Protein AF-A0A0B1SUC2-F1 (afdb_monomer_lite)

Structure (mmCIF, N/CA/C/O backbone):
data_AF-A0A0B1SUC2-F1
#
_entry.id   AF-A0A0B1SUC2-F1
#
loop_
_atom_site.group_PDB
_atom_site.i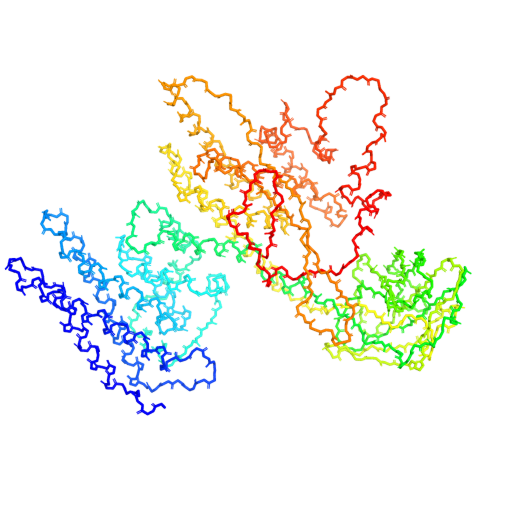d
_atom_site.type_symbol
_atom_site.label_atom_id
_atom_site.label_alt_id
_atom_site.label_comp_id
_atom_site.label_asym_id
_atom_site.label_entity_id
_atom_site.label_seq_id
_atom_site.pdbx_PDB_ins_code
_atom_site.Cartn_x
_atom_site.Cartn_y
_atom_site.Cartn_z
_atom_site.occupancy
_atom_site.B_iso_or_equiv
_atom_site.auth_seq_id
_atom_site.auth_comp_id
_atom_site.auth_asym_id
_atom_site.auth_atom_id
_atom_site.pdbx_PDB_model_num
ATOM 1 N N . MET A 1 1 ? -13.519 4.744 -36.068 1.00 46.38 1 MET A N 1
ATOM 2 C CA . MET A 1 1 ? -12.374 3.814 -35.971 1.00 46.38 1 MET A CA 1
ATOM 3 C C . MET A 1 1 ? -11.755 3.506 -37.341 1.00 46.38 1 MET A C 1
ATOM 5 O O . MET A 1 1 ? -10.778 2.776 -37.388 1.00 46.38 1 MET A O 1
ATOM 9 N N . ASP A 1 2 ? -12.218 4.128 -38.437 1.00 43.38 2 ASP A N 1
ATOM 10 C CA . ASP A 1 2 ? -11.787 3.820 -39.817 1.00 43.38 2 ASP A CA 1
ATOM 11 C C . ASP A 1 2 ? -10.372 4.304 -40.203 1.00 43.38 2 ASP A C 1
ATOM 13 O O . ASP A 1 2 ? -9.989 4.252 -41.368 1.00 43.38 2 ASP A O 1
ATOM 17 N N . THR A 1 3 ? -9.579 4.796 -39.249 1.00 55.12 3 THR A N 1
ATOM 18 C CA . THR A 1 3 ? -8.252 5.393 -39.496 1.00 55.12 3 THR A CA 1
ATOM 19 C C . THR A 1 3 ? -7.088 4.584 -38.921 1.00 55.12 3 THR A C 1
ATOM 21 O O . THR A 1 3 ? -5.933 4.988 -39.059 1.00 55.12 3 THR A O 1
ATOM 24 N N . VAL A 1 4 ? -7.361 3.443 -38.284 1.00 69.19 4 VAL A N 1
ATOM 25 C CA . VAL A 1 4 ? -6.368 2.673 -37.529 1.00 69.19 4 VAL A CA 1
ATOM 26 C C . VAL A 1 4 ? -6.171 1.318 -38.212 1.00 69.19 4 VAL A C 1
ATOM 28 O O . VAL A 1 4 ? -7.047 0.462 -38.185 1.00 69.19 4 VAL A O 1
ATOM 31 N N . SER A 1 5 ? -5.030 1.142 -38.880 1.00 84.50 5 SER A N 1
ATOM 32 C CA . SER A 1 5 ? -4.669 -0.028 -39.686 1.00 84.50 5 SER A CA 1
ATOM 33 C C . SER A 1 5 ? -3.381 -0.693 -39.177 1.00 84.50 5 SER A C 1
ATOM 35 O O . SER A 1 5 ? -2.373 0.001 -39.001 1.00 84.50 5 SER A O 1
ATOM 37 N N . PRO A 1 6 ? -3.336 -2.036 -39.053 1.00 85.00 6 PRO A N 1
ATOM 38 C CA . PRO A 1 6 ? -2.109 -2.759 -38.711 1.00 85.00 6 PRO A CA 1
ATOM 39 C C . PRO A 1 6 ? -0.960 -2.461 -39.682 1.00 85.00 6 PRO A C 1
ATOM 41 O O . PRO A 1 6 ? 0.198 -2.390 -39.281 1.00 85.00 6 PRO A O 1
ATOM 44 N N . CYS A 1 7 ? -1.261 -2.208 -40.961 1.00 87.56 7 CYS A N 1
ATOM 45 C CA . CYS A 1 7 ? -0.251 -1.884 -41.967 1.00 87.56 7 CYS A CA 1
ATOM 46 C C . CYS A 1 7 ? 0.475 -0.566 -41.664 1.00 87.56 7 CYS A C 1
ATOM 48 O O . CYS A 1 7 ? 1.685 -0.476 -41.867 1.00 87.56 7 CYS A O 1
ATOM 50 N N . ALA A 1 8 ? -0.243 0.440 -41.154 1.00 88.38 8 ALA A N 1
ATOM 51 C CA . ALA A 1 8 ? 0.360 1.706 -40.743 1.00 88.38 8 ALA A CA 1
ATOM 52 C C . ALA A 1 8 ? 1.273 1.512 -39.523 1.00 88.38 8 ALA A C 1
ATOM 54 O O . ALA A 1 8 ? 2.367 2.072 -39.479 1.00 88.38 8 ALA A O 1
ATOM 55 N N . PHE A 1 9 ? 0.867 0.661 -38.577 1.00 91.44 9 PHE A N 1
ATOM 56 C CA . PHE A 1 9 ? 1.695 0.289 -37.429 1.00 91.44 9 PHE A CA 1
ATOM 57 C C . PHE A 1 9 ? 2.992 -0.403 -37.865 1.00 91.44 9 PHE A C 1
ATOM 59 O O . PHE A 1 9 ? 4.082 -0.002 -37.466 1.00 91.44 9 PHE A O 1
ATOM 66 N N . LEU A 1 10 ? 2.894 -1.406 -38.742 1.00 92.50 10 LEU A N 1
ATOM 67 C CA . LEU A 1 10 ? 4.058 -2.124 -39.266 1.00 92.50 10 LEU A CA 1
ATOM 68 C C . LEU A 1 10 ? 4.994 -1.204 -40.064 1.00 92.50 10 LEU A C 1
ATOM 70 O O . LEU A 1 10 ? 6.212 -1.356 -39.994 1.00 92.50 10 LEU A O 1
ATOM 74 N N . ALA A 1 11 ? 4.451 -0.232 -40.803 1.00 92.50 11 ALA A N 1
ATOM 75 C CA . ALA A 1 11 ? 5.260 0.775 -41.484 1.00 92.50 11 ALA A CA 1
ATOM 76 C C . ALA A 1 11 ? 6.044 1.643 -40.486 1.00 92.50 11 ALA A C 1
ATOM 78 O O . ALA A 1 11 ? 7.236 1.862 -40.690 1.00 92.50 11 ALA A O 1
ATOM 79 N N . LEU A 1 12 ? 5.416 2.071 -39.384 1.00 93.75 12 LEU A N 1
ATOM 80 C CA . LEU A 1 12 ? 6.098 2.796 -38.307 1.00 93.75 12 LEU A CA 1
ATOM 81 C C . LEU A 1 12 ? 7.211 1.955 -37.668 1.00 93.75 12 LEU A C 1
ATOM 83 O O . LEU A 1 12 ? 8.302 2.477 -37.456 1.00 93.75 12 LEU A O 1
ATOM 87 N N . LEU A 1 13 ? 6.995 0.654 -37.439 1.00 93.88 13 LEU A N 1
ATOM 88 C CA . LEU A 1 13 ? 8.047 -0.236 -36.927 1.00 93.88 13 LEU A CA 1
ATOM 89 C C . LEU A 1 13 ? 9.245 -0.349 -37.873 1.00 93.88 13 LEU A C 1
ATOM 91 O O . LEU A 1 13 ? 10.382 -0.349 -37.414 1.00 93.88 13 LEU A O 1
ATOM 95 N N . ARG A 1 14 ? 9.021 -0.391 -39.192 1.00 94.19 14 ARG A N 1
ATOM 96 C CA . ARG A 1 14 ? 10.120 -0.386 -40.175 1.00 94.19 14 ARG A CA 1
ATOM 97 C C . ARG A 1 14 ? 10.914 0.917 -40.143 1.00 94.19 14 ARG A C 1
ATOM 99 O O . ARG A 1 14 ? 12.131 0.892 -40.293 1.00 94.19 14 ARG A O 1
ATOM 106 N N . VAL A 1 15 ? 10.238 2.053 -39.951 1.00 93.94 15 VAL A N 1
ATOM 107 C CA . VAL A 1 15 ? 10.916 3.349 -39.787 1.00 93.94 15 VAL A CA 1
ATOM 108 C C . VAL A 1 15 ? 11.724 3.368 -38.489 1.00 93.94 15 VAL A C 1
ATOM 110 O O . VAL A 1 15 ? 12.849 3.860 -38.503 1.00 93.94 15 VAL A O 1
ATOM 113 N N . LEU A 1 16 ? 11.186 2.799 -37.405 1.00 93.62 16 LEU A N 1
ATOM 114 C CA . LEU A 1 16 ? 11.888 2.677 -36.127 1.00 93.62 16 LEU A CA 1
ATOM 115 C C . LEU A 1 16 ? 13.142 1.804 -36.248 1.00 93.62 16 LEU A C 1
ATOM 117 O O . LEU A 1 16 ? 14.206 2.204 -35.796 1.00 93.62 16 LEU A O 1
ATOM 121 N N . ASP A 1 17 ? 13.050 0.642 -36.891 1.00 92.81 17 ASP A N 1
ATOM 122 C CA . ASP A 1 17 ? 14.204 -0.237 -37.119 1.00 92.81 17 ASP A CA 1
ATOM 123 C C . ASP A 1 17 ? 15.295 0.458 -37.959 1.00 92.81 17 ASP A C 1
ATOM 125 O O . ASP A 1 17 ? 16.481 0.448 -37.610 1.00 92.81 17 ASP A O 1
ATOM 129 N N . TRP A 1 18 ? 14.883 1.172 -39.016 1.00 92.31 18 TRP A N 1
ATOM 130 C CA . TRP A 1 18 ? 15.777 1.974 -39.854 1.00 92.31 18 TRP A CA 1
ATOM 131 C C . TRP A 1 18 ? 16.484 3.087 -39.068 1.00 92.31 18 TRP A C 1
ATOM 133 O O . TRP A 1 18 ? 17.669 3.353 -39.311 1.00 92.31 18 TRP A O 1
ATOM 143 N N . SER A 1 19 ? 15.773 3.759 -38.158 1.00 90.56 19 SER A N 1
ATOM 144 C CA . SER A 1 19 ? 16.331 4.861 -37.377 1.00 90.56 19 SER A CA 1
ATOM 145 C C . SER A 1 19 ? 17.209 4.355 -36.235 1.00 90.56 19 SER A C 1
ATOM 147 O O . SER A 1 19 ? 18.301 4.884 -36.048 1.00 90.56 19 SER A O 1
ATOM 149 N N . LEU A 1 20 ? 16.807 3.292 -35.532 1.00 88.56 20 LEU A N 1
ATOM 150 C CA . LEU A 1 20 ? 17.608 2.661 -34.480 1.00 88.56 20 LEU A CA 1
ATOM 151 C C . LEU A 1 20 ? 18.926 2.117 -35.029 1.00 88.56 20 LEU A C 1
ATOM 153 O O . LEU A 1 20 ? 19.971 2.406 -34.456 1.00 88.56 20 LEU A O 1
ATOM 157 N N . SER A 1 21 ? 18.910 1.425 -36.172 1.00 86.88 21 SER A N 1
ATOM 158 C CA . SER A 1 21 ? 20.138 0.900 -36.793 1.00 86.88 21 SER A CA 1
ATOM 159 C C . SER A 1 21 ? 21.206 1.985 -36.999 1.00 86.88 21 SER A C 1
ATOM 161 O O . SER A 1 21 ? 22.381 1.727 -36.784 1.00 86.88 21 SER A O 1
ATOM 163 N N . ARG A 1 22 ? 20.802 3.223 -37.322 1.00 84.94 22 ARG A N 1
ATOM 164 C CA . ARG A 1 22 ? 21.710 4.377 -37.486 1.00 84.94 22 ARG A CA 1
ATOM 165 C C . ARG A 1 22 ? 22.151 5.019 -36.178 1.00 84.94 22 ARG A C 1
ATOM 167 O O . ARG A 1 22 ? 23.194 5.662 -36.143 1.00 84.94 22 ARG A O 1
ATOM 174 N N . VAL A 1 23 ? 21.353 4.889 -35.122 1.00 82.81 23 VAL A N 1
ATOM 175 C CA . VAL A 1 23 ? 21.735 5.357 -33.783 1.00 82.81 23 VAL A CA 1
ATOM 176 C C . VAL A 1 23 ? 22.830 4.458 -33.196 1.00 82.81 23 VAL A C 1
ATOM 178 O O . VAL A 1 23 ? 23.696 4.961 -32.491 1.00 82.81 23 VAL A O 1
ATOM 181 N N . PHE A 1 24 ? 22.835 3.163 -33.536 1.00 79.44 24 PHE A N 1
ATOM 182 C CA . PHE A 1 24 ? 23.820 2.176 -33.069 1.00 79.44 24 PHE A CA 1
ATOM 183 C C . PHE A 1 24 ? 25.064 2.008 -33.972 1.00 79.44 24 PHE A C 1
ATOM 185 O O . PHE A 1 24 ? 25.919 1.182 -33.668 1.00 79.44 24 PHE A O 1
ATOM 192 N N . GLU A 1 25 ? 25.214 2.740 -35.081 1.00 76.44 25 GLU A N 1
ATOM 193 C CA . GLU A 1 25 ? 26.417 2.651 -35.932 1.00 76.44 25 GLU A CA 1
ATOM 194 C C . GLU A 1 25 ? 27.623 3.387 -35.286 1.00 76.44 25 GLU A C 1
ATOM 196 O O . GLU A 1 25 ? 27.757 4.605 -35.393 1.00 76.44 25 GLU A O 1
ATOM 201 N N . PHE A 1 26 ? 28.530 2.645 -34.627 1.00 60.25 26 PHE A N 1
ATOM 202 C CA . PHE A 1 26 ? 29.723 3.166 -33.924 1.00 60.25 26 PHE A CA 1
ATOM 203 C C . PHE A 1 26 ? 30.931 3.409 -34.839 1.00 60.25 26 PHE A C 1
ATOM 205 O O . PHE A 1 26 ? 31.848 2.597 -34.840 1.00 60.25 26 PHE A O 1
ATOM 212 N N . HIS A 1 27 ? 31.000 4.511 -35.596 1.00 52.59 27 HIS A N 1
ATOM 213 C CA . HIS A 1 27 ? 32.270 4.918 -36.233 1.00 52.59 27 HIS A CA 1
ATOM 214 C C . HIS A 1 27 ? 32.429 6.446 -36.327 1.00 52.59 27 HIS A C 1
ATOM 216 O O . HIS A 1 27 ? 31.541 7.150 -36.812 1.00 52.59 27 HIS A O 1
ATOM 222 N N . SER A 1 28 ? 33.587 6.940 -35.877 1.00 50.00 28 SER A N 1
ATOM 223 C CA . SER A 1 28 ? 33.961 8.353 -35.769 1.00 50.00 28 SER A CA 1
ATOM 224 C C . SER A 1 28 ? 34.324 9.036 -37.099 1.00 50.00 28 SER A C 1
ATOM 226 O O . SER A 1 28 ? 34.761 8.398 -38.053 1.00 50.00 28 SER A O 1
ATOM 228 N N . GLU A 1 29 ? 34.218 10.371 -37.046 1.00 51.31 29 GLU A N 1
ATOM 229 C CA . GLU A 1 29 ? 34.741 11.434 -37.930 1.00 51.31 29 GLU A CA 1
ATOM 230 C C . GLU A 1 29 ? 33.836 11.941 -39.078 1.00 51.31 29 GLU A C 1
ATOM 232 O O . GLU A 1 29 ? 33.807 11.417 -40.191 1.00 51.31 29 GLU A O 1
ATOM 237 N N . GLY A 1 30 ? 33.115 13.042 -38.790 1.00 59.31 30 GLY A N 1
ATOM 238 C CA . GLY A 1 30 ? 32.508 13.958 -39.768 1.00 59.31 30 GLY A CA 1
ATOM 239 C C . GLY A 1 30 ? 31.212 14.644 -39.292 1.00 59.31 30 GLY A C 1
ATOM 240 O O . GLY A 1 30 ? 30.258 13.958 -38.920 1.00 59.31 30 GLY A O 1
ATOM 241 N N . ASP A 1 31 ? 31.122 15.980 -39.396 1.00 61.16 31 ASP A N 1
ATOM 242 C CA . ASP A 1 31 ? 29.935 16.790 -39.024 1.00 61.16 31 ASP A CA 1
ATOM 243 C C . ASP A 1 31 ? 28.638 16.318 -39.708 1.00 61.16 31 ASP A C 1
ATOM 245 O O . ASP A 1 31 ? 27.556 16.307 -39.119 1.00 61.16 31 ASP A O 1
ATOM 249 N N . HIS A 1 32 ? 28.743 15.839 -40.952 1.00 65.19 32 HIS A N 1
ATOM 250 C CA . HIS A 1 32 ? 27.605 15.301 -41.699 1.00 65.19 32 HIS A CA 1
ATOM 251 C C . HIS A 1 32 ? 27.041 13.994 -41.120 1.00 65.19 32 HIS A C 1
ATOM 253 O O . HIS A 1 32 ? 25.858 13.711 -41.317 1.00 65.19 32 HIS A O 1
ATOM 259 N N . ARG A 1 33 ? 27.852 13.182 -40.428 1.00 66.19 33 ARG A N 1
ATOM 260 C CA . ARG A 1 33 ? 27.392 11.921 -39.822 1.00 66.19 33 ARG A CA 1
ATOM 261 C C . ARG A 1 33 ? 26.751 12.150 -38.454 1.00 66.19 33 ARG A C 1
ATOM 263 O O . ARG A 1 33 ? 25.711 11.552 -38.206 1.00 66.19 33 ARG A O 1
ATOM 270 N N . LEU A 1 34 ? 27.262 13.095 -37.659 1.00 69.19 34 LEU A N 1
ATOM 271 C CA . LEU A 1 34 ? 26.621 13.559 -36.415 1.00 69.19 34 LEU A CA 1
ATOM 272 C C . LEU A 1 34 ? 25.190 14.054 -36.667 1.00 69.19 34 LEU A C 1
ATOM 274 O O . LEU A 1 34 ? 24.246 13.581 -36.037 1.00 69.19 34 LEU A O 1
ATOM 278 N N . TRP A 1 35 ? 25.014 14.911 -37.675 1.00 74.38 35 TRP A N 1
ATOM 279 C CA . TRP A 1 35 ? 23.695 15.377 -38.113 1.00 74.38 35 TRP A CA 1
ATOM 280 C C . TRP A 1 35 ? 22.746 14.227 -38.486 1.00 74.38 35 TRP A C 1
ATOM 282 O O . TRP A 1 35 ? 21.550 14.268 -38.196 1.00 74.38 35 TRP A O 1
ATOM 292 N N . ASN A 1 36 ? 23.260 13.173 -39.126 1.00 78.00 36 ASN A N 1
ATOM 293 C CA . ASN A 1 36 ? 22.448 12.014 -39.493 1.00 78.00 36 ASN A CA 1
ATOM 294 C C . ASN A 1 36 ? 22.050 11.172 -38.272 1.00 78.00 36 ASN A C 1
ATOM 296 O O . ASN A 1 36 ? 20.908 10.712 -38.225 1.00 78.00 36 ASN A O 1
ATOM 300 N N . THR A 1 37 ? 22.934 11.007 -37.286 1.00 78.25 37 THR A N 1
ATOM 301 C CA . THR A 1 37 ? 22.633 10.318 -36.021 1.00 78.25 37 THR A CA 1
ATOM 302 C C . THR A 1 37 ? 21.598 11.086 -35.201 1.00 78.25 37 THR A C 1
ATOM 304 O O . THR A 1 37 ? 20.634 10.487 -34.730 1.00 78.25 37 THR A O 1
ATOM 307 N N . GLU A 1 38 ? 21.713 12.412 -35.094 1.00 81.69 38 GLU A N 1
ATOM 308 C CA . GLU A 1 38 ? 20.719 13.252 -34.408 1.00 81.69 38 GLU A CA 1
ATOM 309 C C . GLU A 1 38 ? 19.353 13.208 -35.101 1.00 81.69 38 GLU A C 1
ATOM 311 O O . GLU A 1 38 ? 18.317 13.072 -34.448 1.00 81.69 38 GLU A O 1
ATOM 316 N N . ARG A 1 39 ? 19.329 13.252 -36.439 1.00 84.44 39 ARG A N 1
ATOM 317 C CA . ARG A 1 39 ? 18.090 13.089 -37.213 1.00 84.44 39 ARG A CA 1
ATOM 318 C C . ARG A 1 39 ? 17.477 11.709 -37.040 1.00 84.44 39 ARG A C 1
ATOM 320 O O . ARG A 1 39 ? 16.254 11.603 -36.935 1.00 84.44 39 ARG A O 1
ATOM 327 N N . ALA A 1 40 ? 18.297 10.661 -37.021 1.00 86.69 40 ALA A N 1
ATOM 328 C CA . ALA A 1 40 ? 17.835 9.305 -36.759 1.00 86.69 40 ALA A CA 1
ATOM 329 C C . ALA A 1 40 ? 17.256 9.199 -35.342 1.00 86.69 40 ALA A C 1
ATOM 331 O O . ALA A 1 40 ? 16.138 8.716 -35.190 1.00 86.69 40 ALA A O 1
ATOM 332 N N . ALA A 1 41 ? 17.934 9.752 -34.333 1.00 86.19 41 ALA A N 1
ATOM 333 C CA . ALA A 1 41 ? 17.436 9.820 -32.963 1.00 86.19 41 ALA A CA 1
ATOM 334 C C . ALA A 1 41 ? 16.096 10.568 -32.882 1.00 86.19 41 ALA A C 1
ATOM 336 O O . ALA A 1 41 ? 15.122 10.015 -32.378 1.00 86.19 41 ALA A O 1
ATOM 337 N N . ALA A 1 42 ? 15.991 11.770 -33.461 1.00 87.50 42 ALA A N 1
ATOM 338 C CA . ALA A 1 42 ? 14.743 12.535 -33.508 1.00 87.50 42 ALA A CA 1
ATOM 339 C C . ALA A 1 42 ? 13.605 11.763 -34.200 1.00 87.50 42 ALA A C 1
ATOM 341 O O . ALA A 1 42 ? 12.464 11.784 -33.737 1.00 87.50 42 ALA A O 1
ATOM 342 N N . THR A 1 43 ? 13.920 11.036 -35.276 1.00 90.69 43 THR A N 1
ATOM 343 C CA . THR A 1 43 ? 12.959 10.167 -35.968 1.00 90.69 43 THR A CA 1
ATOM 344 C C . THR A 1 43 ? 12.492 9.034 -35.052 1.00 90.69 43 THR A C 1
ATOM 346 O O . THR A 1 43 ? 11.285 8.846 -34.907 1.00 90.69 43 THR A O 1
ATOM 349 N N . SER A 1 44 ? 13.411 8.341 -34.369 1.00 91.81 44 SER A N 1
ATOM 350 C CA . SER A 1 44 ? 13.083 7.293 -33.391 1.00 91.81 44 SER A CA 1
ATOM 351 C C . SER A 1 44 ? 12.159 7.820 -32.290 1.00 91.81 44 SER A C 1
ATOM 353 O O . SER A 1 44 ? 11.167 7.171 -31.970 1.00 91.81 44 SER A O 1
ATOM 355 N N . LEU A 1 45 ? 12.428 9.015 -31.750 1.00 90.88 45 LEU A N 1
ATOM 356 C CA . LEU A 1 45 ? 11.600 9.637 -30.708 1.00 90.88 45 LEU A CA 1
ATOM 357 C C . LEU A 1 45 ? 10.166 9.884 -31.177 1.00 90.88 45 LEU A C 1
ATOM 359 O O . LEU A 1 45 ? 9.209 9.509 -30.501 1.00 90.88 45 LEU A O 1
ATOM 363 N N . ILE A 1 46 ? 10.009 10.502 -32.349 1.00 90.88 46 ILE A N 1
ATOM 364 C CA . ILE A 1 46 ? 8.690 10.802 -32.914 1.00 90.88 46 ILE A CA 1
ATOM 365 C C . ILE A 1 46 ? 7.925 9.502 -33.170 1.00 90.88 46 ILE A C 1
ATOM 367 O O . ILE A 1 46 ? 6.758 9.392 -32.792 1.00 90.88 46 ILE A O 1
ATOM 371 N N . VAL A 1 47 ? 8.581 8.505 -33.766 1.00 94.19 47 VAL A N 1
ATOM 372 C CA . VAL A 1 47 ? 7.956 7.217 -34.076 1.00 94.19 47 VAL A CA 1
ATOM 373 C C . VAL A 1 47 ? 7.533 6.486 -32.802 1.00 94.19 47 VAL A C 1
ATOM 375 O O . VAL A 1 47 ? 6.396 6.029 -32.737 1.00 94.19 47 VAL A O 1
ATOM 378 N N . MET A 1 48 ? 8.374 6.439 -31.764 1.00 94.69 48 MET A N 1
ATOM 379 C CA . MET A 1 48 ? 8.023 5.825 -30.476 1.00 94.69 48 MET A CA 1
ATOM 380 C C . MET A 1 48 ? 6.820 6.506 -29.812 1.00 94.69 48 MET A C 1
ATOM 382 O O . MET A 1 48 ? 5.912 5.821 -29.343 1.00 94.69 48 MET A O 1
ATOM 386 N N . ARG A 1 49 ? 6.737 7.842 -29.849 1.00 93.25 49 ARG A N 1
ATOM 387 C CA . ARG A 1 49 ? 5.573 8.582 -29.324 1.00 93.25 49 ARG A CA 1
ATOM 388 C C . ARG A 1 49 ? 4.297 8.302 -30.099 1.00 93.25 49 ARG A C 1
ATOM 390 O O . ARG A 1 49 ? 3.234 8.148 -29.496 1.00 93.25 49 ARG A O 1
ATOM 397 N N . ILE A 1 50 ? 4.393 8.235 -31.427 1.00 92.31 50 ILE A N 1
ATOM 398 C CA . ILE A 1 50 ? 3.257 7.874 -32.277 1.00 92.31 50 ILE A CA 1
ATOM 399 C C . ILE A 1 50 ? 2.819 6.448 -31.948 1.00 92.31 50 ILE A C 1
ATOM 401 O O . ILE A 1 50 ? 1.635 6.245 -31.705 1.00 92.31 50 ILE A O 1
ATOM 405 N N . LEU A 1 51 ? 3.748 5.491 -31.864 1.00 92.69 51 LEU A N 1
ATOM 406 C CA . LEU A 1 51 ? 3.463 4.098 -31.510 1.00 92.69 51 LEU A CA 1
ATOM 407 C C . LEU A 1 51 ? 2.802 3.979 -30.130 1.00 92.69 51 LEU A C 1
ATOM 409 O O . LEU A 1 51 ? 1.798 3.282 -30.025 1.00 92.69 51 LEU A O 1
ATOM 413 N N . SER A 1 52 ? 3.276 4.706 -29.108 1.00 92.19 52 SER A N 1
ATOM 414 C CA . SER A 1 52 ? 2.633 4.751 -27.780 1.00 92.19 52 SER A CA 1
ATOM 415 C C . SER A 1 52 ? 1.157 5.138 -27.893 1.00 92.19 52 SER A C 1
ATOM 417 O O . SER A 1 52 ? 0.262 4.405 -27.464 1.00 92.19 52 SER A O 1
ATOM 419 N N . ARG A 1 53 ? 0.877 6.271 -28.552 1.00 90.06 53 ARG A N 1
ATOM 420 C CA . ARG A 1 53 ? -0.496 6.762 -28.746 1.00 90.06 53 ARG A CA 1
ATOM 421 C C . ARG A 1 53 ? -1.331 5.818 -29.594 1.00 90.06 53 ARG A C 1
ATOM 423 O O . ARG A 1 53 ? -2.514 5.660 -29.318 1.00 90.06 53 ARG A O 1
ATOM 430 N N . TYR A 1 54 ? -0.719 5.185 -30.586 1.00 89.69 54 TYR A N 1
ATOM 431 C CA . TYR A 1 54 ? -1.370 4.219 -31.453 1.00 89.69 54 TYR A CA 1
ATOM 432 C C . TYR A 1 54 ? -1.832 2.992 -30.664 1.00 89.69 54 TYR A C 1
ATOM 434 O O . TYR A 1 54 ? -3.000 2.624 -30.746 1.00 89.69 54 TYR A O 1
ATOM 442 N N . VAL A 1 55 ? -0.948 2.392 -29.859 1.00 90.38 55 VAL A N 1
ATOM 443 C CA . VAL A 1 55 ? -1.281 1.234 -29.015 1.00 90.38 55 VAL A CA 1
ATOM 444 C C . VAL A 1 55 ? -2.376 1.598 -28.018 1.00 90.38 55 VAL A C 1
ATOM 446 O O . VAL A 1 55 ? -3.362 0.876 -27.932 1.00 90.38 55 VAL A O 1
ATOM 449 N N . LEU A 1 56 ? -2.256 2.730 -27.319 1.00 88.06 56 LEU A N 1
ATOM 450 C CA . LEU A 1 56 ? -3.246 3.163 -26.321 1.00 88.06 56 LEU A CA 1
ATOM 451 C C . LEU A 1 56 ? -4.612 3.525 -26.924 1.00 88.06 56 LEU A C 1
ATOM 453 O O . LEU A 1 56 ? -5.615 3.489 -26.216 1.00 88.06 56 LEU A O 1
ATOM 457 N N . LEU A 1 57 ? -4.654 3.887 -28.209 1.00 86.69 57 LEU A N 1
ATOM 458 C CA . LEU A 1 57 ? -5.893 4.143 -28.944 1.00 86.69 57 LEU A CA 1
ATOM 459 C C . LEU A 1 57 ? -6.526 2.854 -29.479 1.00 86.69 57 LEU A C 1
ATOM 461 O O . LEU A 1 57 ? -7.727 2.820 -29.705 1.00 86.69 57 LEU A O 1
ATOM 465 N N . VAL A 1 58 ? -5.747 1.798 -29.704 1.00 86.44 58 VAL A N 1
ATOM 466 C CA . VAL A 1 58 ? -6.268 0.493 -30.140 1.00 86.44 58 VAL A CA 1
ATOM 467 C C . VAL A 1 58 ? -6.713 -0.335 -28.932 1.00 86.44 58 VAL A C 1
ATOM 469 O O . VAL A 1 58 ? -7.840 -0.825 -28.885 1.00 86.44 58 VAL A O 1
ATOM 472 N N . TYR A 1 59 ? -5.843 -0.457 -27.932 1.00 84.81 59 TYR A N 1
ATOM 473 C CA . TYR A 1 59 ? -6.045 -1.256 -26.729 1.00 84.81 59 TYR A CA 1
ATOM 474 C C . TYR A 1 59 ? -6.566 -0.382 -25.585 1.00 84.81 59 TYR A C 1
ATOM 476 O O . TYR A 1 59 ? -5.806 0.191 -24.801 1.00 84.81 59 TYR A O 1
ATOM 484 N N . HIS A 1 60 ? -7.892 -0.286 -25.484 1.00 76.62 60 HIS A N 1
ATOM 485 C CA . HIS A 1 60 ? -8.557 0.471 -24.428 1.00 76.62 60 HIS A CA 1
ATOM 486 C C . HIS A 1 60 ? -8.679 -0.349 -23.141 1.00 76.62 60 HIS A C 1
ATOM 488 O O . HIS A 1 60 ? -9.093 -1.502 -23.153 1.00 76.62 60 HIS A O 1
ATOM 494 N N . ASN A 1 61 ? -8.397 0.283 -22.001 1.00 63.31 61 ASN A N 1
ATOM 495 C CA . ASN A 1 61 ? -8.496 -0.341 -20.675 1.00 63.31 61 ASN A CA 1
ATOM 496 C C . ASN A 1 61 ? -9.921 -0.301 -20.070 1.00 63.31 61 ASN A C 1
ATOM 498 O O . ASN A 1 61 ? -10.092 -0.591 -18.886 1.00 63.31 61 ASN A O 1
ATOM 502 N N . ASN A 1 62 ? -10.936 0.082 -20.855 1.00 56.44 62 ASN A N 1
ATOM 503 C CA . ASN A 1 62 ? -12.336 0.092 -20.426 1.00 56.44 62 ASN A CA 1
ATOM 504 C C . ASN A 1 62 ? -12.973 -1.246 -20.826 1.00 56.44 62 ASN A C 1
ATOM 506 O O . ASN A 1 62 ? -13.054 -1.552 -22.015 1.00 56.44 62 ASN A O 1
ATOM 510 N N . GLY A 1 63 ? -13.397 -2.031 -19.831 1.00 52.94 63 GLY A N 1
ATOM 511 C CA . GLY A 1 63 ? -13.753 -3.455 -19.936 1.00 52.94 63 GLY A CA 1
ATOM 512 C C . GLY A 1 63 ? -14.889 -3.864 -20.887 1.00 52.94 63 GLY A C 1
ATOM 513 O O . GLY A 1 63 ? -15.189 -5.048 -20.937 1.00 52.94 63 GLY A O 1
ATOM 514 N N . ASP A 1 64 ? -15.472 -2.937 -21.651 1.00 48.50 64 ASP A N 1
ATOM 515 C CA . ASP A 1 64 ? -16.555 -3.191 -22.617 1.00 48.50 64 ASP A CA 1
ATOM 516 C C . ASP A 1 64 ? -16.083 -3.174 -24.091 1.00 48.50 64 ASP A C 1
ATOM 518 O O . ASP A 1 64 ? -16.901 -3.196 -25.009 1.00 48.50 64 ASP A O 1
ATOM 522 N N . SER A 1 65 ? -14.771 -3.097 -24.345 1.00 57.69 65 SER A N 1
ATOM 523 C CA . SER A 1 65 ? -14.210 -3.007 -25.706 1.00 57.69 65 SER A CA 1
ATOM 524 C C . SER A 1 65 ? -13.849 -4.396 -26.246 1.00 57.69 65 SER A C 1
ATOM 526 O O . SER A 1 65 ? -13.080 -5.108 -25.600 1.00 57.69 65 SER A O 1
ATOM 528 N N . GLU A 1 66 ? -14.342 -4.771 -27.431 1.00 67.94 66 GLU A N 1
ATOM 529 C CA . GLU A 1 66 ? -13.859 -5.967 -28.139 1.00 67.94 66 GLU A CA 1
ATOM 530 C C . GLU A 1 66 ? -12.351 -5.855 -28.420 1.00 67.94 66 GLU A C 1
ATOM 532 O O . GLU A 1 66 ? -11.846 -4.791 -28.791 1.00 67.94 66 GLU A O 1
ATOM 537 N N . GLU A 1 67 ? -11.624 -6.955 -28.205 1.00 80.69 67 GLU A N 1
ATOM 538 C CA . GLU A 1 67 ? -10.180 -7.014 -28.434 1.00 80.69 67 GLU A CA 1
ATOM 539 C C . GLU A 1 67 ? -9.869 -6.804 -29.934 1.00 80.69 67 GLU A C 1
ATOM 541 O O . GLU A 1 67 ? -10.581 -7.331 -30.795 1.00 80.69 67 GLU A O 1
ATOM 546 N N . PRO A 1 68 ? -8.828 -6.028 -30.283 1.00 83.38 68 PRO A N 1
ATOM 547 C CA . PRO A 1 68 ? -8.438 -5.798 -31.674 1.00 83.38 68 PRO A CA 1
ATOM 548 C C . PRO A 1 68 ? -7.973 -7.080 -32.387 1.00 83.38 68 PRO A C 1
ATOM 550 O O . PRO A 1 68 ? -7.611 -8.077 -31.772 1.00 83.38 68 PRO A O 1
ATOM 553 N N . SER A 1 69 ? -7.938 -7.035 -33.725 1.00 84.75 69 SER A N 1
ATOM 554 C CA . SER A 1 69 ? -7.587 -8.188 -34.572 1.00 84.75 69 SER A CA 1
ATOM 555 C C . SER A 1 69 ? -6.202 -8.785 -34.276 1.00 84.75 69 SER A C 1
ATOM 557 O O . SER A 1 69 ? -5.279 -8.046 -33.936 1.00 84.75 69 SER A O 1
ATOM 559 N N . ALA A 1 70 ? -6.011 -10.071 -34.600 1.00 86.50 70 ALA A N 1
ATOM 560 C CA . ALA A 1 70 ? -4.725 -10.782 -34.504 1.00 86.50 70 ALA A CA 1
ATOM 561 C C . ALA A 1 70 ? -3.529 -10.015 -35.082 1.00 86.50 70 ALA A C 1
ATOM 563 O O . ALA A 1 70 ? -2.483 -9.938 -34.453 1.00 86.50 70 ALA A O 1
ATOM 564 N N . ALA A 1 71 ? -3.716 -9.364 -36.232 1.00 87.75 71 ALA A N 1
ATOM 565 C CA . ALA A 1 71 ? -2.662 -8.599 -36.888 1.00 87.75 71 ALA A CA 1
ATOM 566 C C . ALA A 1 71 ? -2.148 -7.415 -36.043 1.00 87.75 71 ALA A C 1
ATOM 568 O O . ALA A 1 71 ? -0.989 -7.025 -36.163 1.00 87.75 71 ALA A O 1
ATOM 569 N N . PHE A 1 72 ? -2.994 -6.826 -35.189 1.00 90.06 72 PHE A N 1
ATOM 570 C CA . PHE A 1 72 ? -2.560 -5.801 -34.237 1.00 90.06 72 PHE A CA 1
ATOM 571 C C . PHE A 1 72 ? -1.795 -6.405 -33.066 1.00 90.06 72 PHE A C 1
ATOM 573 O O . PHE A 1 72 ? -0.853 -5.782 -32.583 1.00 90.06 72 PHE A O 1
ATOM 580 N N . ALA A 1 73 ? -2.192 -7.588 -32.605 1.00 90.69 73 ALA A N 1
ATOM 581 C CA . ALA A 1 73 ? -1.479 -8.293 -31.554 1.00 90.69 73 ALA A CA 1
ATOM 582 C C . ALA A 1 73 ? -0.069 -8.695 -32.031 1.00 90.69 73 ALA A C 1
ATOM 584 O O . ALA A 1 73 ? 0.906 -8.323 -31.377 1.00 90.69 73 ALA A O 1
ATOM 585 N N . ASP A 1 74 ? 0.057 -9.241 -33.246 1.00 91.94 74 ASP A N 1
ATOM 586 C CA . ASP A 1 74 ? 1.349 -9.539 -33.884 1.00 91.94 74 ASP A CA 1
ATOM 587 C C . ASP A 1 74 ? 2.236 -8.283 -33.984 1.00 91.94 74 ASP A C 1
ATOM 589 O O . ASP A 1 74 ? 3.431 -8.311 -33.692 1.00 91.94 74 ASP A O 1
ATOM 593 N N . ALA A 1 75 ? 1.651 -7.141 -34.359 1.00 92.56 75 ALA A N 1
ATOM 594 C CA . ALA A 1 75 ? 2.380 -5.881 -34.467 1.00 92.56 75 ALA A CA 1
ATOM 595 C C . ALA A 1 75 ? 2.891 -5.367 -33.104 1.00 92.56 75 ALA A C 1
ATOM 597 O O . ALA A 1 75 ? 4.011 -4.858 -33.016 1.00 92.56 75 ALA A O 1
ATOM 598 N N . VAL A 1 76 ? 2.111 -5.523 -32.029 1.00 94.00 76 VAL A N 1
ATOM 599 C CA . VAL A 1 76 ? 2.540 -5.171 -30.663 1.00 94.00 76 VAL A CA 1
ATOM 600 C C . VAL A 1 76 ? 3.624 -6.125 -30.157 1.00 94.00 76 VAL A C 1
ATOM 602 O O . VAL A 1 76 ? 4.572 -5.671 -29.519 1.00 94.00 76 VAL A O 1
ATOM 605 N N . VAL A 1 77 ? 3.540 -7.416 -30.484 1.00 94.81 77 VAL A N 1
ATOM 606 C CA . VAL A 1 77 ? 4.575 -8.416 -30.169 1.00 94.81 77 VAL A CA 1
ATOM 607 C C . VAL A 1 77 ? 5.895 -8.096 -30.882 1.00 94.81 77 VAL A C 1
ATOM 609 O O . VAL A 1 77 ? 6.969 -8.181 -30.280 1.00 94.81 77 VAL A O 1
ATOM 612 N N . LEU A 1 78 ? 5.837 -7.643 -32.138 1.00 94.75 78 LEU A N 1
ATOM 613 C CA . LEU A 1 78 ? 7.020 -7.169 -32.864 1.00 94.75 78 LEU A CA 1
ATOM 614 C C . LEU A 1 78 ? 7.631 -5.921 -32.217 1.00 94.75 78 LEU A C 1
ATOM 616 O O . LEU A 1 78 ? 8.851 -5.845 -32.085 1.00 94.75 78 LEU A O 1
ATOM 620 N N . LEU A 1 79 ? 6.805 -4.963 -31.778 1.00 95.75 79 LEU A N 1
ATOM 621 C CA . LEU A 1 79 ? 7.288 -3.793 -31.038 1.00 95.75 79 LEU A CA 1
ATOM 622 C C . LEU A 1 79 ? 7.963 -4.201 -29.722 1.00 95.75 79 LEU A C 1
ATOM 624 O O . LEU A 1 79 ? 9.037 -3.696 -29.401 1.00 95.75 79 LEU A O 1
ATOM 628 N N . HIS A 1 80 ? 7.348 -5.119 -28.975 1.00 96.12 80 HIS A N 1
ATOM 629 C CA . HIS A 1 80 ? 7.902 -5.672 -27.739 1.00 96.12 80 HIS A CA 1
ATOM 630 C C . HIS A 1 80 ? 9.285 -6.290 -27.976 1.00 96.12 80 HIS A C 1
ATOM 632 O O . HIS A 1 80 ? 10.254 -5.898 -27.325 1.00 96.12 80 HIS A O 1
ATOM 638 N N . SER A 1 81 ? 9.395 -7.165 -28.977 1.00 94.25 81 SER A N 1
ATOM 639 C CA . SER A 1 81 ? 10.652 -7.825 -29.348 1.00 94.25 81 SER A CA 1
ATOM 640 C C . SER A 1 81 ? 11.723 -6.826 -29.800 1.00 94.25 81 SER A C 1
ATOM 642 O O . SER A 1 81 ? 12.891 -6.957 -29.430 1.00 94.25 81 SER A O 1
ATOM 644 N N . ALA A 1 82 ? 11.335 -5.799 -30.564 1.00 93.69 82 ALA A N 1
ATOM 645 C CA . ALA A 1 82 ? 12.245 -4.748 -31.013 1.00 93.69 82 ALA A CA 1
ATOM 646 C C . ALA A 1 82 ? 12.817 -3.939 -29.837 1.00 93.69 82 ALA A C 1
ATOM 648 O O . ALA A 1 82 ? 14.015 -3.659 -29.816 1.00 93.69 82 ALA A O 1
ATOM 649 N N . LEU A 1 83 ? 11.992 -3.603 -28.838 1.00 95.44 83 LEU A N 1
ATOM 650 C CA . LEU A 1 83 ? 12.444 -2.884 -27.643 1.00 95.44 83 LEU A CA 1
ATOM 651 C C . LEU A 1 83 ? 13.376 -3.732 -26.774 1.00 95.44 83 LEU A C 1
ATOM 653 O O . LEU A 1 83 ? 14.399 -3.218 -26.329 1.00 95.44 83 LEU A O 1
ATOM 657 N N . LEU A 1 84 ? 13.066 -5.017 -26.565 1.00 94.06 84 LEU A N 1
ATOM 658 C CA . LEU A 1 84 ? 13.956 -5.915 -25.821 1.00 94.06 84 LEU A CA 1
ATOM 659 C C . LEU A 1 84 ? 15.310 -6.065 -26.521 1.00 94.06 84 LEU A C 1
ATOM 661 O O . LEU A 1 84 ? 16.340 -5.838 -25.894 1.00 94.06 84 LEU A O 1
ATOM 665 N N . SER A 1 85 ? 15.314 -6.320 -27.835 1.00 91.94 85 SER A N 1
ATOM 666 C CA . SER A 1 85 ? 16.561 -6.411 -28.605 1.00 91.94 85 SER A CA 1
ATOM 667 C C . SER A 1 85 ? 17.365 -5.110 -28.558 1.00 91.94 85 SER A C 1
ATOM 669 O O . SER A 1 85 ? 18.591 -5.138 -28.497 1.00 91.94 85 SER A O 1
ATOM 671 N N . MET A 1 86 ? 16.691 -3.960 -28.566 1.00 91.50 86 MET A N 1
ATOM 672 C CA . MET A 1 86 ? 17.342 -2.661 -28.431 1.00 91.50 86 MET A CA 1
ATOM 673 C C . MET A 1 86 ? 17.955 -2.466 -27.034 1.00 91.50 86 MET A C 1
ATOM 675 O O . MET A 1 86 ? 19.045 -1.904 -26.935 1.00 91.50 86 MET A O 1
ATOM 679 N N . PHE A 1 87 ? 17.298 -2.930 -25.966 1.00 92.38 87 PHE A N 1
ATOM 680 C CA . PHE A 1 87 ? 17.858 -2.887 -24.612 1.00 92.38 87 PHE A CA 1
ATOM 681 C C . PHE A 1 87 ? 19.097 -3.775 -24.473 1.00 92.38 87 PHE A C 1
ATOM 683 O O . PHE A 1 87 ? 20.084 -3.312 -23.902 1.00 92.38 87 PHE A O 1
ATOM 690 N N . ASP A 1 88 ? 19.071 -4.979 -25.048 1.00 89.75 88 ASP A N 1
ATOM 691 C CA . ASP A 1 88 ? 20.221 -5.891 -25.049 1.00 89.75 88 ASP A CA 1
ATOM 692 C C . ASP A 1 88 ? 21.405 -5.270 -25.812 1.00 89.75 88 ASP A C 1
ATOM 694 O O . ASP A 1 88 ? 22.506 -5.157 -25.274 1.00 89.75 88 ASP A O 1
ATOM 698 N N . ARG A 1 89 ? 21.161 -4.744 -27.026 1.00 87.00 89 ARG A N 1
ATOM 699 C CA . ARG A 1 89 ? 22.193 -4.057 -27.829 1.00 87.00 89 ARG A CA 1
ATOM 700 C C . ARG A 1 89 ? 22.796 -2.864 -27.097 1.00 87.00 89 ARG A C 1
ATOM 702 O O . ARG A 1 89 ? 24.003 -2.672 -27.122 1.00 87.00 89 ARG A O 1
ATOM 709 N N . ALA A 1 90 ? 21.966 -2.052 -26.446 1.00 83.69 90 ALA A N 1
ATOM 710 C CA . ALA A 1 90 ? 22.446 -0.900 -25.693 1.00 83.69 90 ALA A CA 1
ATOM 711 C C . ALA A 1 90 ? 23.298 -1.293 -24.487 1.00 83.69 90 ALA A C 1
ATOM 713 O O . ALA A 1 90 ? 24.270 -0.606 -24.182 1.00 83.69 90 ALA A O 1
ATOM 714 N N . ASN A 1 91 ? 22.954 -2.390 -23.815 1.00 80.25 91 ASN A N 1
ATOM 715 C CA . ASN A 1 91 ? 23.755 -2.909 -22.719 1.00 80.25 91 ASN A CA 1
ATOM 716 C C . ASN A 1 91 ? 25.156 -3.335 -23.194 1.00 80.25 91 ASN A C 1
ATOM 718 O O . ASN A 1 91 ? 26.138 -3.010 -22.528 1.00 80.25 91 ASN A O 1
ATOM 722 N N . ASP A 1 92 ? 25.259 -3.982 -24.358 1.00 74.31 92 ASP A N 1
ATOM 723 C CA . ASP A 1 92 ? 26.552 -4.353 -24.950 1.00 74.31 92 ASP A CA 1
ATOM 724 C C . ASP A 1 92 ? 27.411 -3.115 -25.259 1.00 74.31 92 ASP A C 1
ATOM 726 O O . ASP A 1 92 ? 28.599 -3.081 -24.938 1.00 74.31 92 ASP A O 1
ATOM 730 N N . CYS A 1 93 ? 26.799 -2.049 -25.783 1.00 69.69 93 CYS A N 1
ATOM 731 C CA . CYS A 1 93 ? 27.488 -0.787 -26.063 1.00 69.69 93 CYS A CA 1
ATOM 732 C C . CYS A 1 93 ? 28.028 -0.098 -24.800 1.00 69.69 93 CYS A C 1
ATOM 734 O O . CYS A 1 93 ? 29.161 0.377 -24.792 1.00 69.69 93 CYS A O 1
ATOM 736 N N . ILE A 1 94 ? 27.243 -0.077 -23.716 1.00 64.56 94 ILE A N 1
ATOM 737 C CA . ILE A 1 94 ? 27.649 0.523 -22.432 1.00 64.56 94 ILE A CA 1
ATOM 738 C C . ILE A 1 94 ? 28.857 -0.221 -21.833 1.00 64.56 94 ILE A C 1
ATOM 740 O O . ILE A 1 94 ? 29.719 0.394 -21.204 1.00 64.56 94 ILE A O 1
ATOM 744 N N . LEU A 1 95 ? 28.952 -1.540 -22.035 1.00 57.72 95 LEU A N 1
ATOM 745 C CA . LEU A 1 95 ? 30.058 -2.357 -21.525 1.00 57.72 95 LEU A CA 1
ATOM 746 C C . LEU A 1 95 ? 31.373 -2.146 -22.301 1.00 57.72 95 LEU A C 1
ATOM 748 O O . LEU A 1 95 ? 32.450 -2.266 -21.711 1.00 57.72 95 LEU A O 1
ATOM 752 N N . GLU A 1 96 ? 31.315 -1.798 -23.589 1.00 55.66 96 GLU A N 1
ATOM 753 C CA . GLU A 1 96 ? 32.504 -1.500 -24.406 1.00 55.66 96 GLU A CA 1
ATOM 754 C C . GLU A 1 96 ? 33.102 -0.097 -24.140 1.00 55.66 96 GLU A C 1
ATOM 756 O O . GLU A 1 96 ? 34.297 0.125 -24.367 1.00 55.66 96 GLU A O 1
ATOM 761 N N . GLU A 1 97 ? 32.324 0.837 -23.578 1.00 50.44 97 GLU A N 1
ATOM 762 C CA . GLU A 1 97 ? 32.684 2.256 -23.384 1.00 50.44 97 GLU A CA 1
ATOM 763 C C . GLU A 1 97 ? 33.734 2.546 -22.293 1.00 50.44 97 GLU A C 1
ATOM 765 O O . GLU A 1 97 ? 34.251 3.662 -22.214 1.00 50.44 97 GLU A O 1
ATOM 770 N N . VAL A 1 98 ? 34.163 1.557 -21.500 1.00 49.34 98 VAL A N 1
ATOM 771 C CA . VAL A 1 98 ? 35.215 1.743 -20.471 1.00 49.34 98 VAL A CA 1
ATOM 772 C C . VAL A 1 98 ? 36.611 2.013 -21.083 1.00 49.34 98 VAL A C 1
ATOM 774 O O . VAL A 1 98 ? 37.571 2.266 -20.357 1.00 49.34 98 VAL A O 1
ATOM 777 N N . LYS A 1 99 ? 36.768 2.001 -22.418 1.00 43.62 99 LYS A N 1
ATOM 778 C CA . LYS A 1 99 ? 38.086 2.071 -23.079 1.00 43.62 99 LYS A CA 1
ATOM 779 C C . LYS A 1 99 ? 38.449 3.351 -23.844 1.00 43.62 99 LYS A C 1
ATOM 781 O O . LYS A 1 99 ? 39.629 3.473 -24.169 1.00 43.62 99 LYS A O 1
ATOM 786 N N . ILE A 1 100 ? 37.551 4.298 -24.154 1.00 46.50 100 ILE A N 1
ATOM 787 C CA . ILE A 1 100 ? 37.916 5.425 -25.050 1.00 46.50 100 ILE A CA 1
ATOM 788 C C . ILE A 1 100 ? 37.288 6.762 -24.620 1.00 46.50 100 ILE A C 1
ATOM 790 O O . ILE A 1 100 ? 36.075 6.928 -24.581 1.00 46.50 100 ILE A O 1
ATOM 794 N N . SER A 1 101 ? 38.131 7.765 -24.358 1.00 44.12 101 SER A N 1
ATOM 795 C CA . SER A 1 101 ? 37.757 9.091 -23.839 1.00 44.12 101 SER A CA 1
ATOM 796 C C . SER A 1 101 ? 37.269 10.098 -24.900 1.00 44.12 101 SER A C 1
ATOM 798 O O . SER A 1 101 ? 37.539 11.291 -24.777 1.00 44.12 101 SER A O 1
ATOM 800 N N . LEU A 1 102 ? 36.568 9.658 -25.951 1.00 47.59 102 LEU A N 1
ATOM 801 C CA . LEU A 1 102 ? 36.046 10.544 -27.012 1.00 47.59 102 LEU A CA 1
ATOM 802 C C . LEU A 1 102 ? 34.556 10.314 -27.343 1.00 47.59 102 LEU A C 1
ATOM 804 O O . LEU A 1 102 ? 34.121 10.521 -28.470 1.00 47.59 102 LEU A O 1
ATOM 808 N N . GLN A 1 103 ? 33.754 9.943 -26.340 1.00 47.88 103 GLN A N 1
ATOM 809 C CA . GLN A 1 103 ? 32.360 9.504 -26.503 1.00 47.88 103 GLN A CA 1
ATOM 810 C C . GLN A 1 103 ? 31.334 10.414 -25.777 1.00 47.88 103 GLN A C 1
ATOM 812 O O . GLN A 1 103 ? 30.357 9.946 -25.216 1.00 47.88 103 GLN A O 1
ATOM 817 N N . ALA A 1 104 ? 31.523 11.737 -25.721 1.00 47.81 104 ALA A N 1
ATOM 818 C CA . ALA A 1 104 ? 30.603 12.602 -24.954 1.00 47.81 104 ALA A CA 1
ATOM 819 C C . ALA A 1 104 ? 29.286 12.950 -25.690 1.00 47.81 104 ALA A C 1
ATOM 821 O O . ALA A 1 104 ? 28.264 13.169 -25.046 1.00 47.81 104 ALA A O 1
ATOM 822 N N . ILE A 1 105 ? 29.290 13.000 -27.031 1.00 45.34 105 ILE A N 1
ATOM 823 C CA . ILE A 1 105 ? 28.142 13.471 -27.838 1.00 45.34 105 ILE A CA 1
ATOM 824 C C . ILE A 1 105 ? 27.318 12.302 -28.411 1.00 45.34 105 ILE A C 1
ATOM 826 O O . ILE A 1 105 ? 26.090 12.368 -28.399 1.00 45.34 105 ILE A O 1
ATOM 830 N N . LEU A 1 106 ? 27.952 11.189 -28.817 1.00 48.47 106 LEU A N 1
ATOM 831 C CA . LEU A 1 106 ? 27.224 9.958 -29.184 1.00 48.47 106 LEU A CA 1
ATOM 832 C C . LEU A 1 106 ? 26.424 9.391 -27.997 1.00 48.47 106 LEU A C 1
ATOM 834 O O . LEU A 1 106 ? 25.297 8.926 -28.181 1.00 48.47 106 LEU A O 1
ATOM 838 N N . ASN A 1 107 ? 26.949 9.548 -26.776 1.00 60.53 107 ASN A N 1
ATOM 839 C CA . ASN A 1 107 ? 26.267 9.157 -25.540 1.00 60.53 107 ASN A CA 1
ATOM 840 C C . ASN A 1 107 ? 24.977 9.943 -25.296 1.00 60.53 107 ASN A C 1
ATOM 842 O O . ASN A 1 107 ? 24.073 9.438 -24.636 1.00 60.53 107 ASN A O 1
ATOM 846 N N . PHE A 1 108 ? 24.836 11.144 -25.860 1.00 71.12 108 PHE A N 1
ATOM 847 C CA . PHE A 1 108 ? 23.631 11.950 -25.689 1.00 71.12 108 PHE A CA 1
ATOM 848 C C . PHE A 1 108 ? 22.466 11.437 -26.545 1.00 71.12 108 PHE A C 1
ATOM 850 O O . PHE A 1 108 ? 21.370 11.225 -26.027 1.00 71.12 108 PHE A O 1
ATOM 857 N N . ALA A 1 109 ? 22.699 11.182 -27.838 1.00 76.50 109 ALA A N 1
ATOM 858 C CA . ALA A 1 109 ? 21.654 10.715 -28.751 1.00 76.50 109 ALA A CA 1
ATOM 859 C C . ALA A 1 109 ? 21.131 9.322 -28.360 1.00 76.50 109 ALA A C 1
ATOM 861 O O . ALA A 1 109 ? 19.916 9.125 -28.277 1.00 76.50 109 ALA A O 1
ATOM 862 N N . LEU A 1 110 ? 22.034 8.380 -28.055 1.00 80.94 110 LEU A N 1
ATOM 863 C CA . LEU A 1 110 ? 21.659 7.039 -27.605 1.00 80.94 110 LEU A CA 1
ATOM 864 C C . LEU A 1 110 ? 20.925 7.082 -26.254 1.00 80.94 110 LEU A C 1
ATOM 866 O O . LEU A 1 110 ? 19.877 6.456 -26.116 1.00 80.94 110 LEU A O 1
ATOM 870 N N . SER A 1 111 ? 21.407 7.871 -25.288 1.00 80.50 111 SER A N 1
ATOM 871 C CA . SER A 1 111 ? 20.755 8.023 -23.977 1.00 80.50 111 SER A CA 1
ATOM 872 C C . SER A 1 111 ? 19.330 8.577 -24.088 1.00 80.50 111 SER A C 1
ATOM 874 O O . SER A 1 111 ? 18.407 8.049 -23.463 1.00 80.50 111 SER A O 1
ATOM 876 N N . ILE A 1 112 ? 19.104 9.584 -24.942 1.00 84.94 112 ILE A N 1
ATOM 877 C CA . ILE A 1 112 ? 17.762 10.143 -25.168 1.00 84.94 112 ILE A CA 1
ATOM 878 C C . ILE A 1 112 ? 16.830 9.112 -25.811 1.00 84.94 112 ILE A C 1
ATOM 880 O O . ILE A 1 112 ? 15.682 8.973 -25.381 1.00 84.94 112 ILE A O 1
ATOM 884 N N . VAL A 1 113 ? 17.310 8.382 -26.822 1.00 89.50 113 VAL A N 1
ATOM 885 C CA . VAL A 1 113 ? 16.527 7.329 -27.488 1.00 89.50 113 VAL A CA 1
ATOM 886 C C . VAL A 1 113 ? 16.181 6.212 -26.503 1.00 89.50 113 VAL A C 1
ATOM 888 O O . VAL A 1 113 ? 15.027 5.791 -26.454 1.00 89.50 113 VAL A O 1
ATOM 891 N N . LEU A 1 114 ? 17.130 5.785 -25.665 1.00 89.06 114 LEU A N 1
ATOM 892 C CA . LEU A 1 114 ? 16.891 4.779 -24.628 1.00 89.06 114 LEU A CA 1
ATOM 893 C C . LEU A 1 114 ? 15.882 5.250 -23.583 1.00 89.06 114 LEU A C 1
ATOM 895 O O . LEU A 1 114 ? 14.995 4.487 -23.204 1.00 89.06 114 LEU A O 1
ATOM 899 N N . ASN A 1 115 ? 15.968 6.507 -23.149 1.00 89.12 115 ASN A N 1
ATOM 900 C CA . ASN A 1 115 ? 15.011 7.075 -22.207 1.00 89.12 115 ASN A CA 1
ATOM 901 C C . ASN A 1 115 ? 13.586 7.097 -22.785 1.00 89.12 115 ASN A C 1
ATOM 903 O O . ASN A 1 115 ? 12.634 6.718 -22.106 1.00 89.12 115 ASN A O 1
ATOM 907 N N . GLU A 1 116 ? 13.419 7.492 -24.049 1.00 92.75 116 GLU A N 1
ATOM 908 C CA . GLU A 1 116 ? 12.107 7.462 -24.705 1.00 92.75 116 GLU A CA 1
ATOM 909 C C . GLU A 1 116 ? 11.596 6.034 -24.913 1.00 92.75 116 GLU A C 1
ATOM 911 O O . GLU A 1 116 ? 10.407 5.787 -24.746 1.00 92.75 116 GLU A O 1
ATOM 916 N N . ALA A 1 117 ? 12.474 5.078 -25.205 1.00 94.69 117 ALA A N 1
ATOM 917 C CA . ALA A 1 117 ? 12.093 3.677 -25.325 1.00 94.69 117 ALA A CA 1
ATOM 918 C C . ALA A 1 117 ? 11.634 3.065 -23.992 1.00 94.69 117 ALA A C 1
ATOM 920 O O . ALA A 1 117 ? 10.649 2.323 -23.958 1.00 94.69 117 ALA A O 1
ATOM 921 N N . ILE A 1 118 ? 12.301 3.404 -22.884 1.00 93.50 118 ILE A N 1
ATOM 922 C CA . ILE A 1 118 ? 11.858 3.042 -21.531 1.00 93.50 118 ILE A CA 1
ATOM 923 C C . ILE A 1 118 ? 10.501 3.689 -21.238 1.00 93.50 118 ILE A C 1
ATOM 925 O O . ILE A 1 118 ? 9.592 3.006 -20.768 1.00 93.50 118 ILE A O 1
ATOM 929 N N . ASN A 1 119 ? 10.327 4.975 -21.562 1.00 93.06 119 ASN A N 1
ATOM 930 C CA . ASN A 1 119 ? 9.051 5.670 -21.380 1.00 93.06 119 ASN A CA 1
ATOM 931 C C . ASN A 1 119 ? 7.930 5.027 -22.197 1.00 93.06 119 ASN A C 1
ATOM 933 O O . ASN A 1 119 ? 6.866 4.773 -21.639 1.00 93.06 119 ASN A O 1
ATOM 937 N N . LEU A 1 120 ? 8.180 4.700 -23.469 1.00 95.25 120 LEU A N 1
ATOM 938 C CA . LEU A 1 120 ? 7.255 3.953 -24.316 1.00 95.25 120 LEU A CA 1
ATOM 939 C C . LEU A 1 120 ? 6.862 2.650 -23.621 1.00 95.25 120 LEU A C 1
ATOM 941 O O . LEU A 1 120 ? 5.680 2.448 -23.357 1.00 95.25 120 LEU A O 1
ATOM 945 N N . PHE A 1 121 ? 7.831 1.815 -23.238 1.00 96.94 121 PHE A N 1
ATOM 946 C CA . PHE A 1 121 ? 7.568 0.540 -22.566 1.00 96.94 121 PHE A CA 1
ATOM 947 C C . PHE A 1 121 ? 6.696 0.711 -21.312 1.00 96.94 121 PHE A C 1
ATOM 949 O O . PHE A 1 121 ? 5.719 -0.013 -21.114 1.00 96.94 121 PHE A O 1
ATOM 956 N N . VAL A 1 122 ? 7.013 1.704 -20.479 1.00 94.88 122 VAL A N 1
ATOM 957 C CA . VAL A 1 122 ? 6.281 2.010 -19.244 1.00 94.88 122 VAL A CA 1
ATOM 958 C C . VAL A 1 122 ? 4.881 2.571 -19.534 1.00 94.88 122 VAL A C 1
ATOM 960 O O . VAL A 1 122 ? 3.935 2.305 -18.783 1.00 94.88 122 VAL A O 1
ATOM 963 N N . GLU A 1 123 ? 4.696 3.365 -20.589 1.00 93.00 123 GLU A N 1
ATOM 964 C CA . GLU A 1 123 ? 3.399 3.889 -21.047 1.00 93.00 123 GLU A CA 1
ATOM 965 C C . GLU A 1 123 ? 2.453 2.791 -21.518 1.00 93.00 123 GLU A C 1
ATOM 967 O O . GLU A 1 123 ? 1.307 2.770 -21.066 1.00 93.00 123 GLU A O 1
ATOM 972 N N . ILE A 1 124 ? 2.937 1.853 -22.329 1.00 93.44 124 ILE A N 1
ATOM 973 C CA . ILE A 1 124 ? 2.130 0.751 -22.877 1.00 93.44 124 ILE A CA 1
ATOM 974 C C . ILE A 1 124 ? 2.259 -0.550 -22.072 1.00 93.44 124 ILE A C 1
ATOM 976 O O . ILE A 1 124 ? 1.915 -1.631 -22.549 1.00 93.44 124 ILE A O 1
ATOM 980 N N . SER A 1 125 ? 2.703 -0.454 -20.817 1.00 93.81 125 SER A N 1
ATOM 981 C CA . SER A 1 125 ? 2.906 -1.598 -19.916 1.00 93.81 125 SER A CA 1
ATOM 982 C C . SER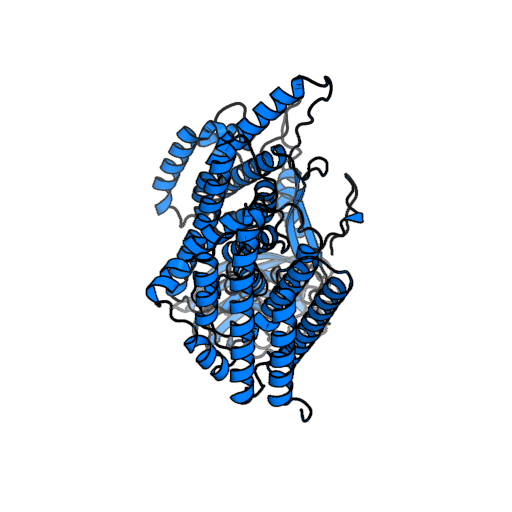 A 1 125 ? 1.649 -2.445 -19.680 1.00 93.81 125 SER A C 1
ATOM 984 O O . SER A 1 125 ? 1.765 -3.641 -19.422 1.00 93.81 125 SER A O 1
ATOM 986 N N . SER A 1 126 ? 0.444 -1.881 -19.832 1.00 89.81 126 SER A N 1
ATOM 987 C CA . SER A 1 126 ? -0.816 -2.642 -19.803 1.00 89.81 126 SER A CA 1
ATOM 988 C C . SER A 1 126 ? -0.964 -3.626 -20.966 1.00 89.81 126 SER A C 1
ATOM 990 O O . SER A 1 126 ? -1.701 -4.596 -20.829 1.00 89.81 126 SER A O 1
ATOM 992 N N . CYS A 1 127 ? -0.274 -3.391 -22.085 1.00 92.38 127 CYS A N 1
ATOM 993 C CA . CYS A 1 127 ? -0.272 -4.252 -23.268 1.00 92.38 127 CYS A CA 1
ATOM 994 C C . CYS A 1 127 ? 0.925 -5.212 -23.282 1.00 92.38 127 CYS A C 1
ATOM 996 O O . CYS A 1 127 ? 0.798 -6.315 -23.796 1.00 92.38 127 CYS A O 1
ATOM 998 N N . PHE A 1 128 ? 2.069 -4.833 -22.697 1.00 94.81 128 PHE A N 1
ATOM 999 C CA . PHE A 1 128 ? 3.247 -5.712 -22.576 1.00 94.81 128 PHE A CA 1
ATOM 1000 C C . PHE A 1 128 ? 3.192 -6.666 -21.381 1.00 94.81 128 PHE A C 1
ATOM 1002 O O . PHE A 1 128 ? 3.725 -7.771 -21.439 1.00 94.81 128 PHE A O 1
ATOM 1009 N N . MET A 1 129 ? 2.519 -6.269 -20.302 1.00 93.69 129 MET A N 1
ATOM 1010 C CA . MET A 1 129 ? 2.285 -7.102 -19.120 1.00 93.69 129 MET A CA 1
ATOM 1011 C C . MET A 1 129 ? 0.777 -7.224 -18.835 1.00 93.69 129 MET A C 1
ATOM 1013 O O . MET A 1 129 ? 0.328 -6.865 -17.738 1.00 93.69 129 MET A O 1
ATOM 1017 N N . PRO A 1 130 ? -0.026 -7.690 -19.812 1.00 90.75 130 PRO A N 1
ATOM 1018 C CA . PRO A 1 130 ? -1.478 -7.708 -19.709 1.00 90.75 130 PRO A CA 1
ATOM 1019 C C . PRO A 1 130 ? -1.971 -8.803 -18.753 1.00 90.75 130 PRO A C 1
ATOM 1021 O O . PRO A 1 130 ? -3.072 -8.701 -18.221 1.00 90.75 130 PRO A O 1
ATOM 1024 N N . SER A 1 131 ? -1.143 -9.811 -18.466 1.00 91.81 131 SER A N 1
ATOM 1025 C CA . SER A 1 131 ? -1.429 -10.861 -17.492 1.00 91.81 131 SER A CA 1
ATOM 1026 C C . SER A 1 131 ? -0.420 -10.907 -16.353 1.00 91.81 131 SER A C 1
ATOM 1028 O O . SER A 1 131 ? 0.695 -10.380 -16.447 1.00 91.81 131 SER A O 1
ATOM 1030 N N . ARG A 1 132 ? -0.812 -11.565 -15.259 1.00 92.19 132 ARG A N 1
ATOM 1031 C CA . ARG A 1 132 ? 0.074 -11.838 -14.125 1.00 92.19 132 ARG A CA 1
ATOM 1032 C C . ARG A 1 132 ? 1.324 -12.593 -14.564 1.00 92.19 132 ARG A C 1
ATOM 1034 O O . ARG A 1 132 ? 2.424 -12.172 -14.216 1.00 92.19 132 ARG A O 1
ATOM 1041 N N . HIS A 1 133 ? 1.145 -13.668 -15.333 1.00 92.31 133 HIS A N 1
ATOM 1042 C CA . HIS A 1 133 ? 2.237 -14.482 -15.862 1.00 92.31 133 HIS A CA 1
ATOM 1043 C C . HIS A 1 133 ? 3.256 -13.618 -16.617 1.00 92.31 133 HIS A C 1
ATOM 1045 O O . HIS A 1 133 ? 4.437 -13.620 -16.285 1.00 92.31 133 HIS A O 1
ATOM 1051 N N . LEU A 1 134 ? 2.797 -12.777 -17.550 1.00 94.44 134 LEU A N 1
ATOM 1052 C CA . LEU A 1 134 ? 3.693 -11.893 -18.298 1.00 94.44 134 LEU A CA 1
ATOM 1053 C C . LEU A 1 134 ? 4.401 -10.877 -17.398 1.00 94.44 134 LEU A C 1
ATOM 1055 O O . LEU A 1 134 ? 5.582 -10.605 -17.608 1.00 94.44 134 LEU A O 1
ATOM 1059 N N . LEU A 1 135 ? 3.735 -10.347 -16.370 1.00 94.75 135 LEU A N 1
ATOM 1060 C CA . LEU A 1 135 ? 4.386 -9.470 -15.398 1.00 94.75 135 LEU A CA 1
ATOM 1061 C C . LEU A 1 135 ? 5.534 -10.173 -14.664 1.00 94.75 135 LEU A C 1
ATOM 1063 O O . LEU A 1 135 ? 6.620 -9.600 -14.556 1.00 94.75 135 LEU A O 1
ATOM 1067 N N . VAL A 1 136 ? 5.317 -11.393 -14.162 1.00 94.50 136 VAL A N 1
ATOM 1068 C CA . VAL A 1 136 ? 6.368 -12.128 -13.439 1.00 94.50 136 VAL A CA 1
ATOM 1069 C C . VAL A 1 136 ? 7.485 -12.592 -14.372 1.00 94.50 136 VAL A C 1
ATOM 1071 O O . VAL A 1 136 ? 8.644 -12.538 -13.973 1.00 94.50 136 VAL A O 1
ATOM 1074 N N . CYS A 1 137 ? 7.193 -12.929 -15.629 1.00 95.69 137 CYS A N 1
ATOM 1075 C CA . CYS A 1 137 ? 8.218 -13.238 -16.629 1.00 95.69 137 CYS A CA 1
ATOM 1076 C C . CYS A 1 137 ? 9.154 -12.046 -16.880 1.00 95.69 137 CYS A C 1
ATOM 1078 O O . CYS A 1 137 ? 10.375 -12.189 -16.813 1.00 95.69 137 CYS A O 1
ATOM 1080 N N . HIS A 1 138 ? 8.601 -10.849 -17.092 1.00 96.69 138 HIS A N 1
ATOM 1081 C CA . HIS A 1 138 ? 9.410 -9.639 -17.255 1.00 96.69 138 HIS A CA 1
ATOM 1082 C C . HIS A 1 138 ? 10.196 -9.284 -15.990 1.00 96.69 138 HIS A C 1
ATOM 1084 O O . HIS A 1 138 ? 11.349 -8.865 -16.077 1.00 96.69 138 HIS A O 1
ATOM 1090 N N . LEU A 1 139 ? 9.598 -9.464 -14.809 1.00 96.56 139 LEU A N 1
ATOM 1091 C CA . LEU A 1 139 ? 10.294 -9.257 -13.542 1.00 96.56 139 LEU A CA 1
ATOM 1092 C C . LEU A 1 139 ? 11.444 -10.253 -13.360 1.00 96.56 139 LEU A C 1
ATOM 1094 O O . LEU A 1 139 ? 12.527 -9.849 -12.952 1.00 96.56 139 LEU A O 1
ATOM 1098 N N . ALA A 1 140 ? 11.255 -11.523 -13.715 1.00 96.44 140 ALA A N 1
ATOM 1099 C CA . ALA A 1 140 ? 12.307 -12.535 -13.672 1.00 96.44 140 ALA A CA 1
ATOM 1100 C C . ALA A 1 140 ? 13.465 -12.207 -14.630 1.00 96.44 140 ALA A C 1
ATOM 1102 O O . ALA A 1 140 ? 14.630 -12.375 -14.255 1.00 96.44 140 ALA A O 1
ATOM 1103 N N . LEU A 1 141 ? 13.165 -11.689 -15.830 1.00 95.06 141 LEU A N 1
ATOM 1104 C CA . LEU A 1 141 ? 14.186 -11.175 -16.750 1.00 95.06 141 LEU A CA 1
ATOM 1105 C C . LEU A 1 141 ? 14.939 -9.988 -16.142 1.00 95.06 141 LEU A C 1
ATOM 1107 O O . LEU A 1 141 ? 16.166 -9.996 -16.135 1.00 95.06 141 LEU A O 1
ATOM 1111 N N . ALA A 1 142 ? 14.230 -9.007 -15.576 1.00 94.88 142 ALA A N 1
ATOM 1112 C CA . ALA A 1 142 ? 14.850 -7.842 -14.943 1.00 94.88 142 ALA A CA 1
ATOM 1113 C C . ALA A 1 142 ? 15.728 -8.223 -13.737 1.00 94.88 142 ALA A C 1
ATOM 1115 O O . ALA A 1 142 ? 16.821 -7.684 -13.589 1.00 94.88 142 ALA A O 1
ATOM 1116 N N . ILE A 1 143 ? 15.294 -9.180 -12.909 1.00 95.06 143 ILE A N 1
ATOM 1117 C CA . ILE A 1 143 ? 16.082 -9.713 -11.782 1.00 95.06 143 ILE A CA 1
ATOM 1118 C C . ILE A 1 143 ? 17.347 -10.423 -12.279 1.00 95.06 143 ILE A C 1
ATOM 1120 O O . ILE A 1 143 ? 18.384 -10.354 -11.628 1.00 95.06 143 ILE A O 1
ATOM 1124 N N . SER A 1 144 ? 17.268 -11.097 -13.428 1.00 93.62 144 SER A N 1
ATOM 1125 C CA . SER A 1 144 ? 18.400 -11.821 -14.022 1.00 93.62 144 SER A CA 1
ATOM 1126 C C . SER A 1 144 ? 19.316 -10.934 -14.878 1.00 93.62 144 SER A C 1
ATOM 1128 O O . SER A 1 144 ? 20.343 -11.415 -15.350 1.00 93.62 144 SER A O 1
ATOM 1130 N N . SER A 1 145 ? 18.942 -9.673 -15.113 1.00 90.94 145 SER A N 1
ATOM 1131 C CA . SER A 1 145 ? 19.678 -8.747 -15.980 1.00 90.94 145 SER A CA 1
ATOM 1132 C C . SER A 1 145 ? 20.902 -8.151 -15.267 1.00 90.94 145 SER A C 1
ATOM 1134 O O . SER A 1 145 ? 20.869 -7.967 -14.045 1.00 90.94 145 SER A O 1
ATOM 1136 N N . PRO A 1 146 ? 21.976 -7.797 -16.001 1.00 86.50 146 PRO A N 1
ATOM 1137 C CA . PRO A 1 146 ? 23.142 -7.139 -15.418 1.00 86.50 146 PRO A CA 1
ATOM 1138 C C . PRO A 1 146 ? 22.798 -5.754 -14.848 1.00 86.50 146 PRO A C 1
ATOM 1140 O O . PRO A 1 146 ? 21.793 -5.129 -15.196 1.00 86.50 146 PRO A O 1
ATOM 1143 N N . VAL A 1 147 ? 23.643 -5.257 -13.941 1.00 80.06 147 VAL A N 1
ATOM 1144 C CA . VAL A 1 147 ? 23.481 -3.917 -13.356 1.00 80.06 147 VAL A CA 1
ATOM 1145 C C . VAL A 1 147 ? 23.550 -2.865 -14.467 1.00 80.06 147 VAL A C 1
ATOM 1147 O O . VAL A 1 147 ? 24.455 -2.902 -15.290 1.00 80.06 147 VAL A O 1
ATOM 1150 N N . GLY A 1 148 ? 22.593 -1.933 -14.484 1.00 78.31 148 GLY A N 1
ATOM 1151 C CA . GLY A 1 148 ? 22.509 -0.883 -15.505 1.00 78.31 148 GLY A CA 1
ATOM 1152 C C . GLY A 1 148 ? 21.721 -1.265 -16.763 1.00 78.31 148 GLY A C 1
ATOM 1153 O O . GLY A 1 148 ? 21.515 -0.409 -17.619 1.00 78.31 148 GLY A O 1
ATOM 1154 N N . HIS A 1 149 ? 21.216 -2.500 -16.869 1.00 88.31 149 HIS A N 1
ATOM 1155 C CA . HIS A 1 149 ? 20.434 -2.923 -18.030 1.00 88.31 149 HIS A CA 1
ATOM 1156 C C . HIS A 1 149 ? 19.128 -2.105 -18.182 1.00 88.31 149 HIS A C 1
ATOM 1158 O O . HIS A 1 149 ? 18.340 -2.052 -17.228 1.00 88.31 149 HIS A O 1
ATOM 1164 N N . PRO A 1 150 ? 18.813 -1.536 -19.366 1.00 90.50 150 PRO A N 1
ATOM 1165 C CA . PRO A 1 150 ? 17.625 -0.689 -19.567 1.00 90.50 150 PRO A CA 1
ATOM 1166 C C . PRO A 1 150 ? 16.288 -1.370 -19.222 1.00 90.50 150 PRO A C 1
ATOM 1168 O O . PRO A 1 150 ? 15.356 -0.727 -18.730 1.00 90.50 150 PRO A O 1
ATOM 1171 N N . LEU A 1 151 ? 16.201 -2.695 -19.413 1.00 93.94 151 LEU A N 1
ATOM 1172 C CA . LEU A 1 151 ? 15.024 -3.495 -19.041 1.00 93.94 151 LEU A CA 1
ATOM 1173 C C . LEU A 1 151 ? 14.638 -3.330 -17.563 1.00 93.94 151 LEU A C 1
ATOM 1175 O O . LEU A 1 151 ? 13.453 -3.319 -17.238 1.00 93.94 151 LEU A O 1
ATOM 1179 N N . ILE A 1 152 ? 15.618 -3.169 -16.666 1.00 93.81 152 ILE A N 1
ATOM 1180 C CA . ILE A 1 152 ? 15.369 -2.990 -15.231 1.00 93.81 152 ILE A CA 1
ATOM 1181 C C . ILE A 1 152 ? 14.521 -1.735 -15.002 1.00 93.81 152 ILE A C 1
ATOM 1183 O O . ILE A 1 152 ? 13.514 -1.798 -14.296 1.00 93.81 152 ILE A O 1
ATOM 1187 N N . ALA A 1 153 ? 14.883 -0.618 -15.640 1.00 92.75 153 ALA A N 1
ATOM 1188 C CA . ALA A 1 153 ? 14.145 0.639 -15.542 1.00 92.75 153 ALA A CA 1
ATOM 1189 C C . ALA A 1 153 ? 12.732 0.515 -16.131 1.00 92.75 153 ALA A C 1
ATOM 1191 O O . ALA A 1 153 ? 11.761 0.948 -15.507 1.00 92.75 153 ALA A O 1
ATOM 1192 N N . ALA A 1 154 ? 12.603 -0.139 -17.288 1.00 95.50 154 ALA A N 1
ATOM 1193 C CA . ALA A 1 154 ? 11.323 -0.359 -17.955 1.00 95.50 154 ALA A CA 1
ATOM 1194 C C . ALA A 1 154 ? 10.353 -1.205 -17.107 1.00 95.50 154 ALA A C 1
ATOM 1196 O O . ALA A 1 154 ? 9.175 -0.864 -16.962 1.00 95.50 154 ALA A O 1
ATOM 1197 N N . VAL A 1 155 ? 10.841 -2.283 -16.489 1.00 96.62 155 VAL A N 1
ATOM 1198 C CA . VAL A 1 155 ? 10.022 -3.171 -15.652 1.00 96.62 155 VAL A CA 1
ATOM 1199 C C . VAL A 1 155 ? 9.675 -2.520 -14.313 1.00 96.62 155 VAL A C 1
ATOM 1201 O O . V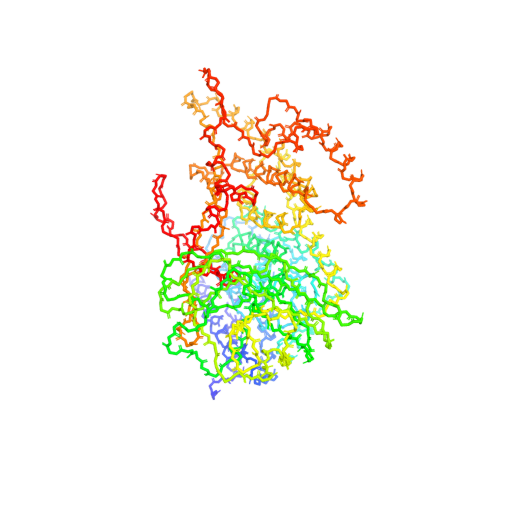AL A 1 155 ? 8.506 -2.524 -13.926 1.00 96.62 155 VAL A O 1
ATOM 1204 N N . ILE A 1 156 ? 10.641 -1.900 -13.628 1.00 95.25 156 ILE A N 1
ATOM 1205 C CA . ILE A 1 156 ? 10.398 -1.190 -12.361 1.00 95.25 156 ILE A CA 1
ATOM 1206 C C . ILE A 1 156 ? 9.407 -0.035 -12.573 1.00 95.25 156 ILE A C 1
ATOM 1208 O O . ILE A 1 156 ? 8.426 0.073 -11.834 1.00 95.25 156 ILE A O 1
ATOM 1212 N N . GLY A 1 157 ? 9.579 0.769 -13.627 1.00 94.31 157 GLY A N 1
ATOM 1213 C CA . GLY A 1 157 ? 8.637 1.835 -13.986 1.00 94.31 157 GLY A CA 1
ATOM 1214 C C . GLY A 1 157 ? 7.226 1.318 -14.294 1.00 94.31 157 GLY A C 1
ATOM 1215 O O . GLY A 1 157 ? 6.235 1.938 -13.904 1.00 94.31 157 GLY A O 1
ATOM 1216 N N . SER A 1 158 ? 7.118 0.146 -14.927 1.00 95.50 158 SER A N 1
ATOM 1217 C CA . SER A 1 158 ? 5.833 -0.506 -15.217 1.00 95.50 158 SER A CA 1
ATOM 1218 C C . SER A 1 158 ? 5.131 -0.997 -13.947 1.00 95.50 158 SER A C 1
ATOM 1220 O O . SER A 1 158 ? 3.924 -0.805 -13.787 1.00 95.50 158 SER A O 1
ATOM 1222 N N . ILE A 1 159 ? 5.877 -1.588 -13.007 1.00 95.56 159 ILE A N 1
ATOM 1223 C CA . ILE A 1 159 ? 5.344 -2.047 -11.715 1.00 95.56 159 ILE A CA 1
ATOM 1224 C C . ILE A 1 159 ? 4.840 -0.857 -10.890 1.00 95.56 159 ILE A C 1
ATOM 1226 O O . ILE A 1 159 ? 3.749 -0.932 -10.324 1.00 95.56 159 ILE A O 1
ATOM 1230 N N . ALA A 1 160 ? 5.568 0.263 -10.876 1.00 93.12 160 ALA A N 1
ATOM 1231 C CA . ALA A 1 160 ? 5.186 1.462 -10.125 1.00 93.12 160 ALA A CA 1
ATOM 1232 C C . ALA A 1 160 ? 3.811 2.039 -10.527 1.00 93.12 160 ALA A C 1
ATOM 1234 O O . ALA A 1 160 ? 3.116 2.615 -9.688 1.00 93.12 160 ALA A O 1
ATOM 1235 N N . LYS A 1 161 ? 3.375 1.850 -11.783 1.00 89.25 161 LYS A N 1
ATOM 1236 C CA . LYS A 1 161 ? 2.059 2.306 -12.272 1.00 89.25 161 LYS A CA 1
ATOM 1237 C C . LYS A 1 161 ? 0.877 1.472 -11.777 1.00 89.25 161 LYS A C 1
ATOM 1239 O O . LYS A 1 161 ? -0.268 1.928 -11.857 1.00 89.25 161 LYS A O 1
ATOM 1244 N N . ARG A 1 162 ? 1.103 0.250 -11.290 1.00 86.12 162 ARG A N 1
ATOM 1245 C CA . ARG A 1 162 ? 0.010 -0.635 -10.858 1.00 86.12 162 ARG A CA 1
ATOM 1246 C C . ARG A 1 162 ? -0.623 -0.140 -9.578 1.00 86.12 162 ARG A C 1
ATOM 1248 O O . ARG A 1 162 ? 0.071 0.378 -8.715 1.00 86.12 162 ARG A O 1
ATOM 1255 N N . ARG A 1 163 ? -1.944 -0.300 -9.443 1.00 80.25 163 ARG A N 1
ATOM 1256 C CA . ARG A 1 163 ? -2.706 0.213 -8.293 1.00 80.25 163 ARG A CA 1
ATOM 1257 C C . ARG A 1 163 ? -2.504 -0.602 -7.021 1.00 80.25 163 ARG A C 1
ATOM 1259 O O . ARG A 1 163 ? -2.255 0.039 -6.009 1.00 80.25 163 ARG A O 1
ATOM 1266 N N . THR A 1 164 ? -2.565 -1.929 -7.103 1.00 81.00 164 THR A N 1
ATOM 1267 C CA . THR A 1 164 ? -2.354 -2.850 -5.979 1.00 81.00 164 THR A CA 1
ATOM 1268 C C . THR A 1 164 ? -1.214 -3.808 -6.309 1.00 81.00 164 THR A C 1
ATOM 1270 O O . THR A 1 164 ? -1.177 -4.408 -7.386 1.00 81.00 164 THR A O 1
ATOM 1273 N N . LEU A 1 165 ? -0.232 -3.896 -5.415 1.00 89.06 165 LEU A N 1
ATOM 1274 C CA . LEU A 1 165 ? 0.957 -4.734 -5.566 1.00 89.06 165 LEU A CA 1
ATOM 1275 C C . LEU A 1 165 ? 0.910 -5.963 -4.661 1.00 89.06 165 LEU A C 1
ATOM 1277 O O . LEU A 1 165 ? 1.432 -7.002 -5.055 1.00 89.06 165 LEU A O 1
ATOM 1281 N N . VAL A 1 166 ? 0.271 -5.879 -3.491 1.00 86.50 166 VAL A N 1
ATOM 1282 C CA . VAL A 1 166 ? 0.100 -7.016 -2.570 1.00 86.50 166 VAL A CA 1
ATOM 1283 C C . VAL A 1 166 ? -0.754 -8.114 -3.206 1.00 86.50 166 VAL A C 1
ATOM 1285 O O . VAL A 1 166 ? -0.364 -9.278 -3.165 1.00 86.50 166 VAL A O 1
ATOM 1288 N N . ASP A 1 167 ? -1.835 -7.761 -3.906 1.00 81.81 167 ASP A N 1
ATOM 1289 C CA . ASP A 1 167 ? -2.645 -8.733 -4.658 1.00 81.81 167 ASP A CA 1
ATOM 1290 C C . ASP A 1 167 ? -1.800 -9.506 -5.677 1.00 81.81 167 ASP A C 1
ATOM 1292 O O . ASP A 1 167 ? -1.929 -10.717 -5.841 1.00 81.81 167 ASP A O 1
ATOM 1296 N N . VAL A 1 168 ? -0.883 -8.805 -6.348 1.00 85.38 168 VAL A N 1
ATOM 1297 C CA . VAL A 1 168 ? -0.014 -9.399 -7.361 1.00 85.38 168 VAL A CA 1
ATOM 1298 C C . VAL A 1 168 ? 1.100 -10.213 -6.697 1.00 85.38 168 VAL A C 1
ATOM 1300 O O . VAL A 1 168 ? 1.268 -11.389 -6.993 1.00 85.38 168 VAL A O 1
ATOM 1303 N N . PHE A 1 169 ? 1.890 -9.663 -5.788 1.00 88.06 169 PHE A N 1
ATOM 1304 C CA . PHE A 1 169 ? 3.096 -10.357 -5.327 1.00 88.06 169 PHE A CA 1
ATOM 1305 C C . PHE A 1 169 ? 2.873 -11.293 -4.139 1.00 88.06 169 PHE A C 1
ATOM 1307 O O . PHE A 1 169 ? 3.584 -12.292 -4.040 1.00 88.06 169 PHE A O 1
ATOM 1314 N N . LEU A 1 170 ? 1.896 -11.007 -3.276 1.00 85.56 170 LEU A N 1
ATOM 1315 C CA . LEU A 1 170 ? 1.596 -11.821 -2.098 1.00 85.56 170 LEU A CA 1
ATOM 1316 C C . LEU A 1 170 ? 0.453 -12.803 -2.371 1.00 85.56 170 LEU A C 1
ATOM 1318 O O . LEU A 1 170 ? 0.689 -14.005 -2.406 1.00 85.56 170 LEU A O 1
ATOM 1322 N N . HIS A 1 171 ? -0.758 -12.308 -2.646 1.00 81.94 171 HIS A N 1
ATOM 1323 C CA . HIS A 1 171 ? -1.952 -13.163 -2.807 1.00 81.94 171 HIS A CA 1
ATOM 1324 C C . HIS A 1 171 ? -1.996 -13.945 -4.116 1.00 81.94 171 HIS A C 1
ATOM 1326 O O . HIS A 1 171 ? -2.882 -14.764 -4.347 1.00 81.94 171 HIS A O 1
ATOM 1332 N N . LYS A 1 172 ? -1.026 -13.686 -4.982 1.00 85.25 172 LYS A N 1
ATOM 1333 C CA . LYS A 1 172 ? -0.904 -14.281 -6.297 1.00 85.25 172 LYS A CA 1
ATOM 1334 C C . LYS A 1 172 ? -2.160 -14.150 -7.175 1.00 85.25 172 LYS A C 1
ATOM 1336 O O . LYS A 1 172 ? -2.392 -14.990 -8.036 1.00 85.25 172 LYS A O 1
ATOM 1341 N N . THR A 1 173 ? -2.932 -13.077 -7.009 1.00 82.06 173 THR A N 1
ATOM 1342 C CA . THR A 1 173 ? -4.173 -12.842 -7.751 1.00 82.06 173 THR A CA 1
ATOM 1343 C C . THR A 1 173 ? -3.900 -12.837 -9.253 1.00 82.06 173 THR A C 1
ATOM 1345 O O . THR A 1 173 ? -3.035 -12.101 -9.747 1.00 82.06 173 THR A O 1
ATOM 1348 N N . GLU A 1 174 ? -4.628 -13.689 -9.971 1.00 84.25 174 GLU A N 1
ATOM 1349 C CA . GLU A 1 174 ? -4.582 -13.765 -11.425 1.00 84.25 174 GLU A CA 1
ATOM 1350 C C . GLU A 1 174 ? -5.378 -12.616 -12.044 1.00 84.25 174 GLU A C 1
ATOM 1352 O O . GLU A 1 174 ? -6.464 -12.255 -11.590 1.00 84.25 174 GLU A O 1
ATOM 1357 N N . PHE A 1 175 ? -4.831 -12.044 -13.108 1.00 86.88 175 PHE A N 1
ATOM 1358 C CA . PHE A 1 175 ? -5.522 -11.090 -13.964 1.00 86.88 175 PHE A CA 1
ATOM 1359 C C . PHE A 1 175 ? -5.039 -11.311 -15.393 1.00 86.88 175 PHE A C 1
ATOM 1361 O O . PHE A 1 175 ? -3.874 -11.655 -15.612 1.00 86.88 175 PHE A O 1
ATOM 1368 N N . VAL A 1 176 ? -5.932 -11.103 -16.356 1.00 86.56 176 VAL A N 1
ATOM 1369 C CA . VAL A 1 176 ? -5.627 -11.150 -17.785 1.00 86.56 176 VAL A CA 1
ATOM 1370 C C . VAL A 1 176 ? -6.446 -10.064 -18.469 1.00 86.56 176 VAL A C 1
ATOM 1372 O O . VAL A 1 176 ? -7.669 -10.148 -18.539 1.00 86.56 176 VAL A O 1
ATOM 1375 N N . SER A 1 177 ? -5.759 -9.047 -18.967 1.00 83.56 177 SER A N 1
ATOM 1376 C CA . SER A 1 177 ? -6.260 -8.150 -20.004 1.00 83.56 177 SER A CA 1
ATOM 1377 C C . SER A 1 177 ? -5.886 -8.732 -21.369 1.00 83.56 177 SER A C 1
ATOM 1379 O O . SER A 1 177 ? -4.914 -9.476 -21.457 1.00 83.56 177 SER A O 1
ATOM 1381 N N . PHE A 1 178 ? -6.638 -8.411 -22.423 1.00 88.06 178 PHE A N 1
ATOM 1382 C CA . PHE A 1 178 ? -6.309 -8.771 -23.816 1.00 88.06 178 PHE A CA 1
ATOM 1383 C C . PHE A 1 178 ? -5.834 -10.236 -23.992 1.00 88.06 178 PHE A C 1
ATOM 1385 O O . PHE A 1 178 ? -4.641 -10.489 -24.200 1.00 88.06 178 PHE A O 1
ATOM 1392 N N . PRO A 1 179 ? -6.730 -11.231 -23.821 1.00 88.19 179 PRO A N 1
ATOM 1393 C CA . PRO A 1 179 ? -6.361 -12.647 -23.835 1.00 88.19 179 PRO A CA 1
ATOM 1394 C C . PRO A 1 179 ? -5.609 -13.100 -25.090 1.00 88.19 179 PRO A C 1
ATOM 1396 O O . PRO A 1 179 ? -4.719 -13.951 -24.987 1.00 88.19 179 PRO A O 1
ATOM 1399 N N . GLN A 1 180 ? -5.948 -12.562 -26.265 1.00 89.50 180 GLN A N 1
ATOM 1400 C CA . GLN A 1 180 ? -5.263 -12.912 -27.505 1.00 89.50 180 GLN A CA 1
ATOM 1401 C C . GLN A 1 180 ? -3.828 -12.380 -27.515 1.00 89.50 180 GLN A C 1
ATOM 1403 O O . GLN A 1 180 ? -2.899 -13.159 -27.747 1.00 89.50 180 GLN A O 1
ATOM 1408 N N . LEU A 1 181 ? -3.634 -11.098 -27.199 1.00 91.69 181 LEU A N 1
ATOM 1409 C CA . LEU A 1 181 ? -2.299 -10.502 -27.092 1.00 91.69 181 LEU A CA 1
ATOM 1410 C C . LEU A 1 181 ? -1.458 -11.194 -26.008 1.00 91.69 181 LEU A C 1
ATOM 1412 O O . LEU A 1 181 ? -0.282 -11.488 -26.224 1.00 91.69 181 LEU A O 1
ATOM 1416 N N . SER A 1 182 ? -2.060 -11.510 -24.856 1.00 91.94 182 SER A N 1
ATOM 1417 C CA . SER A 1 182 ? -1.363 -12.201 -23.769 1.00 91.94 182 SER A CA 1
ATOM 1418 C C . SER A 1 182 ? -0.866 -13.585 -24.186 1.00 91.94 182 SER A C 1
ATOM 1420 O O . SER A 1 182 ? 0.186 -14.004 -23.706 1.00 91.94 182 SER A O 1
ATOM 1422 N N . ARG A 1 183 ? -1.608 -14.311 -25.032 1.00 91.31 183 ARG A N 1
ATOM 1423 C CA . ARG A 1 183 ? -1.179 -15.628 -25.520 1.00 91.31 183 ARG A CA 1
ATOM 1424 C C . ARG A 1 183 ? 0.038 -15.498 -26.430 1.00 91.31 183 ARG A C 1
ATOM 1426 O O . ARG A 1 183 ? 1.020 -16.192 -26.206 1.00 91.31 183 ARG A O 1
ATOM 1433 N N . GLN A 1 184 ? -0.009 -14.581 -27.394 1.00 92.38 184 GLN A N 1
ATOM 1434 C CA . GLN A 1 184 ? 1.085 -14.386 -28.348 1.00 92.38 184 GLN A CA 1
ATOM 1435 C C . GLN A 1 184 ? 2.365 -13.885 -27.669 1.00 92.38 184 GLN A C 1
ATOM 1437 O O . GLN A 1 184 ? 3.445 -14.390 -27.946 1.00 92.38 184 GLN A O 1
ATOM 1442 N N . LEU A 1 185 ? 2.262 -12.943 -26.723 1.00 93.19 185 LEU A N 1
ATOM 1443 C CA . LEU A 1 185 ? 3.427 -12.485 -25.958 1.00 93.19 185 LEU A CA 1
ATOM 1444 C C . LEU A 1 185 ? 4.052 -13.605 -25.117 1.00 93.19 185 LEU A C 1
ATOM 1446 O O . LEU A 1 185 ? 5.270 -13.640 -24.972 1.00 93.19 185 LEU A O 1
ATOM 1450 N N . ALA A 1 186 ? 3.243 -14.513 -24.560 1.00 90.81 186 ALA A N 1
ATOM 1451 C CA . ALA A 1 186 ? 3.742 -15.598 -23.714 1.00 90.81 186 ALA A CA 1
ATOM 1452 C C . ALA A 1 186 ? 4.630 -16.589 -24.484 1.00 90.81 186 ALA A C 1
ATOM 1454 O O . ALA A 1 186 ? 5.576 -17.116 -23.906 1.00 90.81 186 ALA A O 1
ATOM 1455 N N . GLU A 1 187 ? 4.393 -16.784 -25.784 1.00 89.19 187 GLU A N 1
ATOM 1456 C CA . GLU A 1 187 ? 5.204 -17.665 -26.641 1.00 89.19 187 GLU A CA 1
ATOM 1457 C C . GLU A 1 187 ? 6.667 -17.204 -26.763 1.00 89.19 187 GLU A C 1
ATOM 1459 O O . GLU A 1 187 ? 7.558 -18.021 -26.992 1.00 89.19 187 GLU A O 1
ATOM 1464 N N . HIS A 1 188 ? 6.939 -15.912 -26.551 1.00 86.00 188 HIS A N 1
ATOM 1465 C CA . HIS A 1 188 ? 8.293 -15.353 -26.589 1.00 86.00 188 HIS A CA 1
ATOM 1466 C C . HIS A 1 188 ? 9.089 -15.562 -25.290 1.00 86.00 188 HIS A C 1
ATOM 1468 O O . HIS A 1 188 ? 10.290 -15.283 -25.258 1.00 86.00 188 HIS A O 1
ATOM 1474 N N . PHE A 1 189 ? 8.465 -16.069 -24.222 1.00 87.94 189 PHE A N 1
ATOM 1475 C CA . PHE A 1 189 ? 9.142 -16.361 -22.959 1.00 87.94 189 PHE A CA 1
ATOM 1476 C C . PHE A 1 189 ? 9.483 -17.847 -22.853 1.00 87.94 189 PHE A C 1
ATOM 1478 O O . PHE A 1 189 ? 8.613 -18.699 -22.723 1.00 87.94 189 PHE A O 1
ATOM 1485 N N . THR A 1 190 ? 10.779 -18.157 -22.850 1.00 86.69 190 THR A N 1
ATOM 1486 C CA . THR A 1 190 ? 11.297 -19.537 -22.793 1.00 86.69 190 THR A CA 1
ATOM 1487 C C . THR A 1 190 ? 11.759 -19.963 -21.398 1.00 86.69 190 THR A C 1
ATOM 1489 O O . THR A 1 190 ? 12.228 -21.085 -21.211 1.00 86.69 190 THR A O 1
ATOM 1492 N N . MET A 1 191 ? 11.668 -19.071 -20.407 1.00 87.44 191 MET A N 1
ATOM 1493 C CA . MET A 1 191 ? 12.120 -19.353 -19.049 1.00 87.44 191 MET A CA 1
ATOM 1494 C C . MET A 1 191 ? 11.181 -20.347 -18.360 1.00 87.44 191 MET A C 1
ATOM 1496 O O . MET A 1 191 ? 9.965 -20.188 -18.383 1.00 87.44 191 MET A O 1
ATOM 1500 N N . GLU A 1 192 ? 11.756 -21.360 -17.714 1.00 89.81 192 GLU A N 1
ATOM 1501 C CA . GLU A 1 192 ? 10.993 -22.376 -16.991 1.00 89.81 192 GLU A CA 1
ATOM 1502 C C . GLU A 1 192 ? 10.161 -21.768 -15.847 1.00 89.81 192 GLU A C 1
ATOM 1504 O O . GLU A 1 192 ? 10.664 -20.960 -15.059 1.00 89.81 192 GLU A O 1
ATOM 1509 N N . GLN A 1 193 ? 8.904 -22.207 -15.711 1.00 89.06 193 GLN A N 1
ATOM 1510 C CA . GLN A 1 193 ? 7.965 -21.683 -14.713 1.00 89.06 193 GLN A CA 1
ATOM 1511 C C . GLN A 1 193 ? 8.509 -21.781 -13.279 1.00 89.06 193 GLN A C 1
ATOM 1513 O O . GLN A 1 193 ? 8.417 -20.818 -12.522 1.00 89.06 193 GLN A O 1
ATOM 1518 N N . GLN A 1 194 ? 9.165 -22.892 -12.919 1.00 91.00 194 GLN A N 1
ATOM 1519 C CA . GLN A 1 194 ? 9.748 -23.071 -11.584 1.00 91.00 194 GLN A CA 1
ATOM 1520 C C . GLN A 1 194 ? 10.833 -22.024 -11.277 1.00 91.00 194 GLN A C 1
ATOM 1522 O O . GLN A 1 194 ? 10.939 -21.524 -10.150 1.00 91.00 194 GLN A O 1
ATOM 1527 N N . ARG A 1 195 ? 11.632 -21.654 -12.284 1.00 93.69 195 ARG A N 1
ATOM 1528 C CA . ARG A 1 195 ? 12.645 -20.604 -12.154 1.00 93.69 195 ARG A CA 1
ATOM 1529 C C . ARG A 1 195 ? 11.992 -19.234 -11.981 1.00 93.69 195 ARG A C 1
ATOM 1531 O O . ARG A 1 195 ? 12.430 -18.479 -11.114 1.00 93.69 195 ARG A O 1
ATOM 1538 N N . ILE A 1 196 ? 10.941 -18.933 -12.746 1.00 93.00 196 ILE A N 1
ATOM 1539 C CA . ILE A 1 196 ? 10.175 -17.682 -12.625 1.00 93.00 196 ILE A CA 1
ATOM 1540 C C . ILE A 1 196 ? 9.577 -17.563 -11.220 1.00 93.00 196 ILE A C 1
ATOM 1542 O O . ILE A 1 196 ? 9.771 -16.539 -10.564 1.00 93.00 196 ILE A O 1
ATOM 1546 N N . ASP A 1 197 ? 8.927 -18.613 -10.719 1.00 90.81 197 ASP A N 1
ATOM 1547 C CA . ASP A 1 197 ? 8.308 -18.623 -9.390 1.00 90.81 197 ASP A CA 1
ATOM 1548 C C . ASP A 1 197 ? 9.346 -18.414 -8.285 1.00 90.81 197 ASP A C 1
ATOM 1550 O O . ASP A 1 197 ? 9.110 -17.678 -7.326 1.00 90.81 197 ASP A O 1
ATOM 1554 N N . THR A 1 198 ? 10.529 -19.012 -8.442 1.00 93.94 198 THR A N 1
ATOM 1555 C CA . THR A 1 198 ? 11.631 -18.844 -7.491 1.00 93.94 198 THR A CA 1
ATOM 1556 C C . THR A 1 198 ? 12.149 -17.408 -7.512 1.00 93.94 198 THR A C 1
ATOM 1558 O O . THR A 1 198 ? 12.262 -16.777 -6.460 1.00 93.94 198 THR A O 1
ATOM 1561 N N . LEU A 1 199 ? 12.444 -16.855 -8.692 1.00 93.69 199 LEU A N 1
ATOM 1562 C CA . LEU A 1 199 ? 12.970 -15.493 -8.831 1.00 93.69 199 LEU A CA 1
ATOM 1563 C C . LEU A 1 199 ? 11.962 -14.431 -8.377 1.00 93.69 199 LEU A C 1
ATOM 1565 O O . LEU A 1 199 ? 12.349 -13.438 -7.767 1.00 93.69 199 LEU A O 1
ATOM 1569 N N . THR A 1 200 ? 10.675 -14.656 -8.630 1.00 94.31 200 THR A N 1
ATOM 1570 C CA . THR A 1 200 ? 9.586 -13.717 -8.314 1.00 94.31 200 THR A CA 1
ATOM 1571 C C . THR A 1 200 ? 8.857 -14.032 -7.011 1.00 94.31 200 THR A C 1
ATOM 1573 O O . THR A 1 200 ? 7.795 -13.477 -6.731 1.00 94.31 200 THR A O 1
ATOM 1576 N N . ALA A 1 201 ? 9.440 -14.866 -6.150 1.00 93.69 201 ALA A N 1
ATOM 1577 C CA . ALA A 1 201 ? 8.979 -14.977 -4.775 1.00 93.69 201 ALA A CA 1
ATOM 1578 C C . ALA A 1 201 ? 9.136 -13.622 -4.059 1.00 93.69 201 ALA A C 1
ATOM 1580 O O . ALA A 1 201 ? 10.167 -12.959 -4.198 1.00 93.69 201 ALA A O 1
ATOM 1581 N N . LEU A 1 202 ? 8.156 -13.227 -3.237 1.00 93.00 202 LEU A N 1
ATOM 1582 C CA . LEU A 1 202 ? 8.154 -11.934 -2.534 1.00 93.00 202 LEU A CA 1
ATOM 1583 C C . LEU A 1 202 ? 9.487 -11.584 -1.827 1.00 93.00 202 LEU A C 1
ATOM 1585 O O . LEU A 1 202 ? 9.945 -10.453 -1.994 1.00 93.00 202 LEU A O 1
ATOM 1589 N N . PRO A 1 203 ? 10.174 -12.504 -1.111 1.00 94.38 203 PRO A N 1
ATOM 1590 C CA . PRO A 1 203 ? 11.476 -12.199 -0.515 1.00 94.38 203 PRO A CA 1
ATOM 1591 C C . PRO A 1 203 ? 12.529 -11.771 -1.550 1.00 94.38 203 PRO A C 1
ATOM 1593 O O . PRO A 1 203 ? 13.336 -10.885 -1.282 1.00 94.38 203 PRO A O 1
ATOM 1596 N N . ASN A 1 204 ? 12.531 -12.393 -2.732 1.00 95.56 204 ASN A N 1
ATOM 1597 C CA . ASN A 1 204 ? 13.476 -12.100 -3.810 1.00 95.56 204 ASN A CA 1
ATOM 1598 C C . ASN A 1 204 ? 13.127 -10.798 -4.528 1.00 95.56 204 ASN A C 1
ATOM 1600 O O . ASN A 1 204 ? 14.024 -10.004 -4.800 1.00 95.56 204 ASN A O 1
ATOM 1604 N N . ILE A 1 205 ? 11.834 -10.522 -4.718 1.00 96.44 205 ILE A N 1
ATOM 1605 C CA . ILE A 1 205 ? 11.361 -9.225 -5.217 1.00 96.44 205 ILE A CA 1
ATOM 1606 C C . ILE A 1 205 ? 11.809 -8.103 -4.276 1.00 96.44 205 ILE A C 1
ATOM 1608 O O . ILE A 1 205 ? 12.387 -7.117 -4.727 1.00 96.44 205 ILE A O 1
ATOM 1612 N N . LEU A 1 206 ? 11.594 -8.251 -2.966 1.00 96.44 206 LEU A N 1
ATOM 1613 C CA . LEU A 1 206 ? 12.010 -7.249 -1.983 1.00 96.44 206 LEU A CA 1
ATOM 1614 C C . LEU A 1 206 ? 13.532 -7.062 -1.971 1.00 96.44 206 LEU A C 1
ATOM 1616 O O . LEU A 1 206 ? 13.997 -5.926 -1.945 1.00 96.44 206 LEU A O 1
ATOM 1620 N N . ARG A 1 207 ? 14.321 -8.145 -2.042 1.00 95.38 207 ARG A N 1
ATOM 1621 C CA . ARG A 1 207 ? 15.791 -8.058 -2.155 1.00 95.38 207 ARG A CA 1
ATOM 1622 C C . ARG A 1 207 ? 16.220 -7.286 -3.398 1.00 95.38 207 ARG A C 1
ATOM 1624 O O . ARG A 1 207 ? 17.049 -6.390 -3.275 1.00 95.38 207 ARG A O 1
ATOM 1631 N N . PHE A 1 208 ? 15.627 -7.590 -4.550 1.00 95.38 208 PHE A N 1
ATOM 1632 C CA . PHE A 1 208 ? 15.884 -6.884 -5.801 1.00 95.38 208 PHE A CA 1
ATOM 1633 C C . PHE A 1 208 ? 15.533 -5.392 -5.692 1.00 95.38 208 PHE A C 1
ATOM 1635 O O . PHE A 1 208 ? 16.353 -4.537 -6.018 1.00 95.38 208 PHE A O 1
ATOM 1642 N N . LEU A 1 209 ? 14.358 -5.056 -5.150 1.00 95.19 209 LEU A N 1
ATOM 1643 C CA . LEU A 1 209 ? 13.948 -3.665 -4.941 1.00 95.19 209 LEU A CA 1
ATOM 1644 C C . LEU A 1 209 ? 14.877 -2.924 -3.972 1.00 95.19 209 LEU A C 1
ATOM 1646 O O . LEU A 1 209 ? 15.214 -1.770 -4.231 1.00 95.19 209 LEU A O 1
ATOM 1650 N N . TYR A 1 210 ? 15.326 -3.559 -2.885 1.00 94.62 210 TYR A N 1
ATOM 1651 C CA . TYR A 1 210 ? 16.303 -2.963 -1.967 1.00 94.62 210 TYR A CA 1
ATOM 1652 C C . TYR A 1 210 ? 17.690 -2.824 -2.590 1.00 94.62 210 TYR A C 1
ATOM 1654 O O . TYR A 1 210 ? 18.385 -1.853 -2.310 1.00 94.62 210 TYR A O 1
ATOM 1662 N N . GLU A 1 211 ? 18.113 -3.751 -3.443 1.00 92.00 211 GLU A N 1
ATOM 1663 C CA . GLU A 1 211 ? 19.354 -3.600 -4.198 1.00 92.00 211 GLU A CA 1
ATOM 1664 C C . GLU A 1 211 ? 19.303 -2.352 -5.087 1.00 92.00 211 GLU A C 1
ATOM 1666 O O . GLU A 1 211 ? 20.209 -1.520 -5.024 1.00 92.00 211 GLU A O 1
ATOM 1671 N N . LYS A 1 212 ? 18.206 -2.162 -5.832 1.00 91.31 212 LYS A N 1
ATOM 1672 C CA . LYS A 1 212 ? 18.043 -0.991 -6.706 1.00 91.31 212 LYS A CA 1
ATOM 1673 C C . LYS A 1 212 ? 17.811 0.305 -5.931 1.00 91.31 212 LYS A C 1
ATOM 1675 O O . LYS A 1 212 ? 18.393 1.324 -6.271 1.00 91.31 212 LYS A O 1
ATOM 1680 N N . SER A 1 213 ? 17.063 0.267 -4.828 1.00 91.06 213 SER A N 1
ATOM 1681 C CA . SER A 1 213 ? 16.813 1.440 -3.970 1.00 91.06 213 SER A CA 1
ATOM 1682 C C . SER A 1 213 ? 18.083 2.022 -3.336 1.00 91.06 213 SER A C 1
ATOM 1684 O O . SER A 1 213 ? 18.108 3.207 -3.004 1.00 91.06 213 SER A O 1
ATOM 1686 N N . PHE A 1 214 ? 19.108 1.184 -3.137 1.00 88.62 214 PHE A N 1
ATOM 1687 C CA . PHE A 1 214 ? 20.384 1.529 -2.501 1.00 88.62 214 PHE A CA 1
ATOM 1688 C C . PHE A 1 214 ? 21.554 1.616 -3.493 1.00 88.62 214 PHE A C 1
ATOM 1690 O O . PHE A 1 214 ? 22.705 1.666 -3.068 1.00 88.62 214 PHE A O 1
ATOM 1697 N N . SER A 1 215 ? 21.283 1.608 -4.798 1.00 82.62 215 SER A N 1
ATOM 1698 C CA . SER A 1 215 ? 22.327 1.798 -5.806 1.00 82.62 215 SER A CA 1
ATOM 1699 C C . SER A 1 215 ? 22.828 3.250 -5.764 1.00 82.62 215 SER A C 1
ATOM 1701 O O . SER A 1 215 ? 22.029 4.183 -5.734 1.00 82.62 215 SER A O 1
ATOM 1703 N N . GLU A 1 216 ? 24.151 3.437 -5.690 1.00 60.94 216 GLU A N 1
ATOM 1704 C CA . GLU A 1 216 ? 24.813 4.753 -5.564 1.00 60.94 216 GLU A CA 1
ATOM 1705 C C . GLU A 1 216 ? 24.898 5.514 -6.896 1.00 60.94 216 GLU A C 1
ATOM 1707 O O . GLU A 1 216 ? 25.246 6.696 -6.925 1.00 60.94 216 GLU A O 1
ATOM 1712 N N . SER A 1 217 ? 24.577 4.852 -8.009 1.00 54.62 217 SER A N 1
ATOM 1713 C CA . SER A 1 217 ? 24.586 5.459 -9.328 1.00 54.62 217 SER A CA 1
ATOM 1714 C C . SER A 1 217 ? 23.446 6.466 -9.457 1.00 54.62 217 SER A C 1
ATOM 1716 O O . SER A 1 217 ? 22.280 6.178 -9.187 1.00 54.62 217 SER A O 1
ATOM 1718 N N . SER A 1 218 ? 23.786 7.670 -9.919 1.00 54.12 218 SER A N 1
ATOM 1719 C CA . SER A 1 218 ? 22.831 8.595 -10.529 1.00 54.12 218 SER A CA 1
ATOM 1720 C C . SER A 1 218 ? 22.308 7.959 -11.823 1.00 54.12 218 SER A C 1
ATOM 1722 O O . SER A 1 218 ? 22.688 8.368 -12.920 1.00 54.12 218 SER A O 1
ATOM 1724 N N . ASP A 1 219 ? 21.490 6.913 -11.700 1.00 59.25 219 ASP A N 1
ATOM 1725 C CA . ASP A 1 219 ? 20.879 6.235 -12.833 1.00 59.25 219 ASP A CA 1
ATOM 1726 C C . ASP A 1 219 ? 20.086 7.276 -13.623 1.00 59.25 219 ASP A C 1
ATOM 1728 O O . ASP A 1 219 ? 19.184 7.924 -13.086 1.00 59.25 219 ASP A O 1
ATOM 1732 N N . CYS A 1 220 ? 20.406 7.426 -14.909 1.00 65.06 220 CYS A N 1
ATOM 1733 C CA . CYS A 1 220 ? 19.754 8.381 -15.809 1.00 65.06 220 CYS A CA 1
ATOM 1734 C C . CYS A 1 220 ? 18.224 8.199 -15.895 1.00 65.06 220 CYS A C 1
ATOM 1736 O O . CYS A 1 220 ? 17.520 9.109 -16.328 1.00 65.06 220 CYS A O 1
ATOM 1738 N N . TRP A 1 221 ? 17.707 7.061 -15.422 1.00 75.31 221 TRP A N 1
ATOM 1739 C CA . TRP A 1 221 ? 16.285 6.707 -15.405 1.00 75.31 221 TRP A CA 1
ATOM 1740 C C . TRP A 1 221 ? 15.651 6.700 -14.010 1.00 75.31 221 TRP A C 1
ATOM 1742 O O . TRP A 1 221 ? 14.528 6.228 -13.847 1.00 75.31 221 TRP A O 1
ATOM 1752 N N . ASN A 1 222 ? 16.347 7.214 -12.991 1.00 84.25 222 ASN A N 1
ATOM 1753 C CA . ASN A 1 222 ? 15.806 7.386 -11.641 1.00 84.25 222 ASN A CA 1
ATOM 1754 C C . ASN A 1 222 ? 15.317 6.078 -10.971 1.00 84.25 222 ASN A C 1
ATOM 1756 O O . ASN A 1 222 ? 14.406 6.091 -10.137 1.00 84.25 222 ASN A O 1
ATOM 1760 N N . VAL A 1 223 ? 15.920 4.938 -11.335 1.00 89.19 223 VAL A N 1
ATOM 1761 C CA . VAL A 1 223 ? 15.487 3.591 -10.921 1.00 89.19 223 VAL A CA 1
ATOM 1762 C C . VAL A 1 223 ? 15.465 3.446 -9.402 1.00 89.19 223 VAL A C 1
ATOM 1764 O O . VAL A 1 223 ? 14.504 2.905 -8.856 1.00 89.19 223 VAL A O 1
ATOM 1767 N N . ALA A 1 224 ? 16.475 3.979 -8.710 1.00 89.38 224 ALA A N 1
ATOM 1768 C CA . ALA A 1 224 ? 16.563 3.925 -7.254 1.00 89.38 224 ALA A CA 1
ATOM 1769 C C . ALA A 1 224 ? 15.362 4.588 -6.556 1.00 89.38 224 ALA A C 1
ATOM 1771 O O . ALA A 1 224 ? 14.806 4.019 -5.616 1.00 89.38 224 ALA A O 1
ATOM 1772 N N . ASN A 1 225 ? 14.913 5.755 -7.031 1.00 89.31 225 ASN A N 1
ATOM 1773 C CA . ASN A 1 225 ? 13.768 6.452 -6.439 1.00 89.31 225 ASN A CA 1
ATOM 1774 C C . ASN A 1 225 ? 12.447 5.745 -6.760 1.00 89.31 225 ASN A C 1
ATOM 1776 O O . ASN A 1 225 ? 11.617 5.584 -5.868 1.00 89.31 225 ASN A O 1
ATOM 1780 N N . ILE A 1 226 ? 12.273 5.245 -7.988 1.00 92.00 226 ILE A N 1
ATOM 1781 C CA . ILE A 1 226 ? 11.074 4.475 -8.355 1.00 92.00 226 ILE A CA 1
ATOM 1782 C C . ILE A 1 226 ? 11.009 3.170 -7.541 1.00 92.00 226 ILE A C 1
ATOM 1784 O O . ILE A 1 226 ? 9.945 2.795 -7.051 1.00 92.00 226 ILE A O 1
ATOM 1788 N N . ALA A 1 227 ? 12.140 2.492 -7.328 1.00 93.88 227 ALA A N 1
ATOM 1789 C CA . ALA A 1 227 ? 12.207 1.308 -6.475 1.00 93.88 227 ALA A CA 1
ATOM 1790 C C . ALA A 1 227 ? 11.834 1.633 -5.016 1.00 93.88 227 ALA A C 1
ATOM 1792 O O . ALA A 1 227 ? 11.047 0.896 -4.417 1.00 93.88 227 ALA A O 1
ATOM 1793 N N . GLN A 1 228 ? 12.306 2.762 -4.467 1.00 92.12 228 GLN A N 1
ATOM 1794 C CA . GLN A 1 228 ? 11.877 3.239 -3.146 1.00 92.12 228 GLN A CA 1
ATOM 1795 C C . GLN A 1 228 ? 10.368 3.502 -3.103 1.00 92.12 228 GLN A C 1
ATOM 1797 O O . GLN A 1 228 ? 9.714 3.102 -2.142 1.00 92.12 228 GLN A O 1
ATOM 1802 N N . ASP A 1 229 ? 9.796 4.122 -4.138 1.00 91.81 229 ASP A N 1
ATOM 1803 C CA . ASP A 1 229 ? 8.354 4.379 -4.228 1.00 91.81 229 ASP A CA 1
ATOM 1804 C C . ASP A 1 229 ? 7.541 3.078 -4.198 1.00 91.81 229 ASP A C 1
ATOM 1806 O O . ASP A 1 229 ? 6.528 3.000 -3.499 1.00 91.81 229 ASP A O 1
ATOM 1810 N N . ILE A 1 230 ? 8.013 2.035 -4.889 1.00 95.19 230 ILE A N 1
ATOM 1811 C CA . ILE A 1 230 ? 7.400 0.700 -4.874 1.00 95.19 230 ILE A CA 1
ATOM 1812 C C . ILE A 1 230 ? 7.485 0.075 -3.478 1.00 95.19 230 ILE A C 1
ATOM 1814 O O . ILE A 1 230 ? 6.485 -0.447 -2.988 1.00 95.19 230 ILE A O 1
ATOM 1818 N N . VAL A 1 231 ? 8.641 0.139 -2.808 1.00 95.44 231 VAL A N 1
ATOM 1819 C CA . VAL A 1 231 ? 8.798 -0.390 -1.440 1.00 95.44 231 VAL A CA 1
ATOM 1820 C C . VAL A 1 231 ? 7.890 0.355 -0.460 1.00 95.44 231 VAL A C 1
ATOM 1822 O O . VAL A 1 231 ? 7.221 -0.273 0.358 1.00 95.44 231 VAL A O 1
ATOM 1825 N N . VAL A 1 232 ? 7.811 1.684 -0.558 1.00 91.62 232 VAL A N 1
ATOM 1826 C CA . VAL A 1 232 ? 6.916 2.509 0.269 1.00 91.62 232 VAL A CA 1
ATOM 1827 C C . VAL A 1 232 ? 5.462 2.129 0.011 1.00 91.62 232 VAL A C 1
ATOM 1829 O O . VAL A 1 232 ? 4.696 1.958 0.959 1.00 91.62 232 VAL A O 1
ATOM 1832 N N . LYS A 1 233 ? 5.083 1.917 -1.249 1.00 90.62 233 LYS A N 1
ATOM 1833 C CA . LYS A 1 233 ? 3.744 1.458 -1.615 1.00 90.62 233 LYS A CA 1
ATOM 1834 C C . LYS A 1 233 ? 3.418 0.073 -1.051 1.00 90.62 233 LYS A C 1
ATOM 1836 O O . LYS A 1 233 ? 2.369 -0.082 -0.435 1.00 90.62 233 LYS A O 1
ATOM 1841 N N . LEU A 1 234 ? 4.323 -0.896 -1.189 1.00 92.12 234 LEU A N 1
ATOM 1842 C CA . LEU A 1 234 ? 4.181 -2.223 -0.582 1.00 92.12 234 LEU A CA 1
ATOM 1843 C C . LEU A 1 234 ? 4.058 -2.126 0.940 1.00 92.12 234 LEU A C 1
ATOM 1845 O O . LEU A 1 234 ? 3.188 -2.762 1.522 1.00 92.12 234 LEU A O 1
ATOM 1849 N N . SER A 1 235 ? 4.873 -1.288 1.589 1.00 91.50 235 SER A N 1
ATOM 1850 C CA . SER A 1 235 ? 4.782 -1.083 3.037 1.00 91.50 235 SER A CA 1
ATOM 1851 C C . SER A 1 235 ? 3.439 -0.479 3.452 1.00 91.50 235 SER A C 1
ATOM 1853 O O . SER A 1 235 ? 2.904 -0.880 4.476 1.00 91.50 235 SER A O 1
ATOM 1855 N N . LYS A 1 236 ? 2.851 0.415 2.644 1.00 85.75 236 LYS A N 1
ATOM 1856 C CA . LYS A 1 236 ? 1.515 0.974 2.884 1.00 85.75 236 LYS A CA 1
ATOM 1857 C C . LYS A 1 236 ? 0.430 -0.097 2.780 1.00 85.75 236 LYS A C 1
ATOM 1859 O O . LYS A 1 236 ? -0.393 -0.207 3.680 1.00 85.75 236 LYS A O 1
ATOM 1864 N N . GLU A 1 237 ? 0.434 -0.862 1.689 1.00 84.31 237 GLU A N 1
ATOM 1865 C CA . GLU A 1 237 ? -0.562 -1.911 1.424 1.00 84.31 237 GLU A CA 1
ATOM 1866 C C . GLU A 1 237 ? -0.471 -3.073 2.428 1.00 84.31 237 GLU A C 1
ATOM 1868 O O . GLU A 1 237 ? -1.484 -3.669 2.769 1.00 84.31 237 GLU A O 1
ATOM 1873 N N . LEU A 1 238 ? 0.727 -3.384 2.934 1.00 87.06 238 LEU A N 1
ATOM 1874 C CA . LEU A 1 238 ? 0.926 -4.386 3.987 1.00 87.06 238 LEU A CA 1
ATOM 1875 C C . LEU A 1 238 ? 0.621 -3.841 5.394 1.00 87.06 238 LEU A C 1
ATOM 1877 O O . LEU A 1 238 ? 0.175 -4.603 6.248 1.00 87.06 238 LEU A O 1
ATOM 1881 N N . ALA A 1 239 ? 0.873 -2.549 5.651 1.00 78.69 239 ALA A N 1
ATOM 1882 C CA . ALA A 1 239 ? 0.600 -1.905 6.941 1.00 78.69 239 ALA A CA 1
ATOM 1883 C C . ALA A 1 239 ? -0.894 -1.727 7.201 1.00 78.69 239 ALA A C 1
ATOM 1885 O O . ALA A 1 239 ? -1.373 -1.919 8.316 1.00 78.69 239 ALA A O 1
ATOM 1886 N N . ILE A 1 240 ? -1.611 -1.355 6.145 1.00 69.25 240 ILE A N 1
ATOM 1887 C CA . ILE A 1 240 ? -3.058 -1.237 6.112 1.00 69.25 240 ILE A CA 1
ATOM 1888 C C . ILE A 1 240 ? -3.511 -2.243 5.058 1.00 69.25 240 ILE A C 1
ATOM 1890 O O . ILE A 1 240 ? -3.774 -1.845 3.918 1.00 69.25 240 ILE A O 1
ATOM 1894 N N . PRO A 1 241 ? -3.585 -3.546 5.400 1.00 59.06 241 PRO A N 1
ATOM 1895 C CA . PRO A 1 241 ? -4.263 -4.481 4.522 1.00 59.06 241 PRO A CA 1
ATOM 1896 C C . PRO A 1 241 ? -5.696 -3.982 4.298 1.00 59.06 241 PRO A C 1
ATOM 1898 O O . PRO A 1 241 ? -6.154 -3.061 4.976 1.00 59.06 241 PRO A O 1
ATOM 1901 N N . ASP A 1 242 ? -6.457 -4.595 3.398 1.00 54.12 242 ASP A N 1
ATOM 1902 C CA . ASP A 1 242 ? -7.881 -4.297 3.150 1.00 54.12 242 ASP A CA 1
ATOM 1903 C C . ASP A 1 242 ? -8.800 -4.514 4.395 1.00 54.12 242 ASP A C 1
ATOM 1905 O O . ASP A 1 242 ? -9.995 -4.758 4.288 1.00 54.12 242 ASP A O 1
ATOM 1909 N N . VAL A 1 243 ? -8.256 -4.397 5.606 1.00 40.72 243 VAL A N 1
ATOM 1910 C CA . VAL A 1 243 ? -8.835 -4.070 6.909 1.00 40.72 243 VAL A CA 1
ATOM 1911 C C . VAL A 1 243 ? -9.974 -3.057 6.810 1.00 40.72 243 VAL A C 1
ATOM 1913 O O . VAL A 1 243 ? -10.928 -3.172 7.563 1.00 40.72 243 VAL A O 1
ATOM 1916 N N . HIS A 1 244 ? -9.992 -2.130 5.848 1.00 36.59 244 HIS A N 1
ATOM 1917 C CA . HIS A 1 244 ? -11.167 -1.272 5.641 1.00 36.59 244 HIS A CA 1
ATOM 1918 C C . HIS A 1 244 ? -12.403 -2.012 5.103 1.00 36.59 244 HIS A C 1
ATOM 1920 O O . HIS A 1 244 ? -13.510 -1.540 5.333 1.00 36.59 244 HIS A O 1
ATOM 1926 N N . LYS A 1 245 ? -12.282 -3.189 4.474 1.00 39.41 245 LYS A N 1
ATOM 1927 C CA . LYS A 1 245 ? -13.449 -4.042 4.173 1.00 39.41 245 LYS A CA 1
ATOM 1928 C C . LYS A 1 245 ? -14.004 -4.733 5.424 1.00 39.41 245 LYS A C 1
ATOM 1930 O O . LYS A 1 245 ? -15.188 -5.047 5.435 1.00 39.41 245 LYS A O 1
ATOM 1935 N N . SER A 1 246 ? -13.196 -4.960 6.471 1.00 36.41 246 SER A N 1
ATOM 1936 C CA . SER A 1 246 ? -13.664 -5.586 7.723 1.00 36.41 246 SER A CA 1
ATOM 1937 C C . SER A 1 246 ? -14.006 -4.584 8.836 1.00 36.41 246 SER A C 1
ATOM 1939 O O . SER A 1 246 ? -14.995 -4.791 9.534 1.00 36.41 246 SER A O 1
ATOM 1941 N N . LEU A 1 247 ? -13.259 -3.480 8.980 1.00 34.97 247 LEU A N 1
ATOM 1942 C CA . LEU A 1 247 ? -13.529 -2.410 9.949 1.00 34.97 247 LEU A CA 1
ATOM 1943 C C . LEU A 1 247 ? -14.636 -1.453 9.494 1.00 34.97 247 LEU A C 1
ATOM 1945 O O . LEU A 1 247 ? -15.364 -0.935 10.339 1.00 34.97 247 LEU A O 1
ATOM 1949 N N . ALA A 1 248 ? -14.828 -1.240 8.188 1.00 37.56 248 ALA A N 1
ATOM 1950 C CA . ALA A 1 248 ? -15.966 -0.471 7.690 1.00 37.56 248 ALA A CA 1
ATOM 1951 C C . ALA A 1 248 ? -17.178 -1.383 7.473 1.00 37.56 248 ALA A C 1
ATOM 1953 O O . ALA A 1 248 ? -17.734 -1.459 6.377 1.00 37.56 248 ALA A O 1
ATOM 1954 N N . SER A 1 249 ? -17.656 -2.041 8.532 1.00 48.38 249 SER A N 1
ATOM 1955 C CA . SER A 1 249 ? -19.059 -2.443 8.539 1.00 48.38 249 SER A CA 1
ATOM 1956 C C . SER A 1 249 ? -19.862 -1.136 8.530 1.00 48.38 249 SER A C 1
ATOM 1958 O O . SER A 1 249 ? -20.038 -0.518 9.580 1.00 48.38 249 SER A O 1
ATOM 1960 N N . THR A 1 250 ? -20.227 -0.636 7.343 1.00 49.84 250 THR A N 1
ATOM 1961 C CA . THR A 1 250 ? -20.890 0.664 7.181 1.00 49.84 250 THR A CA 1
ATOM 1962 C C . THR A 1 250 ? -22.070 0.724 8.144 1.00 49.84 250 THR A C 1
ATOM 1964 O O . THR A 1 250 ? -22.962 -0.124 8.079 1.00 49.84 250 THR A O 1
ATOM 1967 N N . ILE A 1 251 ? -22.042 1.679 9.077 1.00 59.16 251 ILE A N 1
ATOM 1968 C CA . ILE A 1 251 ? -23.148 1.886 10.008 1.00 59.16 251 ILE A CA 1
ATOM 1969 C C . ILE A 1 251 ? -24.240 2.611 9.232 1.00 59.16 251 ILE A C 1
ATOM 1971 O O . ILE A 1 251 ? -24.047 3.719 8.737 1.00 59.16 251 ILE A O 1
ATOM 1975 N N . VAL A 1 252 ? -25.382 1.956 9.100 1.00 63.22 252 VAL A N 1
ATOM 1976 C CA . VAL A 1 252 ? -26.535 2.423 8.343 1.00 63.22 252 VAL A CA 1
ATOM 1977 C C . VAL A 1 252 ? -27.689 2.655 9.308 1.00 63.22 252 VAL A C 1
ATOM 1979 O O . VAL A 1 252 ? -27.937 1.857 10.211 1.00 63.22 252 VAL A O 1
ATOM 1982 N N . GLN A 1 253 ? -28.425 3.744 9.108 1.00 78.38 253 GLN A N 1
ATOM 1983 C CA . GLN A 1 253 ? -29.680 3.980 9.811 1.00 78.38 253 GLN A CA 1
ATOM 1984 C C . GLN A 1 253 ? -30.815 3.200 9.147 1.00 78.38 253 GLN A C 1
ATOM 1986 O O . GLN A 1 253 ? -30.945 3.194 7.922 1.00 78.38 253 GLN A O 1
ATOM 1991 N N . THR A 1 254 ? -31.684 2.579 9.939 1.00 79.69 254 THR A N 1
ATOM 1992 C CA . THR A 1 254 ? -32.931 2.039 9.402 1.00 79.69 254 THR A CA 1
ATOM 1993 C C . THR A 1 254 ? -33.874 3.145 8.919 1.00 79.69 254 THR A C 1
ATOM 1995 O O . THR A 1 254 ? -33.861 4.256 9.461 1.00 79.69 254 THR A O 1
ATOM 1998 N N . PRO A 1 255 ? -34.776 2.843 7.967 1.00 81.44 255 PRO A N 1
ATOM 1999 C CA . PRO A 1 255 ? -35.938 3.687 7.723 1.00 81.44 255 PRO A CA 1
ATOM 2000 C C . PRO A 1 255 ? -36.703 3.961 9.023 1.00 81.44 255 PRO A C 1
ATOM 2002 O O . PRO A 1 255 ? -36.753 3.108 9.915 1.00 81.44 255 PRO A O 1
ATOM 2005 N N . ILE A 1 256 ? -37.314 5.142 9.120 1.00 87.19 256 ILE A N 1
ATOM 2006 C CA . ILE A 1 256 ? -38.178 5.484 10.251 1.00 87.19 256 ILE A CA 1
ATOM 2007 C C . ILE A 1 256 ? -39.406 4.566 10.216 1.00 87.19 256 ILE A C 1
ATOM 2009 O O . ILE A 1 256 ? -40.096 4.482 9.200 1.00 87.19 256 ILE A O 1
ATOM 2013 N N . ARG A 1 257 ? -39.703 3.885 11.329 1.00 92.38 257 ARG A N 1
ATOM 2014 C CA . ARG A 1 257 ? -40.830 2.940 11.427 1.00 92.38 257 ARG A CA 1
ATOM 2015 C C . ARG A 1 257 ? -42.206 3.613 11.486 1.00 92.38 257 ARG A C 1
ATOM 2017 O O . ARG A 1 257 ? -43.210 2.919 11.571 1.00 92.38 257 ARG A O 1
ATOM 2024 N N . PHE A 1 258 ? -42.263 4.941 11.470 1.00 91.50 258 PHE A N 1
ATOM 2025 C CA . PHE A 1 258 ? -43.478 5.751 11.535 1.00 91.50 258 PHE A CA 1
ATOM 2026 C C . PHE A 1 258 ? -43.688 6.537 10.244 1.00 91.50 258 PHE A C 1
ATOM 2028 O O . PHE A 1 258 ? -42.741 7.074 9.676 1.00 91.50 258 PHE A O 1
ATOM 2035 N N . ARG A 1 259 ? -44.942 6.651 9.796 1.00 87.81 259 ARG A N 1
ATOM 2036 C CA . ARG A 1 259 ? -45.287 7.433 8.596 1.00 87.81 259 ARG A CA 1
ATOM 2037 C C . ARG A 1 259 ? -45.171 8.934 8.819 1.00 87.81 259 ARG A C 1
ATOM 2039 O O . ARG A 1 259 ? -44.916 9.671 7.872 1.00 87.81 259 ARG A O 1
ATOM 2046 N N . ARG A 1 260 ? -45.410 9.391 10.049 1.00 89.06 260 ARG A N 1
ATOM 2047 C CA . ARG A 1 260 ? -45.339 10.806 10.412 1.00 89.06 260 ARG A CA 1
ATOM 2048 C C . ARG A 1 260 ? -44.893 10.990 11.856 1.00 89.06 260 ARG A C 1
ATOM 2050 O O . ARG A 1 260 ? -45.036 10.092 12.679 1.00 89.06 260 ARG A O 1
ATOM 2057 N N . ARG A 1 261 ? -44.383 12.182 12.142 1.00 90.12 261 ARG A N 1
ATOM 2058 C CA . ARG A 1 261 ? -44.019 12.681 13.473 1.00 90.12 261 ARG A CA 1
ATOM 2059 C C . ARG A 1 261 ? -45.138 13.603 13.973 1.00 90.12 261 ARG A C 1
ATOM 2061 O O . ARG A 1 261 ? -45.777 14.274 13.160 1.00 90.12 261 ARG A O 1
ATOM 2068 N N . SER A 1 262 ? -45.404 13.629 15.276 1.00 88.75 262 SER A N 1
ATOM 2069 C CA . SER A 1 262 ? -46.468 14.438 15.888 1.00 88.75 262 SER A CA 1
ATOM 2070 C C . SER A 1 262 ? -46.234 15.931 15.653 1.00 88.75 262 SER A C 1
ATOM 2072 O O . SER A 1 262 ? -45.100 16.391 15.673 1.00 88.75 262 SER A O 1
ATOM 2074 N N . ALA A 1 263 ? -47.273 16.729 15.408 1.00 84.12 263 ALA A N 1
ATOM 2075 C CA . ALA A 1 263 ? -47.086 18.159 15.112 1.00 84.12 263 ALA A CA 1
ATOM 2076 C C . ALA A 1 263 ? -46.519 18.963 16.299 1.00 84.12 263 ALA A C 1
ATOM 2078 O O . ALA A 1 263 ? -45.897 20.000 16.102 1.00 84.12 263 ALA A O 1
ATOM 2079 N N . VAL A 1 264 ? -46.734 18.468 17.518 1.00 85.81 264 VAL A N 1
ATOM 2080 C CA . VAL A 1 264 ? -46.293 19.071 18.778 1.00 85.81 264 VAL A CA 1
ATOM 2081 C C . VAL A 1 264 ? -45.669 18.005 19.678 1.00 85.81 264 VAL A C 1
ATOM 2083 O O . VAL A 1 264 ? -45.907 16.804 19.487 1.00 85.81 264 VAL A O 1
ATOM 2086 N N . CYS A 1 265 ? -44.911 18.440 20.684 1.00 87.25 265 CYS A N 1
ATOM 2087 C CA . CYS A 1 265 ? -44.447 17.572 21.760 1.00 87.25 265 CYS A CA 1
ATOM 2088 C C . CYS A 1 265 ? -45.617 17.190 22.673 1.00 87.25 265 CYS A C 1
ATOM 2090 O O . CYS A 1 265 ? -46.017 17.960 23.545 1.00 87.25 265 CYS A O 1
ATOM 2092 N N . ALA A 1 266 ? -46.185 16.009 22.440 1.00 86.50 266 ALA A N 1
ATOM 2093 C CA . ALA A 1 266 ? -47.343 15.488 23.168 1.00 86.50 266 ALA A CA 1
ATOM 2094 C C . ALA A 1 266 ? -47.066 14.144 23.855 1.00 86.50 266 ALA A C 1
ATOM 2096 O O . ALA A 1 266 ? -47.981 13.568 24.436 1.00 86.50 266 ALA A O 1
ATOM 2097 N N . TRP A 1 267 ? -45.839 13.627 23.755 1.00 92.00 267 TRP A N 1
ATOM 2098 C CA . TRP A 1 267 ? -45.460 12.357 24.358 1.00 92.00 267 TRP A CA 1
ATOM 2099 C C . TRP A 1 267 ? -44.819 12.605 25.713 1.00 92.00 267 TRP A C 1
ATOM 2101 O O . TRP A 1 267 ? -43.703 13.126 25.784 1.00 92.00 267 TRP A O 1
ATOM 2111 N N . ASP A 1 268 ? -45.564 12.304 26.770 1.00 89.50 268 ASP A N 1
ATOM 2112 C CA . ASP A 1 268 ? -45.123 12.532 28.138 1.00 89.50 268 ASP A CA 1
ATOM 2113 C C . ASP A 1 268 ? -43.977 11.575 28.485 1.00 89.50 268 ASP A C 1
ATOM 2115 O O . ASP A 1 268 ? -44.073 10.368 28.294 1.00 89.50 268 ASP A O 1
ATOM 2119 N N . MET A 1 269 ? -42.879 12.140 28.973 1.00 88.38 269 MET A N 1
ATOM 2120 C CA . MET A 1 269 ? -41.777 11.424 29.596 1.00 88.38 269 MET A CA 1
ATOM 2121 C C . MET A 1 269 ? -41.769 11.836 31.064 1.00 88.38 269 MET A C 1
ATOM 2123 O O . MET A 1 269 ? -41.659 13.025 31.373 1.00 88.38 269 MET A O 1
ATOM 2127 N N . SER A 1 270 ? -41.919 10.876 31.966 1.00 82.62 270 SER A N 1
ATOM 2128 C CA . SER A 1 270 ? -41.802 11.086 33.406 1.00 82.62 270 SER A CA 1
ATOM 2129 C C . SER A 1 270 ? -40.858 10.067 34.024 1.00 82.62 270 SER A C 1
ATOM 2131 O O . SER A 1 270 ? -40.522 9.063 33.397 1.00 82.62 270 SER A O 1
ATOM 2133 N N . ASP A 1 271 ? -40.456 10.289 35.270 1.00 75.00 271 ASP A N 1
ATOM 2134 C CA . ASP A 1 271 ? -39.719 9.271 36.017 1.00 75.00 271 ASP A CA 1
ATOM 2135 C C . ASP A 1 271 ? -40.515 7.948 36.058 1.00 75.00 271 ASP A C 1
ATOM 2137 O O . ASP A 1 271 ? -41.719 7.938 36.328 1.00 75.00 271 ASP A O 1
ATOM 2141 N N . GLY A 1 272 ? -39.865 6.842 35.687 1.00 75.31 272 GLY A N 1
ATOM 2142 C CA . GLY A 1 272 ? -40.492 5.527 35.483 1.00 75.31 272 GLY A CA 1
ATOM 2143 C C . GLY A 1 272 ? -41.218 5.312 34.142 1.00 75.31 272 GLY A C 1
ATOM 2144 O O . GLY A 1 272 ? -41.625 4.190 33.851 1.00 75.31 272 GLY A O 1
ATOM 2145 N N . ALA A 1 273 ? -41.353 6.328 33.287 1.00 83.75 273 ALA A N 1
ATOM 2146 C CA . ALA A 1 273 ? -42.001 6.205 31.982 1.00 83.75 273 ALA A CA 1
ATOM 2147 C C . ALA A 1 273 ? -41.048 5.578 30.953 1.00 83.75 273 ALA A C 1
ATOM 2149 O O . ALA A 1 273 ? -40.256 6.262 30.299 1.00 83.75 273 ALA A O 1
ATOM 2150 N N . THR A 1 274 ? -41.111 4.252 30.818 1.00 93.06 274 THR A N 1
ATOM 2151 C CA . THR A 1 274 ? -40.227 3.510 29.917 1.00 93.06 274 THR A CA 1
ATOM 2152 C C . THR A 1 274 ? -40.903 3.141 28.603 1.00 93.06 274 THR A C 1
ATOM 2154 O O . THR A 1 274 ? -41.993 2.578 28.573 1.00 93.06 274 THR A O 1
ATOM 2157 N N . ASP A 1 275 ? -40.257 3.452 27.485 1.00 96.25 275 ASP A N 1
ATOM 2158 C CA . ASP A 1 275 ? -40.747 3.129 26.151 1.00 96.25 275 ASP A CA 1
ATOM 2159 C C . ASP A 1 275 ? -39.950 1.962 25.577 1.00 96.25 275 ASP A C 1
ATOM 2161 O O . ASP A 1 275 ? -38.720 1.991 25.562 1.00 96.25 275 ASP A O 1
ATOM 2165 N N . ALA A 1 276 ? -40.629 0.932 25.069 1.00 97.00 276 ALA A N 1
ATOM 2166 C CA . ALA A 1 276 ? -39.944 -0.208 24.472 1.00 97.00 276 ALA A CA 1
ATOM 2167 C C . ALA A 1 276 ? -40.630 -0.742 23.213 1.00 97.00 276 ALA A C 1
ATOM 2169 O O . ALA A 1 276 ? -41.849 -0.663 23.048 1.00 97.00 276 ALA A O 1
ATOM 2170 N N . ILE A 1 277 ? -39.837 -1.335 22.320 1.00 97.19 277 ILE A N 1
ATOM 2171 C CA . ILE A 1 277 ? -40.332 -2.038 21.133 1.00 97.19 277 ILE A CA 1
ATOM 2172 C C . ILE A 1 277 ? -39.553 -3.335 20.918 1.00 97.19 277 ILE A C 1
ATOM 2174 O O . ILE A 1 277 ? -38.333 -3.378 21.092 1.00 97.19 277 ILE A O 1
ATOM 2178 N N . CYS A 1 278 ? -40.259 -4.400 20.536 1.00 96.06 278 CYS A N 1
ATOM 2179 C CA . CYS A 1 278 ? -39.633 -5.662 20.173 1.00 96.06 278 CYS A CA 1
ATOM 2180 C C . CYS A 1 278 ? -39.293 -5.676 18.682 1.00 96.06 278 CYS A C 1
ATOM 2182 O O . CYS A 1 278 ? -40.093 -5.243 17.852 1.00 96.06 278 CYS A O 1
ATOM 2184 N N . VAL A 1 279 ? -38.116 -6.199 18.351 1.00 94.94 279 VAL A N 1
ATOM 2185 C CA . VAL A 1 279 ? -37.605 -6.360 16.990 1.00 94.94 279 VAL A CA 1
ATOM 2186 C C . VAL A 1 279 ? -37.183 -7.807 16.761 1.00 94.94 279 VAL A C 1
ATOM 2188 O O . VAL A 1 279 ? -36.540 -8.424 17.610 1.00 94.94 279 VAL A O 1
ATOM 2191 N N . ARG A 1 280 ? -37.533 -8.353 15.600 1.00 93.88 280 ARG A N 1
ATOM 2192 C CA . ARG A 1 280 ? -37.100 -9.677 15.141 1.00 93.88 280 ARG A CA 1
ATOM 2193 C C . ARG A 1 280 ? -36.568 -9.567 13.721 1.00 93.88 280 ARG A C 1
ATOM 2195 O O . ARG A 1 280 ? -37.180 -8.909 12.882 1.00 93.88 280 ARG A O 1
ATOM 2202 N N . ILE A 1 281 ? -35.435 -10.209 13.457 1.00 90.38 281 ILE A N 1
ATOM 2203 C CA . ILE A 1 281 ? -34.781 -10.173 12.145 1.00 90.38 281 ILE A CA 1
ATOM 2204 C C . ILE A 1 281 ? -35.102 -11.432 11.361 1.00 90.38 281 ILE A C 1
ATOM 2206 O O . ILE A 1 281 ? -34.986 -12.548 11.865 1.00 90.38 281 ILE A O 1
ATOM 2210 N N . GLU A 1 282 ? -35.461 -11.238 10.103 1.00 84.25 282 GLU A N 1
ATOM 2211 C CA . GLU A 1 282 ? -35.791 -12.277 9.148 1.00 84.25 282 GLU A CA 1
ATOM 2212 C C . GLU A 1 282 ? -34.862 -12.145 7.933 1.00 84.25 282 GLU A C 1
ATOM 2214 O O . GLU A 1 282 ? -35.011 -11.246 7.100 1.00 84.25 282 GLU A O 1
ATOM 2219 N N . GLY A 1 283 ? -33.878 -13.047 7.860 1.00 71.69 283 GLY A N 1
ATOM 2220 C CA . GLY A 1 283 ? -32.833 -13.062 6.833 1.00 71.69 283 GLY A CA 1
ATOM 2221 C C . GLY A 1 283 ? -31.685 -12.079 7.107 1.00 71.69 283 GLY A C 1
ATOM 2222 O O . GLY A 1 283 ? -31.910 -10.961 7.552 1.00 71.69 283 GLY A O 1
ATOM 2223 N N . GLY A 1 284 ? -30.445 -12.495 6.823 1.00 70.19 284 GLY A N 1
ATOM 2224 C CA . GLY A 1 284 ? -29.231 -11.688 7.036 1.00 70.19 284 GLY A CA 1
ATOM 2225 C C . GLY A 1 284 ? -28.774 -11.588 8.501 1.00 70.19 284 GLY A C 1
ATOM 2226 O O . GLY A 1 284 ? -29.532 -11.863 9.423 1.00 70.19 284 GLY A O 1
ATOM 2227 N N . ARG A 1 285 ? -27.512 -11.201 8.731 1.00 74.69 285 ARG A N 1
ATOM 2228 C CA . ARG A 1 285 ? -26.969 -10.903 10.069 1.00 74.69 285 ARG A CA 1
ATOM 2229 C C . ARG A 1 285 ? -26.619 -9.424 10.158 1.00 74.69 285 ARG A C 1
ATOM 2231 O O . ARG A 1 285 ? -25.949 -8.892 9.271 1.00 74.69 285 ARG A O 1
ATOM 2238 N N . ILE A 1 286 ? -27.073 -8.765 11.217 1.00 82.69 286 ILE A N 1
ATOM 2239 C CA . ILE A 1 286 ? -26.729 -7.370 11.498 1.00 82.69 286 ILE A CA 1
ATOM 2240 C C . ILE A 1 286 ? -26.291 -7.231 12.951 1.00 82.69 286 ILE A C 1
ATOM 2242 O O . ILE A 1 286 ? -26.709 -8.010 13.806 1.00 82.69 286 ILE A O 1
ATOM 2246 N N . ALA A 1 287 ? -25.492 -6.211 13.229 1.00 83.75 287 ALA A N 1
ATOM 2247 C CA . ALA A 1 287 ? -25.174 -5.796 14.584 1.00 83.75 287 ALA A CA 1
ATOM 2248 C C . ALA A 1 287 ? -25.764 -4.411 14.848 1.00 83.75 287 ALA A C 1
ATOM 2250 O O . ALA A 1 287 ? -25.558 -3.486 14.062 1.00 83.75 287 ALA A O 1
ATOM 2251 N N . LEU A 1 288 ? -26.520 -4.280 15.935 1.00 84.25 288 LEU A N 1
ATOM 2252 C CA . LEU A 1 288 ? -27.091 -3.027 16.415 1.00 84.25 288 LEU A CA 1
ATOM 2253 C C . LEU A 1 288 ? -25.968 -2.143 16.971 1.00 84.25 288 LEU A C 1
ATOM 2255 O O . LEU A 1 288 ? -25.144 -2.610 17.751 1.00 84.25 288 LEU A O 1
ATOM 2259 N N . ARG A 1 289 ? -25.937 -0.873 16.572 1.00 78.81 289 ARG A N 1
ATOM 2260 C CA . ARG A 1 289 ? -24.904 0.114 16.941 1.00 78.81 289 ARG A CA 1
ATOM 2261 C C . ARG A 1 289 ? -25.461 1.299 17.727 1.00 78.81 289 ARG A C 1
ATOM 2263 O O . ARG A 1 289 ? -24.720 1.986 18.418 1.00 78.81 289 ARG A O 1
ATOM 2270 N N . GLY A 1 290 ? -26.760 1.555 17.621 1.00 80.00 290 GLY A N 1
ATOM 2271 C CA . GLY A 1 290 ? -27.399 2.686 18.282 1.00 80.00 290 GLY A CA 1
ATOM 2272 C C . GLY A 1 290 ? -28.899 2.726 18.040 1.00 80.00 290 GLY A C 1
ATOM 2273 O O . GLY A 1 290 ? -29.422 1.983 17.212 1.00 80.00 290 GLY A O 1
ATOM 2274 N N . VAL A 1 291 ? -29.591 3.595 18.765 1.00 88.00 291 VAL A N 1
ATOM 2275 C CA . VAL A 1 291 ? -31.052 3.707 18.785 1.00 88.00 291 VAL A CA 1
ATOM 2276 C C . VAL A 1 291 ? -31.441 5.176 18.663 1.00 88.00 291 VAL A C 1
ATOM 2278 O O . VAL A 1 291 ? -30.911 6.017 19.381 1.00 88.00 291 VAL A O 1
ATOM 2281 N N . GLY A 1 292 ? -32.355 5.494 17.751 1.00 86.62 292 GLY A N 1
ATOM 2282 C CA . GLY A 1 292 ? -32.928 6.830 17.631 1.00 86.62 292 GLY A CA 1
ATOM 2283 C C . GLY A 1 292 ? -34.051 7.048 18.644 1.00 86.62 292 GLY A C 1
ATOM 2284 O O . GLY A 1 292 ? -34.822 6.129 18.910 1.00 86.62 292 GLY A O 1
ATOM 2285 N N . VAL A 1 293 ? -34.186 8.267 19.160 1.00 92.25 293 VAL A N 1
ATOM 2286 C CA . VAL A 1 293 ? -35.279 8.711 20.045 1.00 92.25 293 VAL A CA 1
ATOM 2287 C C . VAL A 1 293 ? -35.802 10.068 19.586 1.00 92.25 293 VAL A C 1
ATOM 2289 O O . VAL A 1 293 ? -35.047 10.859 19.027 1.00 92.25 293 VAL A O 1
ATOM 2292 N N . TYR A 1 294 ? -37.083 10.358 19.798 1.00 91.00 294 TYR A N 1
ATOM 2293 C CA . TYR A 1 294 ? -37.625 11.705 19.621 1.00 91.00 294 TYR A CA 1
ATOM 2294 C C . TYR A 1 294 ? -37.306 12.566 20.843 1.00 91.00 294 TYR A C 1
ATOM 2296 O O . TYR A 1 294 ? -37.468 12.124 21.980 1.00 91.00 294 TYR A O 1
ATOM 2304 N N . LEU A 1 295 ? -36.867 13.799 20.606 1.00 87.75 295 LEU A N 1
ATOM 2305 C CA . LEU A 1 295 ? -36.415 14.720 21.644 1.00 87.75 295 LEU A CA 1
ATOM 2306 C C . LEU A 1 295 ? -37.514 15.697 22.077 1.00 87.75 295 LEU A C 1
ATOM 2308 O O . LEU A 1 295 ? -38.611 15.750 21.514 1.00 87.75 295 LEU A O 1
ATOM 2312 N N . HIS A 1 296 ? -37.197 16.461 23.120 1.00 83.88 296 HIS A N 1
ATOM 2313 C CA . HIS A 1 296 ? -37.995 17.582 23.604 1.00 83.88 296 HIS A CA 1
ATOM 2314 C C . HIS A 1 296 ? -37.883 18.769 22.635 1.00 83.88 296 HIS A C 1
ATOM 2316 O O . HIS A 1 296 ? -36.883 18.905 21.931 1.00 83.88 296 HIS A O 1
ATOM 2322 N N . ALA A 1 297 ? -38.889 19.649 22.612 1.00 73.88 297 ALA A N 1
ATOM 2323 C CA . ALA A 1 297 ? -38.821 20.883 21.816 1.00 73.88 297 ALA A CA 1
ATOM 2324 C C . ALA A 1 297 ? -37.810 21.885 22.398 1.00 73.88 297 ALA A C 1
ATOM 2326 O O . ALA A 1 297 ? -37.229 22.692 21.677 1.00 73.88 297 ALA A O 1
ATOM 2327 N N . GLU A 1 298 ? -37.608 21.831 23.713 1.00 70.19 298 GLU A N 1
ATOM 2328 C CA . GLU A 1 298 ? -36.667 22.681 24.428 1.00 70.19 298 GLU A CA 1
ATOM 2329 C C . GLU A 1 298 ? -35.222 22.272 24.121 1.00 70.19 298 GLU A C 1
ATOM 2331 O O . GLU A 1 298 ? -34.871 21.091 24.147 1.00 70.19 298 GLU A O 1
ATOM 2336 N N . GLN A 1 299 ? -34.354 23.259 23.900 1.00 68.19 299 GLN A N 1
ATOM 2337 C CA . GLN A 1 299 ? -32.919 23.056 23.663 1.00 68.19 299 GLN A CA 1
ATOM 2338 C C . GLN A 1 299 ? -32.146 22.828 24.973 1.00 68.19 299 GLN A C 1
ATOM 2340 O O . GLN A 1 299 ? -31.074 23.388 25.191 1.00 68.19 299 GLN A O 1
ATOM 2345 N N . VAL A 1 300 ? -32.708 22.016 25.868 1.00 67.00 300 VAL A N 1
ATOM 2346 C CA . VAL A 1 300 ? -32.081 21.630 27.134 1.00 67.00 300 VAL A CA 1
ATOM 2347 C C . VAL A 1 300 ? -31.481 20.238 26.970 1.00 67.00 300 VAL A C 1
ATOM 2349 O O . VAL A 1 300 ? -32.097 19.348 26.382 1.00 67.00 300 VAL A O 1
ATOM 2352 N N . ARG A 1 301 ? -30.252 20.069 27.460 1.00 75.50 301 ARG A N 1
ATOM 2353 C CA . ARG A 1 301 ? -29.553 18.780 27.504 1.00 75.50 301 ARG A CA 1
ATOM 2354 C C . ARG A 1 301 ? -30.226 17.897 28.547 1.00 75.50 301 ARG A C 1
ATOM 2356 O O . ARG A 1 301 ? -30.341 18.315 29.693 1.00 75.50 301 ARG A O 1
ATOM 2363 N N . ARG A 1 302 ? -30.696 16.725 28.116 1.00 80.81 302 ARG A N 1
ATOM 2364 C CA . ARG A 1 302 ? -31.415 15.761 28.951 1.00 80.81 302 ARG A CA 1
ATOM 2365 C C . ARG A 1 302 ? -30.789 14.384 28.862 1.00 80.81 302 ARG A C 1
ATOM 2367 O O . ARG A 1 302 ? -30.407 13.947 27.773 1.00 80.81 302 ARG A O 1
ATOM 2374 N N . THR A 1 303 ? -30.720 13.681 29.984 1.00 85.94 303 THR A N 1
ATOM 2375 C CA . THR A 1 303 ? -30.147 12.332 30.034 1.00 85.94 303 THR A CA 1
ATOM 2376 C C . THR A 1 303 ? -31.135 11.307 29.486 1.00 85.94 303 THR A C 1
ATOM 2378 O O . THR A 1 303 ? -32.283 11.234 29.923 1.00 85.94 303 THR A O 1
ATOM 2381 N N . TRP A 1 304 ? -30.686 10.475 28.554 1.00 87.94 304 TRP A N 1
ATOM 2382 C CA . TRP A 1 304 ? -31.420 9.333 28.020 1.00 87.94 304 TRP A CA 1
ATOM 2383 C C . TRP A 1 304 ? -30.715 8.033 28.376 1.00 87.94 304 TRP A C 1
ATOM 2385 O O . TRP A 1 304 ? -29.489 7.940 28.343 1.00 87.94 304 TRP A O 1
ATOM 2395 N N . GLN A 1 305 ? -31.503 7.013 28.690 1.00 91.81 305 GLN A N 1
ATOM 2396 C CA . GLN A 1 305 ? -31.031 5.666 28.980 1.00 91.81 305 GLN A CA 1
ATOM 2397 C C . GLN A 1 305 ? -31.579 4.703 27.929 1.00 91.81 305 GLN A C 1
ATOM 2399 O O . GLN A 1 305 ? -32.701 4.868 27.450 1.00 91.81 305 GLN A O 1
ATOM 2404 N N . CYS A 1 306 ? -30.764 3.723 27.542 1.00 93.50 306 CYS A N 1
ATOM 2405 C CA . CYS A 1 306 ? -31.121 2.687 26.581 1.00 93.50 306 CYS A CA 1
ATOM 2406 C C . CYS A 1 306 ? -30.648 1.321 27.076 1.00 93.50 306 CYS A C 1
ATOM 2408 O O . CYS A 1 306 ? -29.499 1.158 27.492 1.00 93.50 306 CYS A O 1
ATOM 2410 N N . GLU A 1 307 ? -31.533 0.336 26.994 1.00 95.62 307 GLU A N 1
ATOM 2411 C CA . GLU A 1 307 ? -31.253 -1.062 27.284 1.00 95.62 307 GLU A CA 1
ATOM 2412 C C . GLU A 1 307 ? -31.683 -1.947 26.114 1.00 95.62 307 GLU A C 1
ATOM 2414 O O . GLU A 1 307 ? -32.773 -1.797 25.557 1.00 95.62 307 GLU A O 1
ATOM 2419 N N . ILE A 1 308 ? -30.826 -2.905 25.773 1.00 95.81 308 ILE A N 1
ATOM 2420 C CA . ILE A 1 308 ? -31.097 -3.939 24.780 1.00 95.81 308 ILE A CA 1
ATOM 2421 C C . ILE A 1 308 ? -31.256 -5.261 25.512 1.00 95.81 308 ILE A C 1
ATOM 2423 O O . ILE A 1 308 ? -30.348 -5.694 26.222 1.00 95.81 308 ILE A O 1
ATOM 2427 N N . HIS A 1 309 ? -32.392 -5.914 25.310 1.00 94.94 309 HIS A N 1
ATOM 2428 C CA . HIS A 1 309 ? -32.718 -7.205 25.906 1.00 94.94 309 HIS A CA 1
ATOM 2429 C C . HIS A 1 309 ? -32.936 -8.254 24.818 1.00 94.94 309 HIS A C 1
ATOM 2431 O O . HIS A 1 309 ? -33.382 -7.931 23.719 1.00 94.94 309 HIS A O 1
ATOM 2437 N N . VAL A 1 310 ? -32.668 -9.518 25.127 1.00 94.75 310 VAL A N 1
ATOM 2438 C CA . VAL A 1 310 ? -33.036 -10.666 24.286 1.00 94.75 310 VAL A CA 1
ATOM 2439 C C . VAL A 1 310 ? -34.110 -11.493 24.976 1.00 94.75 310 VAL A C 1
ATOM 2441 O O . VAL A 1 310 ? -34.035 -11.717 26.185 1.00 94.75 310 VAL A O 1
ATOM 2444 N N . LEU A 1 311 ? -35.110 -11.926 24.212 1.00 92.12 311 LEU A N 1
ATOM 2445 C CA . LEU A 1 311 ? -36.146 -12.838 24.679 1.00 92.12 311 LEU A CA 1
ATOM 2446 C C . LEU A 1 311 ? -35.590 -14.267 24.677 1.00 92.12 311 LEU A C 1
ATOM 2448 O O . LEU A 1 311 ? -35.202 -14.771 23.620 1.00 92.12 311 LEU A O 1
ATOM 2452 N N . ARG A 1 312 ? -35.531 -14.899 25.852 1.00 88.38 312 ARG A N 1
ATOM 2453 C CA . ARG A 1 312 ? -35.122 -16.303 26.014 1.00 88.38 312 ARG A CA 1
ATOM 2454 C C . ARG A 1 312 ? -36.336 -17.220 26.169 1.00 88.38 312 ARG A C 1
ATOM 2456 O O . ARG A 1 312 ? -37.456 -16.752 26.370 1.00 88.38 312 ARG A O 1
ATOM 2463 N N . ASP A 1 313 ? -36.092 -18.525 26.089 1.00 73.94 313 ASP A N 1
ATOM 2464 C CA . ASP A 1 313 ? -37.109 -19.553 26.311 1.00 73.94 313 ASP A CA 1
ATOM 2465 C C . ASP A 1 313 ? -37.738 -19.382 27.705 1.00 73.94 313 ASP A C 1
ATOM 2467 O O . ASP A 1 313 ? -37.035 -19.387 28.716 1.00 73.94 313 ASP A O 1
ATOM 2471 N N . GLY A 1 314 ? -39.060 -19.177 27.745 1.00 70.88 314 GLY A N 1
ATOM 2472 C CA . GLY A 1 314 ? -39.814 -18.851 28.965 1.00 70.88 314 GLY A CA 1
ATOM 2473 C C . GLY A 1 314 ? -40.335 -17.409 29.060 1.00 70.88 314 GLY A C 1
ATOM 2474 O O . GLY A 1 314 ? -40.663 -16.970 30.158 1.00 70.88 314 GLY A O 1
ATOM 2475 N N . ASP A 1 315 ? -40.396 -16.670 27.944 1.00 78.31 315 ASP A N 1
ATOM 2476 C CA . ASP A 1 315 ? -40.881 -15.276 27.857 1.00 78.31 315 ASP A CA 1
ATOM 2477 C C . ASP A 1 315 ? -40.141 -14.278 28.771 1.00 78.31 315 ASP A C 1
ATOM 2479 O O . ASP A 1 315 ? -40.628 -13.189 29.085 1.00 78.31 315 ASP A O 1
ATOM 2483 N N . GLN A 1 316 ? -38.913 -14.623 29.169 1.00 86.06 316 GLN A N 1
ATOM 2484 C CA . GLN A 1 316 ? -38.076 -13.786 30.018 1.00 86.06 316 GLN A CA 1
ATOM 2485 C C . GLN A 1 316 ? -37.086 -12.968 29.181 1.00 86.06 316 GLN A C 1
ATOM 2487 O O . GLN A 1 316 ? -36.347 -13.502 28.348 1.00 86.06 316 GLN A O 1
ATOM 2492 N N . PHE A 1 317 ? -37.038 -11.659 29.434 1.00 90.50 317 PHE A N 1
ATOM 2493 C CA . PHE A 1 317 ? -36.054 -10.758 28.838 1.00 90.50 317 PHE A CA 1
ATOM 2494 C C . PHE A 1 317 ? -34.755 -10.761 29.649 1.00 90.50 317 PHE A C 1
ATOM 2496 O O . PHE A 1 317 ? -34.771 -10.506 30.853 1.00 90.50 317 PHE A O 1
ATOM 2503 N N . SER A 1 318 ? -33.625 -11.025 28.989 1.00 91.00 318 SER A N 1
ATOM 2504 C CA . SER A 1 318 ? -32.291 -10.888 29.586 1.00 91.00 318 SER A CA 1
ATOM 2505 C C . SER A 1 318 ? -31.536 -9.711 28.978 1.00 91.00 318 SER A C 1
ATOM 2507 O O . SER A 1 318 ? -31.453 -9.613 27.749 1.00 91.00 318 SER A O 1
ATOM 2509 N N . LEU A 1 319 ? -30.943 -8.874 29.827 1.00 92.00 319 LEU A N 1
ATOM 2510 C CA . LEU A 1 319 ? -30.158 -7.710 29.422 1.00 92.00 319 LEU A CA 1
ATOM 2511 C C . LEU A 1 319 ? -28.895 -8.132 28.652 1.00 92.00 319 LEU A C 1
ATOM 2513 O O . LEU A 1 319 ? -28.154 -9.004 29.100 1.00 92.00 319 LEU A O 1
ATOM 2517 N N . LEU A 1 320 ? -28.652 -7.494 27.507 1.00 87.75 320 LEU A N 1
ATOM 2518 C CA . LEU A 1 320 ? -27.442 -7.655 26.693 1.00 87.75 320 LEU A CA 1
ATOM 2519 C C . LEU A 1 320 ? -26.524 -6.437 26.761 1.00 87.75 320 LEU A C 1
ATOM 2521 O O . LEU A 1 320 ? -25.311 -6.589 26.811 1.00 87.75 320 LEU A O 1
ATOM 2525 N N . SER A 1 321 ? -27.095 -5.233 26.723 1.00 87.69 321 SER A N 1
ATOM 2526 C CA . SER A 1 321 ? -26.332 -3.985 26.729 1.00 87.69 321 SER A CA 1
ATOM 2527 C C . SER A 1 321 ? -27.145 -2.879 27.385 1.00 87.69 321 SER A C 1
ATOM 2529 O O . SER A 1 321 ? -28.358 -2.800 27.184 1.00 87.69 321 SER A O 1
ATOM 2531 N N . LYS A 1 322 ? -26.472 -2.002 28.129 1.00 89.56 322 LYS A N 1
ATOM 2532 C CA . LYS A 1 322 ? -27.050 -0.811 28.754 1.00 89.56 322 LYS A CA 1
ATOM 2533 C C . LYS A 1 322 ? -26.136 0.381 28.516 1.00 89.56 322 LYS A C 1
ATOM 2535 O O . LYS A 1 322 ? -24.922 0.259 28.627 1.00 89.56 322 LYS A O 1
ATOM 2540 N N . THR A 1 323 ? -26.720 1.525 28.194 1.00 82.75 323 THR A N 1
ATOM 2541 C CA . THR A 1 323 ? -25.981 2.762 27.938 1.00 82.75 323 THR A CA 1
ATOM 2542 C C . THR A 1 323 ? -26.800 3.976 28.361 1.00 82.75 323 THR A C 1
ATOM 2544 O O . THR A 1 323 ? -28.030 3.914 28.449 1.00 82.75 323 THR A O 1
ATOM 2547 N N . SER A 1 324 ? -26.117 5.083 28.621 1.00 80.69 324 SER A N 1
ATOM 2548 C CA . SER A 1 324 ? -26.732 6.377 28.894 1.00 80.69 324 SER A CA 1
ATOM 2549 C C . SER A 1 324 ? -25.997 7.468 28.133 1.00 80.69 324 SER A C 1
ATOM 2551 O O . SER A 1 324 ? -24.766 7.491 28.131 1.00 80.69 324 SER A O 1
ATOM 2553 N N . CYS A 1 325 ? -26.733 8.392 27.525 1.00 74.00 325 CYS A N 1
ATOM 2554 C CA . CYS A 1 325 ? -26.155 9.570 26.893 1.00 74.00 325 CYS A CA 1
ATOM 2555 C C . CYS A 1 325 ? -27.021 10.803 27.142 1.00 74.00 325 CYS A C 1
ATOM 2557 O O . CYS A 1 325 ? -28.238 10.714 27.273 1.00 74.00 325 CYS A O 1
ATOM 2559 N N . GLU A 1 326 ? -26.394 11.970 27.193 1.00 79.38 326 GLU A N 1
ATOM 2560 C CA . GLU A 1 326 ? -27.114 13.238 27.219 1.00 79.38 326 GLU A CA 1
ATOM 2561 C C . GLU A 1 326 ? -27.410 13.700 25.787 1.00 79.38 326 GLU A C 1
ATOM 2563 O O . GLU A 1 326 ? -26.516 13.744 24.937 1.00 79.38 326 GLU A O 1
ATOM 2568 N N . LEU A 1 327 ? -28.668 14.051 25.519 1.00 71.81 327 LEU A N 1
ATOM 2569 C CA . LEU A 1 327 ? -29.150 14.507 24.217 1.00 71.81 327 LEU A CA 1
ATOM 2570 C C . LEU A 1 327 ? -29.824 15.873 24.353 1.00 71.81 327 LEU A C 1
ATOM 2572 O O . LEU A 1 327 ? -30.557 16.131 25.305 1.00 71.81 327 LEU A O 1
ATOM 2576 N N . SER A 1 328 ? -29.621 16.741 23.367 1.00 69.25 328 SER A N 1
ATOM 2577 C CA . SER A 1 328 ? -30.323 18.023 23.238 1.00 69.25 328 SER A CA 1
ATOM 2578 C C . SER A 1 328 ? -30.830 18.203 21.819 1.00 69.25 328 SER A C 1
ATOM 2580 O O . SER A 1 328 ? -30.168 17.771 20.874 1.00 69.25 328 SER A O 1
ATOM 2582 N N . SER A 1 329 ? -31.968 18.879 21.659 1.00 60.19 329 SER A N 1
ATOM 2583 C CA . SER A 1 329 ? -32.459 19.282 20.340 1.00 60.19 329 SER A CA 1
ATOM 2584 C C . SER A 1 329 ? -31.498 20.311 19.726 1.00 60.19 329 SER A C 1
ATOM 2586 O O . SER A 1 329 ? -31.466 21.477 20.120 1.00 60.19 329 SER A O 1
ATOM 2588 N N . GLY A 1 330 ? -30.630 19.855 18.821 1.00 45.62 330 GLY A N 1
ATOM 2589 C CA . GLY A 1 330 ? -29.627 20.672 18.137 1.00 45.62 330 GLY A CA 1
ATOM 2590 C C . GLY A 1 330 ? -30.199 21.321 16.879 1.00 45.62 330 GLY A C 1
ATOM 2591 O O . GLY A 1 330 ? -29.872 20.911 15.768 1.00 45.62 330 GLY A O 1
ATOM 2592 N N . GLY A 1 331 ? -31.077 22.312 17.033 1.00 52.41 331 GLY A N 1
ATOM 2593 C CA . GLY A 1 331 ? -31.701 23.005 15.899 1.00 52.41 331 GLY A CA 1
ATOM 2594 C C . GLY A 1 331 ? -32.894 22.249 15.295 1.00 52.41 331 GLY A C 1
ATOM 2595 O O . GLY A 1 331 ? -33.736 21.749 16.026 1.00 52.41 331 GLY A O 1
ATOM 2596 N N . ALA A 1 332 ? -33.013 22.199 13.962 1.00 48.16 332 ALA A N 1
ATOM 2597 C CA . ALA A 1 332 ? -34.213 21.740 13.234 1.00 48.16 332 ALA A CA 1
ATOM 2598 C C . ALA A 1 332 ? -34.494 20.215 13.271 1.00 48.16 332 ALA A C 1
ATOM 2600 O O . ALA A 1 332 ? -35.257 19.717 12.440 1.00 48.16 332 ALA A O 1
ATOM 2601 N N . VAL A 1 333 ? -33.851 19.458 14.166 1.00 61.28 333 VAL A N 1
ATOM 2602 C CA . VAL A 1 333 ? -33.894 17.988 14.191 1.00 61.28 333 VAL A CA 1
ATOM 2603 C C . VAL A 1 333 ? -34.588 17.500 15.462 1.00 61.28 333 VAL A C 1
ATOM 2605 O O . VAL A 1 333 ? -34.057 17.614 16.561 1.00 61.28 333 VAL A O 1
ATOM 2608 N N . ASP A 1 334 ? -35.762 16.891 15.290 1.00 77.44 334 ASP A N 1
ATOM 2609 C CA . ASP A 1 334 ? -36.637 16.425 16.379 1.00 77.44 334 ASP A CA 1
ATOM 2610 C C . ASP A 1 334 ? -36.206 15.073 16.994 1.00 77.44 334 ASP A C 1
ATOM 2612 O O . ASP A 1 334 ? -36.919 14.509 17.827 1.00 77.44 334 ASP A O 1
ATOM 2616 N N . THR A 1 335 ? -35.073 14.505 16.562 1.00 81.81 335 THR A N 1
ATOM 2617 C CA . THR A 1 335 ? -34.582 13.175 16.966 1.00 81.81 335 THR A CA 1
ATOM 2618 C C . THR A 1 335 ? -33.123 13.199 17.412 1.00 81.81 335 THR A C 1
ATOM 2620 O O . THR A 1 335 ? -32.301 13.861 16.786 1.00 81.81 335 THR A O 1
ATOM 2623 N N . GLY A 1 336 ? -32.787 12.409 18.429 1.00 78.12 336 GLY A N 1
ATOM 2624 C CA . GLY A 1 336 ? -31.425 12.153 18.898 1.00 78.12 336 GLY A CA 1
ATOM 2625 C C . GLY A 1 336 ? -31.050 10.681 18.754 1.00 78.12 336 GLY A C 1
ATOM 2626 O O . GLY A 1 336 ? -31.908 9.842 18.479 1.00 78.12 336 GLY A O 1
ATOM 2627 N N . VAL A 1 337 ? -29.767 10.362 18.929 1.00 79.75 337 VAL A N 1
ATOM 2628 C CA . VAL A 1 337 ? -29.243 8.996 18.795 1.00 79.75 337 VAL A CA 1
ATOM 2629 C C . VAL A 1 337 ? -28.485 8.597 20.053 1.00 79.75 337 VAL A C 1
ATOM 2631 O O . VAL A 1 337 ? -27.546 9.271 20.464 1.00 79.75 337 VAL A O 1
ATOM 2634 N N . ILE A 1 338 ? -28.863 7.458 20.621 1.00 79.56 338 ILE A N 1
ATOM 2635 C CA . ILE A 1 338 ? -28.172 6.798 21.723 1.00 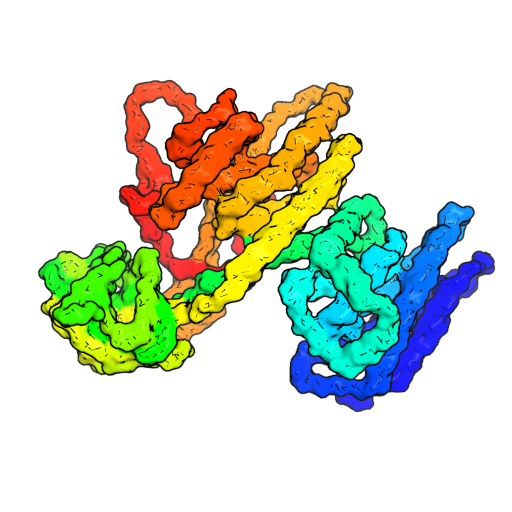79.56 338 ILE A CA 1
ATOM 2636 C C . ILE A 1 338 ? -27.259 5.722 21.127 1.00 79.56 338 ILE A C 1
ATOM 2638 O O . ILE A 1 338 ? -27.750 4.749 20.554 1.00 79.56 338 ILE A O 1
ATOM 2642 N N . LEU A 1 339 ? -25.939 5.890 21.226 1.00 72.19 339 LEU A N 1
ATOM 2643 C CA . LEU A 1 339 ? -24.966 4.904 20.743 1.00 72.19 339 LEU A CA 1
ATOM 2644 C C . LEU A 1 339 ? -24.749 3.795 21.777 1.00 72.19 339 LEU A C 1
ATOM 2646 O O . LEU A 1 339 ? -24.669 4.055 22.981 1.00 72.19 339 LEU A O 1
ATOM 2650 N N . LEU A 1 340 ? -24.652 2.557 21.297 1.00 67.62 340 LEU A N 1
ATOM 2651 C CA . LEU A 1 340 ? -24.288 1.415 22.129 1.00 67.62 340 LEU A CA 1
ATOM 2652 C C . LEU A 1 340 ? -22.759 1.381 22.311 1.00 67.62 340 LEU A C 1
ATOM 2654 O O . LEU A 1 340 ? -22.049 1.690 21.353 1.00 67.62 340 LEU A O 1
ATOM 2658 N N . PRO A 1 341 ? -22.254 1.017 23.506 1.00 58.53 341 PRO A N 1
ATOM 2659 C CA . PRO A 1 341 ? -20.817 0.921 23.769 1.00 58.53 341 PRO A CA 1
ATOM 2660 C C . PRO A 1 341 ? -20.170 -0.153 22.890 1.00 58.53 341 PRO A C 1
ATOM 2662 O O . PRO A 1 341 ? -19.173 0.117 22.228 1.00 58.53 341 PRO A O 1
ATOM 2665 N N . ASP A 1 342 ? -20.826 -1.310 22.796 1.00 65.94 342 ASP A N 1
ATOM 2666 C CA . ASP A 1 342 ? -20.458 -2.413 21.919 1.00 65.94 342 ASP A CA 1
ATOM 2667 C C . ASP A 1 342 ? -21.598 -2.730 20.954 1.00 65.94 342 ASP A C 1
ATOM 2669 O O . ASP A 1 342 ? -22.782 -2.515 21.237 1.00 65.94 342 ASP A O 1
ATOM 2673 N N . SER A 1 343 ? -21.250 -3.268 19.786 1.00 74.62 343 SER A N 1
ATOM 2674 C CA . SER A 1 343 ? -22.261 -3.691 18.826 1.00 74.62 343 SER A CA 1
ATOM 2675 C C . SER A 1 343 ? -22.967 -4.960 19.293 1.00 74.62 343 SER A C 1
ATOM 2677 O O . SER A 1 343 ? -22.311 -5.965 19.558 1.00 74.62 343 SER A O 1
ATOM 2679 N N . VAL A 1 344 ? -24.300 -4.956 19.316 1.00 85.56 344 VAL A N 1
ATOM 2680 C CA . VAL A 1 344 ? -25.088 -6.136 19.698 1.00 85.56 344 VAL A CA 1
ATOM 2681 C C . VAL A 1 344 ? -25.492 -6.905 18.445 1.00 85.56 344 VAL A C 1
ATOM 2683 O O . VAL A 1 344 ? -26.357 -6.462 17.689 1.00 85.56 344 VAL A O 1
ATOM 2686 N N . THR A 1 345 ? -24.874 -8.062 18.209 1.00 87.94 345 THR A N 1
ATOM 2687 C CA . THR A 1 345 ? -25.213 -8.931 17.073 1.00 87.94 345 THR A CA 1
ATOM 2688 C C . THR A 1 345 ? -26.609 -9.526 17.245 1.00 87.94 345 THR A C 1
ATOM 2690 O O . THR A 1 345 ? -26.897 -10.206 18.229 1.00 87.94 345 THR A O 1
ATOM 2693 N N . LEU A 1 346 ? -27.476 -9.282 16.264 1.00 88.88 346 LEU A N 1
ATOM 2694 C CA . LEU A 1 346 ? -28.859 -9.738 16.263 1.00 88.88 346 LEU A CA 1
ATOM 2695 C C . LEU A 1 346 ? -28.987 -10.996 15.393 1.00 88.88 346 LEU A C 1
ATOM 2697 O O . LEU A 1 346 ? -28.720 -10.974 14.188 1.00 88.88 346 LEU A O 1
ATOM 2701 N N . ALA A 1 347 ? -29.381 -12.106 16.014 1.00 85.69 347 ALA A N 1
ATOM 2702 C CA . ALA A 1 347 ? -29.572 -13.390 15.355 1.00 85.69 347 ALA A CA 1
ATOM 2703 C C . ALA A 1 347 ? -30.923 -13.460 14.624 1.00 85.69 347 ALA A C 1
ATOM 2705 O O . ALA A 1 347 ? -31.924 -12.879 15.049 1.00 85.69 347 ALA A O 1
ATOM 2706 N N . VAL A 1 348 ? -30.957 -14.211 13.520 1.00 88.31 348 VAL A N 1
ATOM 2707 C CA . VAL A 1 348 ? -32.180 -14.437 12.737 1.00 88.31 348 VAL A CA 1
ATOM 2708 C C . VAL A 1 348 ? -33.186 -15.239 13.561 1.00 88.31 348 VAL A C 1
ATOM 2710 O O . VAL A 1 348 ? -32.825 -16.226 14.195 1.00 88.31 348 VAL A O 1
ATOM 2713 N N . GLY A 1 349 ? -34.452 -14.825 13.540 1.00 86.06 349 GLY A N 1
ATOM 2714 C CA . GLY A 1 349 ? -35.548 -15.499 14.245 1.00 86.06 349 GLY A CA 1
ATOM 2715 C C . GLY A 1 349 ? -35.633 -15.203 15.746 1.00 86.06 349 GLY A C 1
ATOM 2716 O O . GLY A 1 349 ? -36.655 -15.509 16.357 1.00 86.06 349 GLY A O 1
ATOM 2717 N N . VAL A 1 350 ? -34.625 -14.551 16.329 1.00 90.62 350 VAL A N 1
ATOM 2718 C CA . VAL A 1 350 ? -34.604 -14.179 17.749 1.00 90.62 350 VAL A CA 1
ATOM 2719 C C . VAL A 1 350 ? -35.274 -12.817 17.951 1.00 90.62 350 VAL A C 1
ATOM 2721 O O . VAL A 1 350 ? -35.097 -11.897 17.149 1.00 90.62 350 VAL A O 1
ATOM 2724 N N . THR A 1 351 ? -36.070 -12.691 19.015 1.00 93.44 351 THR A N 1
ATOM 2725 C CA . THR A 1 351 ? -36.702 -11.422 19.399 1.00 93.44 351 THR A CA 1
ATOM 2726 C C . THR A 1 351 ? -35.822 -10.672 20.388 1.00 93.44 351 THR A C 1
ATOM 2728 O O . THR A 1 351 ? -35.428 -11.211 21.419 1.00 93.44 351 THR A O 1
ATOM 2731 N N . TYR A 1 352 ? -35.586 -9.400 20.105 1.00 95.56 352 TYR A N 1
ATOM 2732 C CA . TYR A 1 352 ? -34.890 -8.469 20.982 1.00 95.56 352 TYR A CA 1
ATOM 2733 C C . TYR A 1 352 ? -35.839 -7.345 21.385 1.00 95.56 352 TYR A C 1
ATOM 2735 O O . TYR A 1 352 ? -36.735 -6.998 20.621 1.00 95.56 352 TYR A O 1
ATOM 2743 N N . ALA A 1 353 ? -35.665 -6.768 22.568 1.00 96.38 353 ALA A N 1
ATOM 2744 C CA . ALA A 1 353 ? -36.379 -5.572 22.995 1.00 96.38 353 ALA A CA 1
ATOM 2745 C C . ALA A 1 353 ? -35.407 -4.403 23.123 1.00 96.38 353 ALA A C 1
ATOM 2747 O O . ALA A 1 353 ? -34.344 -4.528 23.730 1.00 96.38 353 ALA A O 1
ATOM 2748 N N . ILE A 1 354 ? -35.792 -3.272 22.545 1.00 97.00 354 ILE A N 1
ATOM 2749 C CA . ILE A 1 354 ? -35.094 -1.998 22.675 1.00 97.00 354 ILE A CA 1
ATOM 2750 C C . ILE A 1 354 ? -35.919 -1.160 23.642 1.00 97.00 354 ILE A C 1
ATOM 2752 O O . ILE A 1 354 ? -37.075 -0.871 23.335 1.00 97.00 354 ILE A O 1
ATOM 2756 N N . LYS A 1 355 ? -35.348 -0.805 24.792 1.00 96.25 355 LYS A N 1
ATOM 2757 C CA . LYS A 1 355 ? -35.999 -0.030 25.853 1.00 96.25 355 LYS A CA 1
ATOM 2758 C C . LYS A 1 355 ? -35.275 1.299 26.027 1.00 96.25 355 LYS A C 1
ATOM 2760 O O . LYS A 1 355 ? -34.058 1.302 26.174 1.00 96.25 355 LYS A O 1
ATOM 2765 N N . VAL A 1 356 ? -36.007 2.409 26.026 1.00 95.06 356 VAL A N 1
ATOM 2766 C CA . VAL A 1 356 ? -35.475 3.763 26.225 1.00 95.06 356 VAL A CA 1
ATOM 2767 C C . VAL A 1 356 ? -36.315 4.539 27.231 1.00 95.06 356 VAL A C 1
ATOM 2769 O O . VAL A 1 356 ? -37.524 4.339 27.325 1.00 95.06 356 VAL A O 1
ATOM 2772 N N . TRP A 1 357 ? -35.681 5.425 27.991 1.00 94.12 357 TRP A N 1
ATOM 2773 C CA . TRP A 1 357 ? -36.377 6.351 28.882 1.00 94.12 357 TRP A CA 1
ATOM 2774 C C . TRP A 1 357 ? -35.496 7.546 29.223 1.00 94.12 357 TRP A C 1
ATOM 2776 O O . TRP A 1 357 ? -34.287 7.547 28.977 1.00 94.12 357 TRP A O 1
ATOM 2786 N N . THR A 1 358 ? -36.112 8.561 29.813 1.00 89.50 358 THR A N 1
ATOM 2787 C CA . THR A 1 358 ? -35.420 9.697 30.416 1.00 89.50 358 THR A CA 1
ATOM 2788 C C . THR A 1 358 ? -35.978 9.897 31.828 1.00 89.50 358 THR A C 1
ATOM 2790 O O . THR A 1 358 ? -37.194 9.825 31.999 1.00 89.50 358 THR A O 1
ATOM 2793 N N . PRO A 1 359 ? -35.127 10.089 32.852 1.00 82.62 359 PRO A N 1
ATOM 2794 C CA . PRO A 1 359 ? -35.583 10.343 34.220 1.00 82.62 359 PRO A CA 1
ATOM 2795 C C . PRO A 1 359 ? -36.148 11.762 34.397 1.00 82.62 359 PRO A C 1
ATOM 2797 O O . PRO A 1 359 ? -36.750 12.080 35.417 1.00 82.62 359 PRO A O 1
ATOM 2800 N N . GLU A 1 360 ? -35.934 12.641 33.418 1.00 81.31 360 GLU A N 1
ATOM 2801 C CA . GLU A 1 360 ? -36.313 14.045 33.494 1.00 81.31 360 GLU A CA 1
ATOM 2802 C C . GLU A 1 360 ? -37.711 14.267 32.911 1.00 81.31 360 GLU A C 1
ATOM 2804 O O . GLU A 1 360 ? -37.980 13.949 31.751 1.00 81.31 360 GLU A O 1
ATOM 2809 N N . ASN A 1 361 ? -38.591 14.888 33.698 1.00 84.19 361 ASN A N 1
ATOM 2810 C CA . ASN A 1 361 ? -39.971 15.141 33.289 1.00 84.19 361 ASN A CA 1
ATOM 2811 C C . ASN A 1 361 ? -40.049 16.115 32.100 1.00 84.19 361 ASN A C 1
ATOM 2813 O O . ASN A 1 361 ? -39.445 17.193 32.113 1.00 84.19 361 ASN A O 1
ATOM 2817 N N . GLY A 1 362 ? -40.838 15.787 31.081 1.00 86.31 362 GLY A N 1
ATOM 2818 C CA . GLY A 1 362 ? -41.075 16.664 29.936 1.00 86.31 362 GLY A CA 1
ATOM 2819 C C . GLY A 1 362 ? -41.927 16.028 28.850 1.00 86.31 362 GLY A C 1
ATOM 2820 O O . GLY A 1 362 ? -42.405 14.908 28.989 1.00 86.31 362 GLY A O 1
ATOM 2821 N N . LYS A 1 363 ? -42.126 16.761 27.750 1.00 88.69 363 LYS A N 1
ATOM 2822 C CA . LYS A 1 363 ? -42.828 16.247 26.569 1.00 88.69 363 LYS A CA 1
ATOM 2823 C C . LYS A 1 363 ? -41.897 16.171 25.368 1.00 88.69 363 LYS A C 1
ATOM 2825 O O . LYS A 1 363 ? -41.233 17.152 25.020 1.00 88.69 363 LYS A O 1
ATOM 2830 N N . THR A 1 364 ? -41.917 15.030 24.695 1.00 90.75 364 THR A N 1
ATOM 2831 C CA . THR A 1 364 ? -41.185 14.769 23.452 1.00 90.75 364 THR A CA 1
ATOM 2832 C C . THR A 1 364 ? -42.133 14.716 22.261 1.00 90.75 364 THR A C 1
ATOM 2834 O O . THR A 1 364 ? -43.359 14.611 22.409 1.00 90.75 364 THR A O 1
ATOM 2837 N N . TYR A 1 365 ? -41.578 14.803 21.054 1.00 90.81 365 TYR A N 1
ATOM 2838 C CA . TYR A 1 365 ? -42.305 14.359 19.868 1.00 90.81 365 TYR A CA 1
ATOM 2839 C C . TYR A 1 365 ? -42.542 12.843 19.923 1.00 90.81 365 TYR A C 1
ATOM 2841 O O . TYR A 1 365 ? -41.855 12.112 20.627 1.00 90.81 365 TYR A O 1
ATOM 2849 N N . CYS A 1 366 ? -43.504 12.351 19.150 1.00 92.31 366 CYS A N 1
ATOM 2850 C CA . CYS A 1 366 ? -43.680 10.916 18.937 1.00 92.31 366 CYS A CA 1
ATOM 2851 C C . CYS A 1 366 ? -43.971 10.620 17.475 1.00 92.31 366 CYS A C 1
ATOM 2853 O O . CYS A 1 366 ? -44.383 11.490 16.706 1.00 92.31 366 CYS A O 1
ATOM 2855 N N . GLY A 1 367 ? -43.756 9.375 17.079 1.00 93.50 367 GLY A N 1
ATOM 2856 C CA . GLY A 1 367 ? -44.166 8.889 15.776 1.00 93.50 367 GLY A CA 1
ATOM 2857 C C . GLY A 1 367 ? -45.611 8.406 15.788 1.00 93.50 367 GLY A C 1
ATOM 2858 O O . GLY A 1 367 ? -46.120 7.954 16.813 1.00 93.50 367 GLY A O 1
ATOM 2859 N N . GLU A 1 368 ? -46.262 8.471 14.631 1.00 91.81 368 GLU A N 1
ATOM 2860 C CA . GLU A 1 368 ? -47.623 7.992 14.396 1.00 91.81 368 GLU A CA 1
ATOM 2861 C C . GLU A 1 368 ? -47.725 7.233 13.067 1.00 91.81 368 GLU A C 1
ATOM 2863 O O . GLU A 1 368 ? -46.996 7.497 12.101 1.00 91.81 368 GLU A O 1
ATOM 2868 N N . GLY A 1 369 ? -48.679 6.303 13.002 1.00 91.25 369 GLY A N 1
ATOM 2869 C CA . GLY A 1 369 ? -48.912 5.469 11.826 1.00 91.25 369 GLY A CA 1
ATOM 2870 C C . GLY A 1 369 ? -47.755 4.506 11.596 1.00 91.25 369 GLY A C 1
ATOM 2871 O O . GLY A 1 369 ? -47.186 4.480 10.503 1.00 91.25 369 GLY A O 1
ATOM 2872 N N . GLY A 1 370 ? -47.350 3.792 12.646 1.00 90.81 370 GLY A N 1
ATOM 2873 C CA . GLY A 1 370 ? -46.214 2.887 12.570 1.00 90.81 370 GLY A CA 1
ATOM 2874 C C . GLY A 1 370 ? -46.451 1.662 11.686 1.00 90.81 370 GLY A C 1
ATOM 2875 O O . GLY A 1 370 ? -47.583 1.259 11.410 1.00 90.81 370 GLY A O 1
ATOM 2876 N N . VAL A 1 371 ? -45.353 1.107 11.177 1.00 90.69 371 VAL A N 1
ATOM 2877 C CA . VAL A 1 371 ? -45.340 -0.066 10.300 1.00 90.69 371 VAL A CA 1
ATOM 2878 C C . VAL A 1 371 ? -44.915 -1.316 11.065 1.00 90.69 371 VAL A C 1
ATOM 2880 O O . VAL A 1 371 ? -44.094 -1.258 11.976 1.00 90.69 371 VAL A O 1
ATOM 2883 N N . ASN A 1 372 ? -45.441 -2.469 10.651 1.00 89.31 372 ASN A N 1
ATOM 2884 C CA . ASN A 1 372 ? -45.136 -3.750 11.293 1.00 89.31 372 ASN A CA 1
ATOM 2885 C C . ASN A 1 372 ? -43.778 -4.326 10.863 1.00 89.31 372 ASN A C 1
ATOM 2887 O O . ASN A 1 372 ? -43.243 -5.190 11.546 1.00 89.31 372 ASN A O 1
ATOM 2891 N N . TYR A 1 373 ? -43.215 -3.876 9.737 1.00 92.69 373 TYR A N 1
ATOM 2892 C CA . TYR A 1 373 ? -41.887 -4.289 9.293 1.00 92.69 373 TYR A CA 1
ATOM 2893 C C . TYR A 1 373 ? -41.209 -3.218 8.433 1.00 92.69 373 TYR A C 1
ATOM 2895 O O . TYR A 1 373 ? -41.874 -2.399 7.797 1.00 92.69 373 TYR A O 1
ATOM 2903 N N . ILE A 1 374 ? -39.881 -3.282 8.366 1.00 88.31 374 ILE A N 1
ATOM 2904 C CA . ILE A 1 374 ? -39.031 -2.505 7.455 1.00 88.31 374 ILE A CA 1
ATOM 2905 C C . ILE A 1 374 ? -38.074 -3.440 6.707 1.00 88.31 374 ILE A C 1
ATOM 2907 O O . ILE A 1 374 ? -37.766 -4.538 7.174 1.00 88.31 374 ILE A O 1
ATOM 2911 N N . ARG A 1 375 ? -37.604 -3.011 5.533 1.00 83.00 375 ARG A N 1
ATOM 2912 C CA . ARG A 1 375 ? -36.543 -3.700 4.784 1.00 83.00 375 ARG A CA 1
ATOM 2913 C C . ARG A 1 375 ? -35.232 -2.936 4.925 1.00 83.00 375 ARG A C 1
ATOM 2915 O O . ARG A 1 375 ? -35.228 -1.709 4.845 1.00 83.00 375 ARG A O 1
ATOM 2922 N N . LEU A 1 376 ? -34.152 -3.673 5.141 1.00 79.31 376 LEU A N 1
ATOM 2923 C CA . LEU A 1 376 ? -32.792 -3.162 5.258 1.00 79.31 376 LEU A CA 1
ATOM 2924 C C . LEU A 1 376 ? -32.076 -3.191 3.903 1.00 79.31 376 LEU A C 1
ATOM 2926 O O . LEU A 1 376 ? -32.510 -3.860 2.963 1.00 79.31 376 LEU A O 1
ATOM 2930 N N . ASN A 1 377 ? -30.942 -2.497 3.815 1.00 69.44 377 ASN A N 1
ATOM 2931 C CA . ASN A 1 377 ? -30.185 -2.343 2.568 1.00 69.44 377 ASN A CA 1
ATOM 2932 C C . ASN A 1 377 ? -29.580 -3.669 2.078 1.00 69.44 377 ASN A C 1
ATOM 2934 O O . ASN A 1 377 ? -29.370 -3.845 0.885 1.00 69.44 377 ASN A O 1
ATOM 2938 N N . ASN A 1 378 ? -29.334 -4.613 2.988 1.00 67.44 378 ASN A N 1
ATOM 2939 C CA . ASN A 1 378 ? -28.862 -5.967 2.685 1.00 67.44 378 ASN A CA 1
ATOM 2940 C C . ASN A 1 378 ? -30.002 -6.950 2.343 1.00 67.44 378 ASN A C 1
ATOM 2942 O O . ASN A 1 378 ? -29.772 -8.155 2.289 1.00 67.44 378 ASN A O 1
ATOM 2946 N N . GLY A 1 379 ? -31.238 -6.465 2.179 1.00 73.56 379 GLY A N 1
ATOM 2947 C CA . GLY A 1 379 ? -32.415 -7.293 1.907 1.00 73.56 379 GLY A CA 1
ATOM 2948 C C . GLY A 1 379 ? -33.034 -7.964 3.139 1.00 73.56 379 GLY A C 1
ATOM 2949 O O . GLY A 1 379 ? -34.097 -8.570 3.008 1.00 73.56 379 GLY A O 1
ATOM 2950 N N . ALA A 1 380 ? -32.431 -7.829 4.328 1.00 80.38 380 ALA A N 1
ATOM 2951 C CA . ALA A 1 380 ? -33.000 -8.331 5.578 1.00 80.38 380 ALA A CA 1
ATOM 2952 C C . ALA A 1 380 ? -34.325 -7.629 5.911 1.00 80.38 380 ALA A C 1
ATOM 2954 O O . ALA A 1 380 ? -34.488 -6.426 5.671 1.00 80.38 380 ALA A O 1
ATOM 2955 N N . ARG A 1 381 ? -35.272 -8.362 6.501 1.00 86.38 381 ARG A N 1
ATOM 2956 C CA . ARG A 1 381 ? -36.532 -7.806 7.006 1.00 86.38 381 ARG A CA 1
ATOM 2957 C C . ARG A 1 381 ? -36.478 -7.719 8.526 1.00 86.38 381 ARG A C 1
ATOM 2959 O O . ARG A 1 381 ? -36.124 -8.686 9.189 1.00 86.38 381 ARG A O 1
ATOM 2966 N N . VAL A 1 382 ? -36.843 -6.566 9.078 1.00 91.44 382 VAL A N 1
ATOM 2967 C CA . VAL A 1 382 ? -36.998 -6.386 10.527 1.00 91.44 382 VAL A CA 1
ATOM 2968 C C . VAL A 1 382 ? -38.474 -6.217 10.823 1.00 91.44 382 VAL A C 1
ATOM 2970 O O . VAL A 1 382 ? -39.099 -5.287 10.311 1.00 91.44 382 VAL A O 1
ATOM 2973 N N . THR A 1 383 ? -39.014 -7.113 11.638 1.00 94.56 383 THR A N 1
ATOM 2974 C CA . THR A 1 383 ? -40.412 -7.128 12.067 1.00 94.56 383 THR A CA 1
ATOM 2975 C C . THR A 1 383 ? -40.502 -6.548 13.476 1.00 94.56 383 THR A C 1
ATOM 2977 O O . THR A 1 383 ? -39.718 -6.918 14.352 1.00 94.56 383 THR A O 1
ATOM 2980 N N . PHE A 1 384 ? -41.447 -5.637 13.694 1.00 95.69 384 PHE A N 1
ATOM 2981 C CA . PHE A 1 384 ? -41.714 -5.026 14.992 1.00 95.69 384 PHE A CA 1
ATOM 2982 C C . PHE A 1 384 ? -42.892 -5.722 15.677 1.00 95.69 384 PHE A C 1
ATOM 2984 O O . PHE A 1 384 ? -43.863 -6.104 15.020 1.00 95.69 384 PHE A O 1
ATOM 2991 N N . SER A 1 385 ? -42.858 -5.810 17.005 1.00 93.81 385 SER A N 1
ATOM 2992 C CA . SER A 1 385 ? -44.008 -6.198 17.830 1.00 93.81 385 SER A CA 1
ATOM 2993 C C . SER A 1 385 ? -44.079 -5.362 19.107 1.00 93.81 385 SER A C 1
ATOM 2995 O O . SER A 1 385 ? -43.089 -4.757 19.526 1.00 93.81 385 SER A O 1
ATOM 2997 N N . SER A 1 386 ? -45.255 -5.318 19.737 1.00 91.88 386 SER A N 1
ATOM 2998 C CA . SER A 1 386 ? -45.410 -4.707 21.062 1.00 91.88 386 SER A CA 1
ATOM 2999 C C . SER A 1 386 ? -44.470 -5.369 22.075 1.00 91.88 386 SER A C 1
ATOM 3001 O O . SER A 1 386 ? -44.221 -6.573 21.992 1.00 91.88 386 SER A O 1
ATOM 3003 N N . CYS A 1 387 ? -43.952 -4.580 23.016 1.00 92.69 387 CYS A N 1
ATOM 3004 C CA . CYS A 1 387 ? -43.015 -5.041 24.034 1.00 92.69 387 CYS A CA 1
ATOM 3005 C C . CYS A 1 387 ? -43.645 -4.926 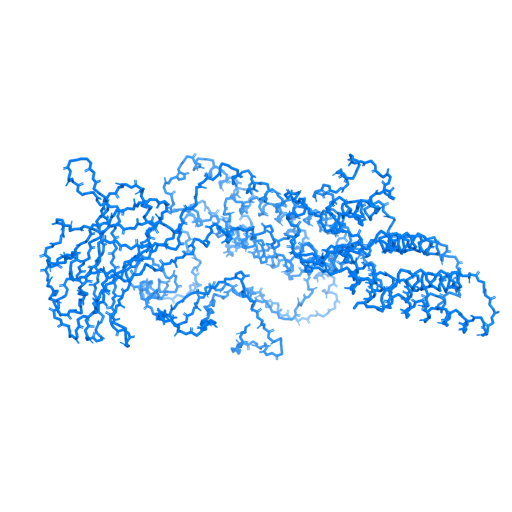25.430 1.00 92.69 387 CYS A C 1
ATOM 3007 O O . CYS A 1 387 ? -44.087 -3.832 25.779 1.00 92.69 387 CYS A O 1
ATOM 3009 N N . PRO A 1 388 ? -43.645 -5.996 26.249 1.00 91.19 388 PRO A N 1
ATOM 3010 C CA . PRO A 1 388 ? -44.110 -5.936 27.638 1.00 91.19 388 PRO A CA 1
ATOM 3011 C C . PRO A 1 388 ? -43.327 -4.950 28.515 1.00 91.19 388 PRO A C 1
ATOM 3013 O O . PRO A 1 388 ? -43.850 -4.480 29.514 1.00 91.19 388 PRO A O 1
ATOM 3016 N N . LEU A 1 389 ? -42.088 -4.616 28.132 1.00 91.88 389 LEU A N 1
ATOM 3017 C CA . LEU A 1 389 ? -41.237 -3.653 28.840 1.00 91.88 389 LEU A CA 1
ATOM 3018 C C . LEU A 1 389 ? -41.588 -2.180 28.536 1.00 91.88 389 LEU A C 1
ATOM 3020 O O . LEU A 1 389 ? -40.843 -1.297 28.952 1.00 91.88 389 LEU A O 1
ATOM 3024 N N . SER A 1 390 ? -42.642 -1.918 27.751 1.00 94.12 390 SER A N 1
ATOM 3025 C CA . SER A 1 390 ? -43.099 -0.573 27.371 1.00 94.12 390 SER A CA 1
ATOM 3026 C C . SER A 1 390 ? -44.214 -0.123 28.314 1.00 94.12 390 SER A C 1
ATOM 3028 O O . SER A 1 390 ? -45.378 -0.484 28.138 1.00 94.12 390 SER A O 1
ATOM 3030 N N . GLU A 1 391 ? -43.856 0.662 29.321 1.00 90.50 391 GLU A N 1
ATOM 3031 C CA . GLU A 1 391 ? -44.756 1.159 30.368 1.00 90.50 391 GLU A CA 1
ATOM 3032 C C . GLU A 1 391 ? -45.316 2.556 30.049 1.00 90.50 391 GLU A C 1
ATOM 3034 O O . GLU A 1 391 ? -46.289 2.985 30.661 1.00 90.50 391 GLU A O 1
ATOM 3039 N N . ASN A 1 392 ? -44.754 3.242 29.047 1.00 91.62 392 ASN A N 1
ATOM 3040 C CA . ASN A 1 392 ? -45.147 4.591 28.624 1.00 91.62 392 ASN A CA 1
ATOM 3041 C C . ASN A 1 392 ? -45.979 4.621 27.322 1.00 91.62 392 ASN A C 1
ATOM 3043 O O . ASN A 1 392 ? -46.181 5.656 26.691 1.00 91.62 392 ASN A O 1
ATOM 3047 N N . GLY A 1 393 ? -46.493 3.463 26.898 1.00 88.88 393 GLY A N 1
ATOM 3048 C CA . GLY A 1 393 ? -47.467 3.374 25.807 1.00 88.88 393 GLY A CA 1
ATOM 3049 C C . GLY A 1 393 ? -46.882 3.328 24.392 1.00 88.88 393 GLY A C 1
ATOM 3050 O O . GLY A 1 393 ? -47.655 3.309 23.424 1.00 88.88 393 GLY A O 1
ATOM 3051 N N . THR A 1 394 ? -45.553 3.258 24.222 1.00 95.44 394 THR A N 1
ATOM 3052 C CA . THR A 1 394 ? -44.969 2.990 22.899 1.00 95.44 394 THR A CA 1
ATOM 3053 C C . THR A 1 394 ? -45.459 1.648 22.378 1.00 95.44 394 THR A C 1
ATOM 3055 O O . THR A 1 394 ? -45.386 0.618 23.049 1.00 95.44 394 THR A O 1
ATOM 3058 N N . SER A 1 395 ? -45.953 1.671 21.144 1.00 93.56 395 SER A N 1
ATOM 3059 C CA . SER A 1 395 ? -46.573 0.539 20.469 1.00 93.56 395 SER A CA 1
ATOM 3060 C C . SER A 1 395 ? -46.150 0.478 19.001 1.00 93.56 395 SER A C 1
ATOM 3062 O O . SER A 1 395 ? -45.355 1.286 18.500 1.00 93.56 395 SER A O 1
ATOM 3064 N N . LEU A 1 396 ? -46.731 -0.477 18.275 1.00 93.06 396 LEU A N 1
ATOM 3065 C CA . LEU A 1 396 ? -46.608 -0.541 16.823 1.00 93.06 396 LEU A CA 1
ATOM 3066 C C . LEU A 1 396 ? -47.160 0.702 16.132 1.00 93.06 396 LEU A C 1
ATOM 3068 O O . LEU A 1 396 ? -46.593 1.122 15.134 1.00 93.06 396 LEU A O 1
ATOM 3072 N N . GLN A 1 397 ? -48.231 1.305 16.653 1.00 92.25 397 GLN A N 1
ATOM 3073 C CA . GLN A 1 397 ? -48.941 2.379 15.955 1.00 92.25 397 GLN A CA 1
ATOM 3074 C C . GLN A 1 397 ? -48.384 3.773 16.251 1.00 92.25 397 GLN A C 1
ATOM 3076 O O . GLN A 1 397 ? -48.447 4.643 15.379 1.00 92.25 397 GLN A O 1
ATOM 3081 N N . ARG A 1 398 ? -47.846 3.998 17.455 1.00 94.88 398 ARG A N 1
ATOM 3082 C CA . ARG A 1 398 ? -47.333 5.304 17.889 1.00 94.88 398 ARG A CA 1
ATOM 3083 C C . ARG A 1 398 ? -46.305 5.198 19.018 1.00 94.88 398 ARG A C 1
ATOM 3085 O O . ARG A 1 398 ? -46.285 4.185 19.717 1.00 94.88 398 ARG A O 1
ATOM 3092 N N . GLY A 1 399 ? -45.507 6.248 19.204 1.00 94.25 399 GLY A N 1
ATOM 3093 C CA . GLY A 1 399 ? -44.614 6.415 20.359 1.00 94.25 399 GLY A CA 1
ATOM 3094 C C . GLY A 1 399 ? -43.164 6.738 19.996 1.00 94.25 399 GLY A C 1
ATOM 3095 O O . GLY A 1 399 ? -42.899 7.418 19.002 1.00 94.25 399 GLY A O 1
ATOM 3096 N N . GLN A 1 400 ? -42.237 6.251 20.817 1.00 94.75 400 GLN A N 1
ATOM 3097 C CA . GLN A 1 400 ? -40.790 6.457 20.733 1.00 94.75 400 GLN A CA 1
ATOM 3098 C C . GLN A 1 400 ? -40.076 5.399 19.870 1.00 94.75 400 GLN A C 1
ATOM 3100 O O . GLN A 1 400 ? -40.702 4.514 19.277 1.00 94.75 400 GLN A O 1
ATOM 3105 N N . ILE A 1 401 ? -38.746 5.501 19.779 1.00 95.50 401 ILE A N 1
ATOM 3106 C CA . ILE A 1 401 ? -37.864 4.590 19.027 1.00 95.50 401 ILE A CA 1
ATOM 3107 C C . ILE A 1 401 ? -38.194 4.591 17.518 1.00 95.50 401 ILE A C 1
ATOM 3109 O O . ILE A 1 401 ? -38.677 3.590 16.979 1.00 95.50 401 ILE A O 1
ATOM 3113 N N . PRO A 1 402 ? -38.009 5.721 16.803 1.00 92.44 402 PRO A N 1
ATOM 3114 C CA . PRO A 1 402 ? -38.317 5.815 15.375 1.00 92.44 402 PRO A CA 1
ATOM 3115 C C . PRO A 1 402 ? -37.418 4.967 14.471 1.00 92.44 402 PRO A C 1
ATOM 3117 O O . PRO A 1 402 ? -37.884 4.507 13.430 1.00 92.44 402 PRO A O 1
ATOM 3120 N N . PHE A 1 403 ? -36.148 4.773 14.826 1.00 90.50 403 PHE A N 1
ATOM 3121 C CA . PHE A 1 403 ? -35.167 4.043 14.019 1.00 90.50 403 PHE A CA 1
ATOM 3122 C C . PHE A 1 403 ? -34.035 3.495 14.895 1.00 90.50 403 PHE A C 1
ATOM 3124 O O . PHE A 1 403 ? -33.915 3.851 16.066 1.00 90.50 403 PHE A O 1
ATOM 3131 N N . PHE A 1 404 ? -33.169 2.666 14.318 1.00 87.50 404 PHE A N 1
ATOM 3132 C CA . PHE A 1 404 ? -31.920 2.240 14.940 1.00 87.50 404 PHE A CA 1
ATOM 3133 C C . PHE A 1 404 ? -30.768 2.217 13.927 1.00 87.50 404 PHE A C 1
ATOM 3135 O O . PHE A 1 404 ? -30.982 2.269 12.715 1.00 87.50 404 PHE A O 1
ATOM 3142 N N . LEU A 1 405 ? -29.535 2.187 14.426 1.00 79.50 405 LEU A N 1
ATOM 3143 C CA . LEU A 1 405 ? -28.313 2.098 13.632 1.00 79.50 405 LEU A CA 1
ATOM 3144 C C . LEU A 1 405 ? -27.827 0.654 13.611 1.00 79.50 405 LEU A C 1
ATOM 3146 O O . LEU A 1 405 ? -27.751 0.023 14.664 1.00 79.50 405 LEU A O 1
ATOM 3150 N N . TYR A 1 406 ? -27.466 0.136 12.442 1.00 77.69 406 TYR A N 1
ATOM 3151 C CA . TYR A 1 406 ? -26.972 -1.229 12.294 1.00 77.69 406 TYR A CA 1
ATOM 3152 C C . TYR A 1 406 ? -25.784 -1.308 11.340 1.00 77.69 406 TYR A C 1
ATOM 3154 O O . TYR A 1 406 ? -25.614 -0.463 10.468 1.00 77.69 406 TYR A O 1
ATOM 3162 N N . SER A 1 407 ? -24.984 -2.358 11.477 1.00 74.00 407 SER A N 1
ATOM 3163 C CA . SER A 1 407 ? -23.957 -2.736 10.510 1.00 74.00 407 SER A CA 1
ATOM 3164 C C . SER A 1 407 ? -24.197 -4.157 10.007 1.00 74.00 407 SER A C 1
ATOM 3166 O O . SER A 1 407 ? -24.666 -5.009 10.762 1.00 74.00 407 SER A O 1
ATOM 3168 N N . VAL A 1 408 ? -23.900 -4.431 8.737 1.00 74.19 408 VAL A N 1
ATOM 3169 C CA . VAL A 1 408 ? -24.030 -5.784 8.169 1.00 74.19 408 VAL A CA 1
ATOM 3170 C C . VAL A 1 408 ? -22.876 -6.650 8.668 1.00 74.19 408 VAL A C 1
ATOM 3172 O O . VAL A 1 408 ? -21.721 -6.243 8.581 1.00 74.19 408 VAL A O 1
ATOM 3175 N N . VAL A 1 409 ? -23.194 -7.830 9.201 1.00 69.06 409 VAL A N 1
ATOM 3176 C CA . VAL A 1 409 ? -22.202 -8.801 9.676 1.00 69.06 409 VAL A CA 1
ATOM 3177 C C . VAL A 1 409 ? -22.030 -9.861 8.592 1.00 69.06 409 VAL A C 1
ATOM 3179 O O . VAL A 1 409 ? -22.933 -10.667 8.353 1.00 69.06 409 VAL A O 1
ATOM 3182 N N . GLU A 1 410 ? -20.887 -9.848 7.909 1.00 56.88 410 GLU A N 1
ATOM 3183 C CA . GLU A 1 410 ? -20.525 -10.916 6.976 1.00 56.88 410 GLU A CA 1
ATOM 3184 C C . GLU A 1 410 ? -20.201 -12.213 7.739 1.00 56.88 410 GLU A C 1
ATOM 3186 O O . GLU A 1 410 ? -19.661 -12.152 8.845 1.00 56.88 410 GLU A O 1
ATOM 3191 N N . PRO A 1 411 ? -20.518 -13.400 7.186 1.00 51.75 411 PRO A N 1
ATOM 3192 C CA . PRO A 1 411 ? -20.083 -14.661 7.777 1.00 51.75 411 PRO A CA 1
ATOM 3193 C C . PRO A 1 411 ? -18.554 -14.685 7.907 1.00 51.75 411 PRO A C 1
ATOM 3195 O O . PRO A 1 411 ? -17.849 -14.433 6.929 1.00 51.75 411 PRO A O 1
ATOM 3198 N N . GLU A 1 412 ? -18.044 -15.014 9.097 1.00 44.91 412 GLU A N 1
ATOM 3199 C CA . GLU A 1 412 ? -16.630 -15.340 9.289 1.00 44.91 412 GLU A CA 1
ATOM 3200 C C . GLU A 1 412 ? -16.252 -16.484 8.339 1.00 44.91 412 GLU A C 1
ATOM 3202 O O . GLU A 1 412 ? -16.758 -17.601 8.447 1.00 44.91 412 GLU A O 1
ATOM 3207 N N . LYS A 1 413 ? -15.399 -16.186 7.355 1.00 42.19 413 LYS A N 1
ATOM 3208 C CA . LYS A 1 413 ? -14.715 -17.207 6.563 1.00 42.19 413 LYS A CA 1
ATOM 3209 C C . LYS A 1 413 ? -13.435 -17.582 7.304 1.00 42.19 413 LYS A C 1
ATOM 3211 O O . LYS A 1 413 ? -12.653 -16.695 7.643 1.00 42.19 413 LYS A O 1
ATOM 3216 N N . VAL A 1 414 ? -13.236 -18.883 7.499 1.00 44.09 414 VAL A N 1
ATOM 3217 C CA . VAL A 1 414 ? -12.071 -19.508 8.153 1.00 44.09 414 VAL A CA 1
ATOM 3218 C C . VAL A 1 414 ? -10.733 -19.089 7.502 1.00 44.09 414 VAL A C 1
ATOM 3220 O O . VAL A 1 414 ? -9.723 -19.024 8.191 1.00 44.09 414 VAL A O 1
ATOM 3223 N N . ASP A 1 415 ? -10.737 -18.657 6.234 1.00 48.81 415 ASP A N 1
ATOM 3224 C CA . ASP A 1 415 ? -9.545 -18.207 5.485 1.00 48.81 415 ASP A CA 1
ATOM 3225 C C . ASP A 1 415 ? -8.938 -16.853 5.927 1.00 48.81 415 ASP A C 1
ATOM 3227 O O . ASP A 1 415 ? -7.844 -16.495 5.487 1.00 48.81 415 ASP A O 1
ATOM 3231 N N . LYS A 1 416 ? -9.618 -16.047 6.761 1.00 55.00 416 LYS A N 1
ATOM 3232 C CA . LYS A 1 416 ? -9.129 -14.691 7.104 1.00 55.00 416 LYS A CA 1
ATOM 3233 C C . LYS A 1 416 ? -7.886 -14.702 8.008 1.00 55.00 416 LYS A C 1
ATOM 3235 O O . LYS A 1 416 ? -7.054 -13.807 7.879 1.00 55.00 416 LYS A O 1
ATOM 3240 N N . THR A 1 417 ? -7.732 -15.700 8.878 1.00 58.62 417 THR A N 1
ATOM 3241 C CA . THR A 1 417 ? -6.617 -15.761 9.844 1.00 58.62 417 THR A CA 1
ATOM 3242 C C . THR A 1 417 ? -5.287 -16.109 9.172 1.00 58.62 417 THR A C 1
ATOM 3244 O O . THR A 1 417 ? -4.268 -15.500 9.489 1.00 58.62 417 THR A O 1
ATOM 3247 N N . GLU A 1 418 ? -5.291 -17.036 8.207 1.00 62.03 418 GLU A N 1
ATOM 3248 C CA . GLU A 1 418 ? -4.083 -17.419 7.458 1.00 62.03 418 GLU A CA 1
ATOM 3249 C C . GLU A 1 418 ? -3.606 -16.284 6.546 1.00 62.03 418 GLU A C 1
ATOM 3251 O O . GLU A 1 418 ? -2.430 -15.922 6.569 1.00 62.03 418 GLU A O 1
ATOM 3256 N N . ALA A 1 419 ? -4.531 -15.648 5.817 1.00 66.31 419 ALA A N 1
ATOM 3257 C CA . ALA A 1 419 ? -4.213 -14.504 4.964 1.00 66.31 419 ALA A CA 1
ATOM 3258 C C . ALA A 1 419 ? -3.643 -13.324 5.771 1.00 66.31 419 ALA A C 1
ATOM 3260 O O . ALA A 1 419 ? -2.698 -12.664 5.337 1.00 66.31 419 ALA A O 1
ATOM 3261 N N . GLN A 1 420 ? -4.188 -13.072 6.964 1.00 71.31 420 GLN A N 1
ATOM 3262 C CA . GLN A 1 420 ? -3.701 -12.025 7.855 1.00 71.31 420 GLN A CA 1
ATOM 3263 C C . GLN A 1 420 ? -2.304 -12.345 8.418 1.00 71.31 420 GLN A C 1
ATOM 3265 O O . GLN A 1 420 ? -1.450 -11.459 8.472 1.00 71.31 420 GLN A O 1
ATOM 3270 N N . ASP A 1 421 ? -2.030 -13.600 8.784 1.00 79.31 421 ASP A N 1
ATOM 3271 C CA . ASP A 1 421 ? -0.703 -14.020 9.250 1.00 79.31 421 ASP A CA 1
ATOM 3272 C C . ASP A 1 421 ? 0.361 -13.937 8.138 1.00 79.31 421 ASP A C 1
ATOM 3274 O O . ASP A 1 421 ? 1.484 -13.491 8.388 1.00 79.31 421 ASP A O 1
ATOM 3278 N N . GLU A 1 422 ? 0.012 -14.264 6.887 1.00 83.25 422 GLU A N 1
ATOM 3279 C CA . GLU A 1 422 ? 0.900 -14.052 5.735 1.00 83.25 422 GLU A CA 1
ATOM 3280 C C . GLU A 1 422 ? 1.233 -12.572 5.509 1.00 83.25 422 GLU A C 1
ATOM 3282 O O . GLU A 1 422 ? 2.394 -12.232 5.244 1.00 83.25 422 GLU A O 1
ATOM 3287 N N . ILE A 1 423 ? 0.253 -11.675 5.657 1.00 84.62 423 ILE A N 1
ATOM 3288 C CA . ILE A 1 423 ? 0.477 -10.226 5.562 1.00 84.62 423 ILE A CA 1
ATOM 3289 C C . ILE A 1 423 ? 1.409 -9.755 6.683 1.00 84.62 423 ILE A C 1
ATOM 3291 O O . ILE A 1 423 ? 2.375 -9.036 6.413 1.00 84.62 423 ILE A O 1
ATOM 3295 N N . HIS A 1 424 ? 1.187 -10.205 7.922 1.00 85.62 424 HIS A N 1
ATOM 3296 C CA . HIS A 1 424 ? 2.048 -9.855 9.052 1.00 85.62 424 HIS A CA 1
ATOM 3297 C C . HIS A 1 424 ? 3.495 -10.312 8.831 1.00 85.62 424 HIS A C 1
ATOM 3299 O O . HIS A 1 424 ? 4.428 -9.514 8.960 1.00 85.62 424 HIS A O 1
ATOM 3305 N N . LYS A 1 425 ? 3.692 -11.579 8.445 1.00 89.31 425 LYS A N 1
ATOM 3306 C CA . LYS A 1 425 ? 5.016 -12.138 8.130 1.00 89.31 425 LYS A CA 1
ATOM 3307 C C . LYS A 1 425 ? 5.695 -11.362 7.003 1.00 89.31 425 LYS A C 1
ATOM 3309 O O . LYS A 1 425 ? 6.892 -11.085 7.077 1.00 89.31 425 LYS A O 1
ATOM 3314 N N . SER A 1 426 ? 4.932 -10.968 5.986 1.00 91.38 426 SER A N 1
ATOM 3315 C CA . SER A 1 426 ? 5.432 -10.194 4.847 1.00 91.38 426 SER A CA 1
ATOM 3316 C C . SER A 1 426 ? 5.857 -8.777 5.237 1.00 91.38 426 SER A C 1
ATOM 3318 O O . SER A 1 426 ? 6.909 -8.318 4.788 1.00 91.38 426 SER A O 1
ATOM 3320 N N . PHE A 1 427 ? 5.102 -8.101 6.110 1.00 92.38 427 PHE A N 1
ATOM 3321 C CA . PHE A 1 427 ? 5.467 -6.780 6.630 1.00 92.38 427 PHE A CA 1
ATOM 3322 C C . PHE A 1 427 ? 6.750 -6.832 7.470 1.00 92.38 427 PHE A C 1
ATOM 3324 O O . PHE A 1 427 ? 7.674 -6.043 7.257 1.00 92.38 427 PHE A O 1
ATOM 3331 N N . VAL A 1 428 ? 6.863 -7.814 8.371 1.00 90.94 428 VAL A N 1
ATOM 3332 C CA . VAL A 1 428 ? 8.081 -8.024 9.169 1.00 90.94 428 VAL A CA 1
ATOM 3333 C C . VAL A 1 428 ? 9.275 -8.362 8.272 1.00 90.94 428 VAL A C 1
ATOM 3335 O O . VAL A 1 428 ? 10.374 -7.847 8.485 1.00 90.94 428 VAL A O 1
ATOM 3338 N N . MET A 1 429 ? 9.081 -9.189 7.240 1.00 93.69 429 MET A N 1
ATOM 3339 C CA . MET A 1 429 ? 10.126 -9.520 6.269 1.00 93.69 429 MET A CA 1
ATOM 3340 C C . MET A 1 429 ? 10.625 -8.285 5.510 1.00 93.69 429 MET A C 1
ATOM 3342 O O . MET A 1 429 ? 11.836 -8.138 5.336 1.00 93.69 429 MET A O 1
ATOM 3346 N N . LEU A 1 430 ? 9.721 -7.391 5.098 1.00 95.12 430 LEU A N 1
ATOM 3347 C CA . LEU A 1 430 ? 10.065 -6.114 4.468 1.00 95.12 430 LEU A CA 1
ATOM 3348 C C . LEU A 1 430 ? 10.988 -5.296 5.383 1.00 95.12 430 LEU A C 1
ATOM 3350 O O . LEU A 1 430 ? 12.085 -4.918 4.969 1.00 95.12 430 LEU A O 1
ATOM 3354 N N . LEU A 1 431 ? 10.612 -5.111 6.653 1.00 93.50 431 LEU A N 1
ATOM 3355 C CA . LEU A 1 431 ? 11.438 -4.377 7.621 1.00 93.50 431 LEU A CA 1
ATOM 3356 C C . LEU A 1 431 ? 12.773 -5.069 7.913 1.00 93.50 431 LEU A C 1
ATOM 3358 O O . LEU A 1 431 ? 13.797 -4.399 8.045 1.00 93.50 431 LEU A O 1
ATOM 3362 N N . ARG A 1 432 ? 12.795 -6.404 7.977 1.00 92.81 432 ARG A N 1
ATOM 3363 C CA . ARG A 1 432 ? 14.018 -7.174 8.243 1.00 92.81 432 ARG A CA 1
ATOM 3364 C C . ARG A 1 432 ? 15.023 -7.057 7.103 1.00 92.81 432 ARG A C 1
ATOM 3366 O O . ARG A 1 432 ? 16.210 -6.871 7.357 1.00 92.81 432 ARG A O 1
ATOM 3373 N N . LEU A 1 433 ? 14.564 -7.122 5.855 1.00 93.50 433 LEU A N 1
ATOM 3374 C CA . LEU A 1 433 ? 15.423 -6.925 4.685 1.00 93.50 433 LEU A CA 1
ATOM 3375 C C . LEU A 1 433 ? 15.966 -5.491 4.614 1.00 93.50 433 LEU A C 1
ATOM 3377 O O . LEU A 1 433 ? 17.155 -5.319 4.342 1.00 93.50 433 LEU A O 1
ATOM 3381 N N . LEU A 1 434 ? 15.140 -4.484 4.926 1.00 92.25 434 LEU A N 1
ATOM 3382 C CA . LEU A 1 434 ? 15.585 -3.091 5.043 1.00 92.25 434 LEU A CA 1
ATOM 3383 C C . LEU A 1 434 ? 16.664 -2.934 6.120 1.00 92.25 434 LEU A C 1
ATOM 3385 O O . LEU A 1 434 ? 17.725 -2.376 5.847 1.00 92.25 434 LEU A O 1
ATOM 3389 N N . SER A 1 435 ? 16.407 -3.458 7.321 1.00 90.69 435 SER A N 1
ATOM 3390 C CA . SER A 1 435 ? 17.328 -3.392 8.458 1.00 90.69 435 SER A CA 1
ATOM 3391 C C . SER A 1 435 ? 18.675 -4.036 8.126 1.00 90.69 435 SER A C 1
ATOM 3393 O O . SER A 1 435 ? 19.719 -3.403 8.267 1.00 90.69 435 SER A O 1
ATOM 3395 N N . ASN A 1 436 ? 18.665 -5.231 7.532 1.00 89.88 436 ASN A N 1
ATOM 3396 C CA . ASN A 1 436 ? 19.888 -5.905 7.094 1.00 89.88 436 ASN A CA 1
ATOM 3397 C C . ASN A 1 436 ? 20.662 -5.096 6.041 1.00 89.88 436 ASN A C 1
ATOM 3399 O O . ASN A 1 436 ? 21.889 -5.007 6.110 1.00 89.88 436 ASN A O 1
ATOM 3403 N N . LYS A 1 437 ? 19.963 -4.491 5.069 1.00 89.69 437 LYS A N 1
ATOM 3404 C CA . LYS A 1 437 ? 20.602 -3.681 4.022 1.00 89.69 437 LYS A CA 1
ATOM 3405 C C . LYS A 1 437 ? 21.274 -2.446 4.620 1.00 89.69 437 LYS A C 1
ATOM 3407 O O . LYS A 1 437 ? 22.418 -2.170 4.283 1.00 89.69 437 LYS A O 1
ATOM 3412 N N . ILE A 1 438 ? 20.600 -1.747 5.533 1.00 89.00 438 ILE A N 1
ATOM 3413 C CA . ILE A 1 438 ? 21.154 -0.577 6.229 1.00 89.00 438 ILE A CA 1
ATOM 3414 C C . ILE A 1 438 ? 22.327 -0.981 7.127 1.00 89.00 438 ILE A C 1
ATOM 3416 O O . ILE A 1 438 ? 23.361 -0.316 7.103 1.00 89.00 438 ILE A O 1
ATOM 3420 N N . GLY A 1 439 ? 22.202 -2.089 7.862 1.00 86.62 439 GLY A N 1
ATOM 3421 C CA . GLY A 1 439 ? 23.273 -2.642 8.692 1.00 86.62 439 GLY A CA 1
ATOM 3422 C C . GLY A 1 439 ? 24.564 -2.882 7.905 1.00 86.62 439 GLY A C 1
ATOM 3423 O O . GLY A 1 439 ? 25.637 -2.521 8.377 1.00 86.62 439 GLY A O 1
ATOM 3424 N N . ALA A 1 440 ? 24.469 -3.391 6.672 1.00 86.88 440 ALA A N 1
ATOM 3425 C CA . ALA A 1 440 ? 25.633 -3.599 5.808 1.00 86.88 440 ALA A CA 1
ATOM 3426 C C . ALA A 1 440 ? 26.372 -2.293 5.450 1.00 86.88 440 ALA A C 1
ATOM 3428 O O . ALA A 1 440 ? 27.599 -2.281 5.417 1.00 86.88 440 ALA A O 1
ATOM 3429 N N . PHE A 1 441 ? 25.654 -1.186 5.223 1.00 84.12 441 PHE A N 1
ATOM 3430 C CA . PHE A 1 441 ? 26.280 0.124 4.987 1.00 84.12 441 PHE A CA 1
ATOM 3431 C C . PHE A 1 441 ? 26.881 0.721 6.267 1.00 84.12 441 PHE A C 1
ATOM 3433 O O . PHE A 1 441 ? 27.953 1.325 6.226 1.00 84.12 441 PHE A O 1
ATOM 3440 N N . LEU A 1 442 ? 26.231 0.499 7.414 1.00 83.12 442 LEU A N 1
ATOM 3441 C CA . LEU A 1 442 ? 26.682 1.003 8.712 1.00 83.12 442 LEU A CA 1
ATOM 3442 C C . LEU A 1 442 ? 28.025 0.411 9.156 1.00 83.12 442 LEU A C 1
ATOM 3444 O O . LEU A 1 442 ? 28.792 1.114 9.811 1.00 83.12 442 LEU A O 1
ATOM 3448 N N . VAL A 1 443 ? 28.352 -0.825 8.756 1.00 79.25 443 VAL A N 1
ATOM 3449 C CA . VAL A 1 443 ? 29.683 -1.428 8.989 1.00 79.25 443 VAL A CA 1
ATOM 3450 C C . VAL A 1 443 ? 30.801 -0.581 8.370 1.00 79.25 443 VAL A C 1
ATOM 3452 O O . VAL A 1 443 ? 31.875 -0.463 8.952 1.00 79.25 443 VAL A O 1
ATOM 3455 N N . ASN A 1 444 ? 30.530 0.078 7.241 1.00 77.81 444 ASN A N 1
ATOM 3456 C CA . ASN A 1 444 ? 31.482 0.967 6.571 1.00 77.81 444 ASN A CA 1
ATOM 3457 C C . ASN A 1 444 ? 31.488 2.392 7.157 1.00 77.81 444 ASN A C 1
ATOM 3459 O O . ASN A 1 444 ? 32.151 3.276 6.622 1.00 77.81 444 ASN A O 1
ATOM 3463 N N . GLY A 1 445 ? 30.729 2.647 8.229 1.00 74.12 445 GLY A N 1
ATOM 3464 C CA . GLY A 1 445 ? 30.621 3.961 8.863 1.00 74.12 445 GLY A CA 1
ATOM 3465 C C . GLY A 1 445 ? 29.807 4.987 8.067 1.00 74.12 445 GLY A C 1
ATOM 3466 O O . GLY A 1 445 ? 29.834 6.172 8.397 1.00 74.12 445 GLY A O 1
ATOM 3467 N N . LEU A 1 446 ? 29.085 4.561 7.026 1.00 78.38 446 LEU A N 1
ATOM 3468 C CA . LEU A 1 446 ? 28.334 5.440 6.129 1.00 78.38 446 LEU A CA 1
ATOM 3469 C C . LEU A 1 446 ? 26.837 5.131 6.187 1.00 78.38 446 LEU A C 1
ATOM 3471 O O . LEU A 1 446 ? 26.416 3.978 6.168 1.00 78.38 446 LEU A O 1
ATOM 3475 N N . ILE A 1 447 ? 26.017 6.184 6.215 1.00 81.44 447 ILE A N 1
ATOM 3476 C CA . ILE A 1 447 ? 24.559 6.071 6.095 1.00 81.44 447 ILE A CA 1
ATOM 3477 C C . ILE A 1 447 ? 24.141 6.719 4.776 1.00 81.44 447 ILE A C 1
ATOM 3479 O O . ILE A 1 447 ? 24.203 7.954 4.653 1.00 81.44 447 ILE A O 1
ATOM 3483 N N . PRO A 1 448 ? 23.700 5.927 3.787 1.00 82.56 448 PRO A N 1
ATOM 3484 C CA . PRO A 1 448 ? 23.354 6.471 2.488 1.00 82.56 448 PRO A CA 1
ATOM 3485 C C . PRO A 1 448 ? 22.075 7.318 2.577 1.00 82.56 448 PRO A C 1
ATOM 3487 O O . PRO A 1 448 ? 21.189 7.071 3.398 1.00 82.56 448 PRO A O 1
ATOM 3490 N N . GLN A 1 449 ? 21.972 8.339 1.720 1.00 81.69 449 GLN A N 1
ATOM 3491 C CA . GLN A 1 449 ? 20.823 9.259 1.669 1.00 81.69 449 GLN A CA 1
ATOM 3492 C C . GLN A 1 449 ? 19.500 8.508 1.464 1.00 81.69 449 GLN A C 1
ATOM 3494 O O . GLN A 1 449 ? 18.494 8.816 2.104 1.00 81.69 449 GLN A O 1
ATOM 3499 N N . CYS A 1 450 ? 19.519 7.478 0.616 1.00 82.00 450 CYS A N 1
ATOM 3500 C CA . CYS A 1 450 ? 18.366 6.626 0.348 1.00 82.00 450 CYS A CA 1
ATOM 3501 C C . CYS A 1 450 ? 17.851 5.913 1.607 1.00 82.00 450 CYS A C 1
ATOM 3503 O O . CYS A 1 450 ? 16.641 5.830 1.784 1.00 82.00 450 CYS A O 1
ATOM 3505 N N . ALA A 1 451 ? 18.728 5.482 2.525 1.00 85.31 451 ALA A N 1
ATOM 3506 C CA . ALA A 1 451 ? 18.315 4.868 3.789 1.00 85.31 451 ALA A CA 1
ATOM 3507 C C . ALA A 1 451 ? 17.546 5.855 4.676 1.00 85.31 451 ALA A C 1
ATOM 3509 O O . ALA A 1 451 ? 16.494 5.508 5.212 1.00 85.31 451 ALA A O 1
ATOM 3510 N N . ARG A 1 452 ? 18.056 7.091 4.795 1.00 82.62 452 ARG A N 1
ATOM 3511 C CA . ARG A 1 452 ? 17.418 8.169 5.572 1.00 82.62 452 ARG A CA 1
ATOM 3512 C C . ARG A 1 452 ? 16.034 8.499 5.007 1.00 82.62 452 ARG A C 1
ATOM 3514 O O . ARG A 1 452 ? 15.056 8.505 5.746 1.00 82.62 452 ARG A O 1
ATOM 3521 N N . SER A 1 453 ? 15.951 8.691 3.689 1.00 82.94 453 SER A N 1
ATOM 3522 C CA . SER A 1 453 ? 14.692 8.939 2.974 1.00 82.94 453 SER A CA 1
ATOM 3523 C C . SER A 1 453 ? 13.688 7.795 3.163 1.00 82.94 453 SER A C 1
ATOM 3525 O O . SER A 1 453 ? 12.533 8.022 3.524 1.00 82.94 453 SER A O 1
ATOM 3527 N N . LEU A 1 454 ? 14.126 6.551 2.958 1.00 86.38 454 LEU A N 1
ATOM 3528 C CA . LEU A 1 454 ? 13.242 5.391 2.955 1.00 86.38 454 LEU A CA 1
ATOM 3529 C C . LEU A 1 454 ? 12.670 5.086 4.343 1.00 86.38 454 LEU A C 1
ATOM 3531 O O . LEU A 1 454 ? 11.473 4.822 4.448 1.00 86.38 454 LEU A O 1
ATOM 3535 N N . ILE A 1 455 ? 13.479 5.173 5.408 1.00 84.81 455 ILE A N 1
ATOM 3536 C CA . ILE A 1 455 ? 12.973 5.008 6.780 1.00 84.81 455 ILE A CA 1
ATOM 3537 C C . ILE A 1 455 ? 11.956 6.096 7.111 1.00 84.81 455 ILE A C 1
ATOM 3539 O O . ILE A 1 455 ? 10.870 5.767 7.588 1.00 84.81 455 ILE A O 1
ATOM 3543 N N . SER A 1 456 ? 12.236 7.352 6.761 1.00 79.81 456 SER A N 1
ATOM 3544 C CA . SER A 1 456 ? 11.307 8.457 7.007 1.00 79.81 456 SER A CA 1
ATOM 3545 C C . SER A 1 456 ? 9.948 8.244 6.331 1.00 79.81 456 SER A C 1
ATOM 3547 O O . SER A 1 456 ? 8.895 8.467 6.928 1.00 79.81 456 SER A O 1
ATOM 3549 N N . ARG A 1 457 ? 9.952 7.725 5.096 1.00 80.44 457 ARG A N 1
ATOM 3550 C CA . ARG A 1 457 ? 8.735 7.448 4.316 1.00 80.44 457 ARG A CA 1
ATOM 3551 C C . ARG A 1 457 ? 7.952 6.224 4.801 1.00 80.44 457 ARG A C 1
ATOM 3553 O O . ARG A 1 457 ? 6.748 6.163 4.567 1.00 80.44 457 ARG A O 1
ATOM 3560 N N . ILE A 1 458 ? 8.608 5.255 5.443 1.00 86.31 458 ILE A N 1
ATOM 3561 C CA . ILE A 1 458 ? 7.979 4.010 5.917 1.00 86.31 458 ILE A CA 1
ATOM 3562 C C . ILE A 1 458 ? 7.590 4.090 7.401 1.00 86.31 458 ILE A C 1
ATOM 3564 O O . ILE A 1 458 ? 6.656 3.404 7.808 1.00 86.31 458 ILE A O 1
ATOM 3568 N N . ALA A 1 459 ? 8.222 4.950 8.207 1.00 76.94 459 ALA A N 1
ATOM 3569 C CA . ALA A 1 459 ? 7.993 5.049 9.653 1.00 76.94 459 ALA A CA 1
ATOM 3570 C C . ALA A 1 459 ? 6.507 5.213 10.029 1.00 76.94 459 ALA A C 1
ATOM 3572 O O . ALA A 1 459 ? 6.031 4.562 10.958 1.00 76.94 459 ALA A O 1
ATOM 3573 N N . GLY A 1 460 ? 5.746 6.009 9.269 1.00 70.81 460 GLY A N 1
ATOM 3574 C CA . GLY A 1 460 ? 4.298 6.142 9.468 1.00 70.81 460 GLY A CA 1
ATOM 3575 C C . GLY A 1 460 ? 3.538 4.825 9.267 1.00 70.81 460 GLY A C 1
ATOM 3576 O O . GLY A 1 460 ? 2.664 4.493 10.059 1.00 70.81 460 GLY A O 1
ATOM 3577 N N . HIS A 1 461 ? 3.909 4.032 8.259 1.00 82.69 461 HIS A N 1
ATOM 3578 C CA . HIS A 1 461 ? 3.316 2.716 8.010 1.00 82.69 461 HIS A CA 1
ATOM 3579 C C . HIS A 1 461 ? 3.664 1.716 9.119 1.00 82.69 461 HIS A C 1
ATOM 3581 O O . HIS A 1 461 ? 2.797 0.963 9.548 1.00 82.69 461 HIS A O 1
ATOM 3587 N N . VAL A 1 462 ? 4.904 1.738 9.626 1.00 83.75 462 VAL A N 1
ATOM 3588 C CA . VAL A 1 462 ? 5.315 0.907 10.776 1.00 83.75 462 VAL A CA 1
ATOM 3589 C C . VAL A 1 462 ? 4.480 1.236 12.002 1.00 83.75 462 VAL A C 1
ATOM 3591 O O . VAL A 1 462 ? 3.990 0.327 12.663 1.00 83.75 462 VAL A O 1
ATOM 3594 N N . MET A 1 463 ? 4.277 2.523 12.282 1.00 70.94 463 MET A N 1
ATOM 3595 C CA . MET A 1 463 ? 3.445 2.958 13.399 1.00 70.94 463 MET A CA 1
ATOM 3596 C C . MET A 1 463 ? 2.004 2.467 13.253 1.00 70.94 463 MET A C 1
ATOM 3598 O O . MET A 1 463 ? 1.493 1.822 14.163 1.00 70.94 463 MET A O 1
ATOM 3602 N N . VAL A 1 464 ? 1.377 2.697 12.097 1.00 70.75 464 VAL A N 1
ATOM 3603 C CA . VAL A 1 464 ? 0.002 2.239 11.845 1.00 70.75 464 VAL A CA 1
ATOM 3604 C C . VAL A 1 464 ? -0.108 0.722 11.994 1.00 70.75 464 VAL A C 1
ATOM 3606 O O . VAL A 1 464 ? -1.022 0.243 12.657 1.00 70.75 464 VAL A O 1
ATOM 3609 N N . PHE A 1 465 ? 0.845 -0.041 11.456 1.00 79.00 465 PHE A N 1
ATOM 3610 C CA . PHE A 1 465 ? 0.847 -1.495 11.604 1.00 79.00 465 PHE A CA 1
ATOM 3611 C C . PHE A 1 465 ? 0.991 -1.925 13.072 1.00 79.00 465 PHE A C 1
ATOM 3613 O O . PHE A 1 465 ? 0.288 -2.830 13.506 1.00 79.00 465 PHE A O 1
ATOM 3620 N N . MET A 1 466 ? 1.863 -1.284 13.859 1.00 72.50 466 MET A N 1
ATOM 3621 C CA . MET A 1 466 ? 1.999 -1.589 15.291 1.00 72.50 466 MET A CA 1
ATOM 3622 C C . MET A 1 466 ? 0.728 -1.247 16.079 1.00 72.50 466 MET A C 1
ATOM 3624 O O . MET A 1 466 ? 0.357 -2.005 16.965 1.00 72.50 466 MET A O 1
ATOM 3628 N N . GLU A 1 467 ? 0.053 -0.140 15.759 1.00 66.69 467 GLU A N 1
ATOM 3629 C CA . GLU A 1 467 ? -1.225 0.241 16.383 1.00 66.69 467 GLU A CA 1
ATOM 3630 C C . GLU A 1 467 ? -2.364 -0.722 16.024 1.00 66.69 467 GLU A C 1
ATOM 3632 O O . GLU A 1 467 ? -3.178 -1.050 16.885 1.00 66.69 467 GLU A O 1
ATOM 3637 N N . LEU A 1 468 ? -2.407 -1.210 14.780 1.00 64.94 468 LEU A N 1
ATOM 3638 C CA . LEU A 1 468 ? -3.391 -2.203 14.339 1.00 64.94 468 LEU A CA 1
ATOM 3639 C C . LEU A 1 468 ? -3.093 -3.608 14.876 1.00 64.94 468 LEU A C 1
ATOM 3641 O O . LEU A 1 468 ? -4.021 -4.367 15.155 1.00 64.94 468 LEU A O 1
ATOM 3645 N N . PHE A 1 469 ? -1.813 -3.952 15.041 1.00 72.50 469 PHE A N 1
ATOM 3646 C CA . PHE A 1 469 ? -1.357 -5.270 15.487 1.00 72.50 469 PHE A CA 1
ATOM 3647 C C . PHE A 1 469 ? -0.372 -5.159 16.669 1.00 72.50 469 PHE A C 1
ATOM 3649 O O . PHE A 1 469 ? 0.824 -5.441 16.518 1.00 72.50 469 PHE A O 1
ATOM 3656 N N . PRO A 1 470 ? -0.850 -4.788 17.876 1.00 67.56 470 PRO A N 1
ATOM 3657 C CA . PRO A 1 470 ? 0.004 -4.581 19.051 1.00 67.56 470 PRO A CA 1
ATOM 3658 C C . PRO A 1 470 ? 0.842 -5.803 19.447 1.00 67.56 470 PRO A C 1
ATOM 3660 O O . PRO A 1 470 ? 1.983 -5.671 19.884 1.00 67.56 470 PRO A O 1
ATOM 3663 N N . ASN A 1 471 ? 0.313 -7.009 19.228 1.00 70.06 471 ASN A N 1
ATOM 3664 C CA . ASN A 1 471 ? 1.013 -8.276 19.458 1.00 70.06 471 ASN A CA 1
ATOM 3665 C C . ASN A 1 471 ? 2.256 -8.466 18.564 1.00 70.06 471 ASN A C 1
ATOM 3667 O O . ASN A 1 471 ? 3.117 -9.286 18.878 1.00 70.06 471 ASN A O 1
ATOM 3671 N N . LYS A 1 472 ? 2.372 -7.718 17.460 1.00 77.69 472 LYS A N 1
ATOM 3672 C CA . LYS A 1 472 ? 3.537 -7.717 16.562 1.00 77.69 472 LYS A CA 1
ATOM 3673 C C . LYS A 1 472 ? 4.513 -6.569 16.830 1.00 77.69 472 LYS A C 1
ATOM 3675 O O . LYS A 1 472 ? 5.602 -6.564 16.256 1.00 77.69 472 LYS A O 1
ATOM 3680 N N . ALA A 1 473 ? 4.182 -5.635 17.726 1.00 70.56 473 ALA A N 1
ATOM 3681 C CA . ALA A 1 473 ? 5.044 -4.499 18.062 1.00 70.56 473 ALA A CA 1
ATOM 3682 C C . ALA A 1 473 ? 6.408 -4.941 18.628 1.00 70.56 473 ALA A C 1
ATOM 3684 O O . ALA A 1 473 ? 7.437 -4.366 18.268 1.00 70.56 473 ALA A O 1
ATOM 3685 N N . MET A 1 474 ? 6.434 -6.014 19.428 1.00 71.38 474 MET A N 1
ATOM 3686 C CA . MET A 1 474 ? 7.663 -6.652 19.921 1.00 71.38 474 MET A CA 1
ATOM 3687 C C . MET A 1 474 ? 8.591 -7.075 18.778 1.00 71.38 474 MET A C 1
ATOM 3689 O O . MET A 1 474 ? 9.758 -6.691 18.727 1.00 71.38 474 MET A O 1
ATOM 3693 N N . GLU A 1 475 ? 8.052 -7.845 17.830 1.00 81.25 475 GLU A N 1
ATOM 3694 C CA . GLU A 1 475 ? 8.806 -8.398 16.704 1.00 81.25 475 GLU A CA 1
ATOM 3695 C C . GLU A 1 475 ? 9.374 -7.284 15.810 1.00 81.25 475 GLU A C 1
ATOM 3697 O O . GLU A 1 475 ? 10.536 -7.340 15.404 1.00 81.25 475 GLU A O 1
ATOM 3702 N N . ILE A 1 476 ? 8.586 -6.233 15.564 1.00 81.88 476 ILE A N 1
ATOM 3703 C CA . ILE A 1 476 ? 9.014 -5.044 14.814 1.00 81.88 476 ILE A CA 1
ATOM 3704 C C . ILE A 1 476 ? 10.127 -4.295 15.543 1.00 81.88 476 ILE A C 1
ATOM 3706 O O . ILE A 1 476 ? 11.111 -3.897 14.915 1.00 81.88 476 ILE A O 1
ATOM 3710 N N . THR A 1 477 ? 9.998 -4.133 16.860 1.00 71.62 477 THR A N 1
ATOM 3711 C CA . THR A 1 477 ? 11.017 -3.467 17.678 1.00 71.62 477 THR A CA 1
ATOM 3712 C C . THR A 1 477 ? 12.337 -4.209 17.579 1.00 71.62 477 THR A C 1
ATOM 3714 O O . THR A 1 477 ? 13.337 -3.593 17.232 1.00 71.62 477 THR A O 1
ATOM 3717 N N . CYS A 1 478 ? 12.344 -5.532 17.763 1.00 77.44 478 CYS A N 1
ATOM 3718 C CA . CYS A 1 478 ? 13.564 -6.333 17.661 1.00 77.44 478 CYS A CA 1
ATOM 3719 C C . CYS A 1 478 ? 14.245 -6.222 16.285 1.00 77.44 478 CYS A C 1
ATOM 3721 O O . CYS A 1 478 ? 15.473 -6.270 16.198 1.00 77.44 478 CYS A O 1
ATOM 3723 N N . VAL A 1 479 ? 13.471 -6.070 15.204 1.00 83.12 479 VAL A N 1
ATOM 3724 C CA . VAL A 1 479 ? 14.012 -5.892 13.846 1.00 83.12 479 VAL A CA 1
ATOM 3725 C C . VAL A 1 479 ? 14.705 -4.535 13.674 1.00 83.12 479 VAL A C 1
ATOM 3727 O O . VAL A 1 479 ? 15.745 -4.457 13.013 1.00 83.12 479 VAL A O 1
ATOM 3730 N N . LEU A 1 480 ? 14.142 -3.467 14.243 1.00 79.44 480 LEU A N 1
ATOM 3731 C CA . LEU A 1 480 ? 14.661 -2.102 14.099 1.00 79.44 480 LEU A CA 1
ATOM 3732 C C . LEU A 1 480 ? 15.718 -1.742 15.150 1.00 79.44 480 LEU A C 1
ATOM 3734 O O . LEU A 1 480 ? 16.593 -0.921 14.878 1.00 79.44 480 LEU A O 1
ATOM 3738 N N . GLU A 1 481 ? 15.672 -2.368 16.325 1.00 70.56 481 GLU A N 1
ATOM 3739 C CA . GLU A 1 481 ? 16.554 -2.093 17.460 1.00 70.56 481 GLU A CA 1
ATOM 3740 C C . GLU A 1 481 ? 18.032 -2.220 17.091 1.00 70.56 481 GLU A C 1
ATOM 3742 O O . GLU A 1 481 ? 18.847 -1.393 17.495 1.00 70.56 481 GLU A O 1
ATOM 3747 N N . GLN A 1 482 ? 18.372 -3.213 16.266 1.00 74.06 482 GLN A N 1
ATOM 3748 C CA . GLN A 1 482 ? 19.748 -3.462 15.836 1.00 74.06 482 GLN A CA 1
ATOM 3749 C C . GLN A 1 482 ? 20.371 -2.234 15.152 1.00 74.06 482 GLN A C 1
ATOM 3751 O O . GLN A 1 482 ? 21.575 -2.012 15.266 1.00 74.06 482 GLN A O 1
ATOM 3756 N N . LEU A 1 483 ? 19.560 -1.394 14.498 1.00 80.88 483 LEU A N 1
ATOM 3757 C CA . LEU A 1 483 ? 20.025 -0.191 13.812 1.00 80.88 483 LEU A CA 1
ATOM 3758 C C . LEU A 1 483 ? 20.387 0.947 14.768 1.00 80.88 483 LEU A C 1
ATOM 3760 O O . LEU A 1 483 ? 21.292 1.714 14.452 1.00 80.88 483 LEU A O 1
ATOM 3764 N N . ILE A 1 484 ? 19.727 1.071 15.925 1.00 78.50 484 ILE A N 1
ATOM 3765 C CA . ILE A 1 484 ? 19.893 2.236 16.811 1.00 78.50 484 ILE A CA 1
ATOM 3766 C C . ILE A 1 484 ? 21.346 2.377 17.291 1.00 78.50 484 ILE A C 1
ATOM 3768 O O . ILE A 1 484 ? 21.934 3.430 17.040 1.00 78.50 484 ILE A O 1
ATOM 3772 N N . PRO A 1 485 ? 21.985 1.354 17.900 1.00 76.19 485 PRO A N 1
ATOM 3773 C CA . PRO A 1 485 ? 23.373 1.469 18.346 1.00 76.19 485 PRO A CA 1
ATOM 3774 C C . PRO A 1 485 ? 24.347 1.745 17.196 1.00 76.19 485 PRO A C 1
ATOM 3776 O O . PRO A 1 485 ? 25.288 2.524 17.360 1.00 76.19 485 PRO A O 1
ATOM 3779 N N . MET A 1 486 ? 24.110 1.133 16.031 1.00 79.06 486 MET A N 1
ATOM 3780 C CA . MET A 1 486 ? 24.953 1.306 14.848 1.00 79.06 486 MET A CA 1
ATOM 3781 C C . MET A 1 486 ? 24.874 2.745 14.311 1.00 79.06 486 MET A C 1
ATOM 3783 O O . MET A 1 486 ? 25.905 3.372 14.075 1.00 79.06 486 MET A O 1
ATOM 3787 N N . VAL A 1 487 ? 23.669 3.315 14.194 1.00 80.75 487 VAL A N 1
ATOM 3788 C CA . VAL A 1 487 ? 23.463 4.710 13.763 1.00 80.75 487 VAL A CA 1
ATOM 3789 C C . VAL A 1 487 ? 24.038 5.698 14.787 1.00 80.75 487 VAL A C 1
ATOM 3791 O O . VAL A 1 487 ? 24.733 6.638 14.396 1.00 80.75 487 VAL A O 1
ATOM 3794 N N . SER A 1 488 ? 23.821 5.475 16.090 1.00 78.06 488 SER A N 1
ATOM 3795 C CA . SER A 1 488 ? 24.400 6.310 17.155 1.00 78.06 488 SER A CA 1
ATOM 3796 C C . SER A 1 488 ? 25.933 6.322 17.108 1.00 78.06 488 SER A C 1
ATOM 3798 O O . SER A 1 488 ? 26.547 7.369 17.319 1.00 78.06 488 SER A O 1
ATOM 3800 N N . SER A 1 489 ? 26.563 5.178 16.813 1.00 80.44 489 SER A N 1
ATOM 3801 C CA . SER A 1 489 ? 28.021 5.069 16.670 1.00 80.44 489 SER A CA 1
ATOM 3802 C C . SER A 1 489 ? 28.542 5.918 15.507 1.00 80.44 489 SER A C 1
ATOM 3804 O O . SER A 1 489 ? 29.466 6.708 15.701 1.00 80.44 489 SER A O 1
ATOM 3806 N N . VAL A 1 490 ? 27.894 5.848 14.338 1.00 81.06 490 VAL A N 1
ATOM 3807 C CA . VAL A 1 490 ? 28.239 6.686 13.173 1.00 81.06 490 VAL A CA 1
ATOM 3808 C C . VAL A 1 490 ? 28.017 8.178 13.457 1.00 81.06 490 VAL A C 1
ATOM 3810 O O . VAL A 1 490 ? 28.807 9.029 13.050 1.00 81.06 490 VAL A O 1
ATOM 3813 N N . ASN A 1 491 ? 26.971 8.528 14.207 1.00 78.69 491 ASN A N 1
ATOM 3814 C CA . ASN A 1 491 ? 26.750 9.908 14.647 1.00 78.69 491 ASN A CA 1
ATOM 3815 C C . ASN A 1 491 ? 27.851 10.404 15.595 1.00 78.69 491 ASN A C 1
ATOM 3817 O O . ASN A 1 491 ? 28.231 11.576 15.535 1.00 78.69 491 ASN A O 1
ATOM 3821 N N . ALA A 1 492 ? 28.366 9.536 16.468 1.00 75.69 492 ALA A N 1
ATOM 3822 C CA . ALA A 1 492 ? 29.442 9.877 17.392 1.00 75.69 492 ALA A CA 1
ATOM 3823 C C . ALA A 1 492 ? 30.779 10.098 16.667 1.00 75.69 492 ALA A C 1
ATOM 3825 O O . ALA A 1 492 ? 31.476 11.067 16.974 1.00 75.69 492 ALA A O 1
ATOM 3826 N N . THR A 1 493 ? 31.117 9.265 15.677 1.00 72.44 493 THR A N 1
ATOM 3827 C CA . THR A 1 493 ? 32.337 9.439 14.870 1.00 72.44 493 THR A CA 1
ATOM 3828 C C . THR A 1 493 ? 32.277 10.705 14.017 1.00 72.44 493 THR A C 1
ATOM 3830 O O . THR A 1 493 ? 33.255 11.450 13.983 1.00 72.44 493 THR A O 1
ATOM 3833 N N . MET A 1 494 ? 31.121 11.027 13.420 1.00 66.38 494 MET A N 1
ATOM 3834 C CA . MET A 1 494 ? 30.948 12.285 12.682 1.00 66.38 494 MET A CA 1
ATOM 3835 C C . MET A 1 494 ? 31.122 13.515 13.580 1.00 66.38 494 MET A C 1
ATOM 3837 O O . MET A 1 494 ? 31.827 14.450 13.203 1.00 66.38 494 MET A O 1
ATOM 3841 N N . LYS A 1 495 ? 30.559 13.497 14.797 1.00 62.00 495 LYS A N 1
ATOM 3842 C CA . LYS A 1 495 ? 30.761 14.576 15.780 1.00 62.00 495 LYS A CA 1
ATOM 3843 C C . LYS A 1 495 ? 32.235 14.745 16.157 1.00 62.00 495 LYS A C 1
ATOM 3845 O O . LYS A 1 495 ? 32.703 15.879 16.223 1.00 62.00 495 LYS A O 1
ATOM 3850 N N . ALA A 1 496 ? 32.962 13.641 16.355 1.00 57.03 496 ALA A N 1
ATOM 3851 C CA . ALA A 1 496 ? 34.398 13.653 16.638 1.00 57.03 496 ALA A CA 1
ATOM 3852 C C . ALA A 1 496 ? 35.224 14.234 15.478 1.00 57.03 496 ALA A C 1
ATOM 3854 O O . ALA A 1 496 ? 36.173 14.969 15.729 1.00 57.03 496 ALA A O 1
ATOM 3855 N N . SER A 1 497 ? 34.835 13.976 14.223 1.00 54.16 497 SER A N 1
ATOM 3856 C CA . SER A 1 497 ? 35.491 14.569 13.048 1.00 54.16 497 SER A CA 1
ATOM 3857 C C . SER A 1 497 ? 35.187 16.058 12.841 1.00 54.16 497 SER A C 1
ATOM 3859 O O . SER A 1 497 ? 36.034 16.774 12.327 1.00 54.16 497 SER A O 1
ATOM 3861 N N . THR A 1 498 ? 34.022 16.559 13.267 1.00 50.84 498 THR A N 1
ATOM 3862 C CA . THR A 1 498 ? 33.697 18.003 13.216 1.00 50.84 498 THR A CA 1
ATOM 3863 C C . THR A 1 498 ? 34.286 18.812 14.372 1.00 50.84 498 THR A C 1
ATOM 3865 O O . THR A 1 498 ? 34.383 20.026 14.270 1.00 50.84 498 THR A O 1
ATOM 3868 N N . LEU A 1 499 ? 34.719 18.173 15.463 1.00 47.72 499 LEU A N 1
ATOM 3869 C CA . LEU A 1 499 ? 35.349 18.851 16.607 1.00 47.72 499 LEU A CA 1
ATOM 3870 C C . LEU A 1 499 ? 36.762 19.398 16.305 1.00 47.72 499 LEU A C 1
ATOM 3872 O O . LEU A 1 499 ? 37.336 20.071 17.158 1.00 47.72 499 LEU A O 1
ATOM 3876 N N . SER A 1 500 ? 37.319 19.153 15.111 1.00 45.22 500 SER A N 1
ATOM 3877 C CA . SER A 1 500 ? 38.549 19.808 14.642 1.00 45.22 500 SER A CA 1
ATOM 3878 C C . SER A 1 500 ? 38.321 21.170 13.976 1.00 45.22 500 SER A C 1
ATOM 3880 O O . SER A 1 500 ? 39.290 21.897 13.783 1.00 45.22 500 SER A O 1
ATOM 3882 N N . GLU A 1 501 ? 37.079 21.563 13.671 1.00 40.88 501 GLU A N 1
ATOM 3883 C CA . GLU A 1 501 ? 36.762 22.889 13.129 1.00 40.88 501 GLU A CA 1
ATOM 3884 C C . GLU A 1 501 ? 35.458 23.427 13.741 1.00 40.88 501 GLU A C 1
ATOM 3886 O O . GLU A 1 501 ? 34.370 22.944 13.449 1.00 40.88 501 GLU A O 1
ATOM 3891 N N . SER A 1 502 ? 35.589 24.486 14.547 1.00 33.22 502 SER A N 1
ATOM 3892 C CA . SER A 1 502 ? 34.550 25.308 15.201 1.00 33.22 502 SER A CA 1
ATOM 3893 C C . SER A 1 502 ? 34.016 24.847 16.573 1.00 33.22 502 SER A C 1
ATOM 3895 O O . SER A 1 502 ? 33.290 23.868 16.729 1.00 33.22 502 SER A O 1
ATOM 3897 N N . PHE A 1 503 ? 34.387 25.641 17.587 1.00 39.22 503 PHE A N 1
ATOM 3898 C CA . PHE A 1 503 ? 33.717 25.754 18.882 1.00 39.22 503 PHE A CA 1
ATOM 3899 C C . PHE A 1 503 ? 32.423 26.574 18.737 1.00 39.22 503 PHE A C 1
ATOM 3901 O O . PHE A 1 503 ? 32.323 27.427 17.859 1.00 39.22 503 PHE A O 1
ATOM 3908 N N . ASP A 1 504 ? 31.498 26.332 19.667 1.00 36.62 504 ASP A N 1
ATOM 3909 C CA . ASP A 1 504 ? 30.226 27.026 19.905 1.00 36.62 504 ASP A CA 1
ATOM 3910 C C . ASP A 1 504 ? 29.071 26.743 18.942 1.00 36.62 504 ASP A C 1
ATOM 3912 O O . ASP A 1 504 ? 28.778 27.534 18.061 1.00 36.62 504 ASP A O 1
ATOM 3916 N N . HIS A 1 505 ? 28.298 25.691 19.245 1.00 31.75 505 HIS A N 1
ATOM 3917 C CA . HIS A 1 505 ? 26.842 25.822 19.389 1.00 31.75 505 HIS A CA 1
ATOM 3918 C C . HIS A 1 505 ? 26.315 24.788 20.399 1.00 31.75 505 HIS A C 1
ATOM 3920 O O . HIS A 1 505 ? 26.449 23.576 20.214 1.00 31.75 505 HIS A O 1
ATOM 3926 N N . THR A 1 506 ? 25.687 25.274 21.473 1.00 31.02 506 THR A N 1
ATOM 3927 C CA . THR A 1 506 ? 24.824 24.498 22.372 1.00 31.02 506 THR A CA 1
ATOM 3928 C C . THR A 1 506 ? 23.851 23.660 21.547 1.00 31.02 506 THR A C 1
ATOM 3930 O O . THR A 1 506 ? 22.984 24.194 20.856 1.00 31.02 506 THR A O 1
ATOM 3933 N N . SER A 1 507 ? 24.014 22.338 21.578 1.00 35.12 507 SER A N 1
ATOM 3934 C CA . SER A 1 507 ? 23.129 21.423 20.865 1.00 35.12 507 SER A CA 1
ATOM 3935 C C . SER A 1 507 ? 21.801 21.357 21.608 1.00 35.12 507 SER A C 1
ATOM 3937 O O . SER A 1 507 ? 21.644 20.581 22.547 1.00 35.12 507 SER A O 1
ATOM 3939 N N . GLU A 1 508 ? 20.845 22.192 21.198 1.00 34.31 508 GLU A N 1
ATOM 3940 C CA . GLU A 1 508 ? 19.446 22.024 21.581 1.00 34.31 508 GLU A CA 1
ATOM 3941 C C . GLU A 1 508 ? 19.042 20.573 21.293 1.00 34.31 508 GLU A C 1
ATOM 3943 O O . GLU A 1 508 ? 19.133 20.078 20.162 1.00 34.31 508 GLU A O 1
ATOM 3948 N N . ILE A 1 509 ? 18.653 19.869 22.353 1.00 36.44 509 ILE A N 1
ATOM 3949 C CA . ILE A 1 509 ? 18.117 18.517 22.292 1.00 36.44 509 ILE A CA 1
ATOM 3950 C C . ILE A 1 509 ? 16.820 18.610 21.478 1.00 36.44 509 ILE A C 1
ATOM 3952 O O . ILE A 1 509 ? 15.793 19.073 21.960 1.00 36.44 509 ILE A O 1
ATOM 3956 N N . CYS A 1 510 ? 16.891 18.239 20.198 1.00 36.91 510 CYS A N 1
ATOM 3957 C CA . CYS A 1 510 ? 15.737 18.203 19.305 1.00 36.91 510 CYS A CA 1
ATOM 3958 C C . CYS A 1 510 ? 14.814 17.048 19.709 1.00 36.91 510 CYS A C 1
ATOM 3960 O O . CYS A 1 510 ? 15.017 15.910 19.281 1.00 36.91 510 CYS A O 1
ATOM 3962 N N . GLU A 1 511 ? 13.795 17.343 20.509 1.00 39.56 511 GLU A N 1
ATOM 3963 C CA . GLU A 1 511 ? 12.685 16.431 20.773 1.00 39.56 511 GLU A CA 1
ATOM 3964 C C . GLU A 1 511 ? 11.716 16.431 19.581 1.00 39.56 511 GLU A C 1
ATOM 3966 O O . GLU A 1 511 ? 11.230 17.477 19.142 1.00 39.56 511 GLU A O 1
ATOM 3971 N N . ALA A 1 512 ? 11.423 15.247 19.036 1.00 38.47 512 ALA A N 1
ATOM 3972 C CA . ALA A 1 512 ? 10.308 15.082 18.111 1.00 38.47 512 ALA A CA 1
ATOM 3973 C C . ALA A 1 512 ? 9.009 15.356 18.879 1.00 38.47 512 ALA A C 1
ATOM 3975 O O . ALA A 1 512 ? 8.626 14.588 19.763 1.00 38.47 512 ALA A O 1
ATOM 3976 N N . LYS A 1 513 ? 8.331 16.462 18.564 1.00 39.28 513 LYS A N 1
ATOM 3977 C CA . LYS A 1 513 ? 7.083 16.816 19.239 1.00 39.28 513 LYS A CA 1
ATOM 3978 C C . LYS A 1 513 ? 5.926 16.152 18.508 1.00 39.28 513 LYS A C 1
ATOM 3980 O O . LYS A 1 513 ? 5.599 16.501 17.374 1.00 39.28 513 LYS A O 1
ATOM 3985 N N . THR A 1 514 ? 5.324 15.174 19.172 1.00 37.28 514 THR A N 1
ATOM 3986 C CA . THR A 1 514 ? 4.097 14.537 18.697 1.00 37.28 514 THR A CA 1
ATOM 3987 C C . THR A 1 514 ? 2.918 15.380 19.161 1.00 37.28 514 THR A C 1
ATOM 3989 O O . THR A 1 514 ? 2.782 15.655 20.353 1.00 37.28 514 THR A O 1
ATOM 3992 N N . VAL A 1 515 ? 2.084 15.818 18.223 1.00 36.91 515 VAL A N 1
ATOM 3993 C CA . VAL A 1 515 ? 0.865 16.575 18.506 1.00 36.91 515 VAL A CA 1
ATOM 3994 C C . VAL A 1 515 ? -0.300 15.794 17.929 1.00 36.91 515 VAL A C 1
ATOM 3996 O O . VAL A 1 515 ? -0.321 15.479 16.743 1.00 36.91 515 VAL A O 1
ATOM 3999 N N . GLN A 1 516 ? -1.275 15.470 18.769 1.00 35.69 516 GLN A N 1
ATOM 4000 C CA . GLN A 1 516 ? -2.545 14.958 18.280 1.00 35.69 516 GLN A CA 1
ATOM 4001 C C . GLN A 1 516 ? -3.411 16.138 17.850 1.00 35.69 516 GLN A C 1
ATOM 4003 O O . GLN A 1 516 ? -3.583 17.097 18.602 1.00 35.69 516 GLN A O 1
ATOM 4008 N N . VAL A 1 517 ? -3.911 16.085 16.622 1.00 34.62 517 VAL A N 1
ATOM 4009 C CA . VAL A 1 517 ? -4.740 17.124 16.016 1.00 34.62 517 VAL A CA 1
ATOM 4010 C C . VAL A 1 517 ? -6.020 16.477 15.523 1.00 34.62 517 VAL A C 1
ATOM 4012 O O . VAL A 1 517 ? -5.978 15.463 14.829 1.00 34.62 517 VAL A O 1
ATOM 4015 N N . THR A 1 518 ? -7.160 17.072 15.853 1.00 36.44 518 THR A N 1
ATOM 4016 C CA . THR A 1 518 ? -8.440 16.658 15.281 1.00 36.44 518 THR A CA 1
ATOM 4017 C C . THR A 1 518 ? -8.628 17.359 13.941 1.00 36.44 518 THR A C 1
ATOM 4019 O O . THR A 1 518 ? -8.637 18.588 13.885 1.00 36.44 518 THR A O 1
ATOM 4022 N N . VAL A 1 519 ? -8.734 16.595 12.853 1.00 38.03 519 VAL A N 1
ATOM 4023 C CA . VAL A 1 519 ? -9.024 17.133 11.516 1.00 38.03 519 VAL A CA 1
ATOM 4024 C C . VAL A 1 519 ? -10.511 16.973 11.241 1.00 38.03 519 VAL A C 1
ATOM 4026 O O . VAL A 1 519 ? -11.010 15.852 11.259 1.00 38.03 519 VAL A O 1
ATOM 4029 N N . GLU A 1 520 ? -11.201 18.075 10.960 1.00 38.12 520 GLU A N 1
ATOM 4030 C CA . GLU A 1 520 ? -12.638 18.112 10.667 1.00 38.12 520 GLU A CA 1
ATOM 4031 C C . GLU A 1 520 ? -12.887 18.449 9.188 1.00 38.12 520 GLU A C 1
ATOM 4033 O O . GLU A 1 520 ? -12.223 19.328 8.634 1.00 38.12 520 GLU A O 1
ATOM 4038 N N . CYS A 1 521 ? -13.857 17.799 8.534 1.00 36.53 521 CYS A N 1
ATOM 4039 C CA . CYS A 1 521 ? -14.276 18.155 7.177 1.00 36.53 521 CYS A CA 1
ATOM 4040 C C . CYS A 1 521 ? -15.804 18.067 6.953 1.00 36.53 521 CYS A C 1
ATOM 4042 O O . CYS A 1 521 ? -16.493 17.238 7.550 1.00 36.53 521 CYS A O 1
ATOM 4044 N N . PRO A 1 522 ? -16.372 18.892 6.054 1.00 36.94 522 PRO A N 1
ATOM 4045 C CA . PRO A 1 522 ? -17.775 18.793 5.654 1.00 36.94 522 PRO A CA 1
ATOM 4046 C C . PRO A 1 522 ? -18.038 17.568 4.753 1.00 36.94 522 PRO A C 1
ATOM 4048 O O . PRO A 1 522 ? -17.155 17.100 4.038 1.00 36.94 522 PRO A O 1
ATOM 4051 N N . HIS A 1 523 ? -19.269 17.045 4.771 1.00 37.53 523 HIS A N 1
ATOM 4052 C CA . HIS A 1 523 ? -19.674 15.858 4.002 1.00 37.53 523 HIS A CA 1
ATOM 4053 C C . HIS A 1 523 ? -19.784 16.146 2.483 1.00 37.53 523 HIS A C 1
ATOM 4055 O O . HIS A 1 523 ? -20.353 17.175 2.115 1.00 37.53 523 HIS A O 1
ATOM 4061 N N . PRO A 1 524 ? -19.314 15.252 1.584 1.00 37.03 524 PRO A N 1
ATOM 4062 C CA . PRO A 1 524 ? -19.207 15.534 0.143 1.00 37.03 524 PRO A CA 1
ATOM 4063 C C . PRO A 1 524 ? -20.524 15.470 -0.659 1.00 37.03 524 PRO A C 1
ATOM 4065 O O . PRO A 1 524 ? -20.558 15.933 -1.798 1.00 37.03 524 PRO A O 1
ATOM 4068 N N . TYR A 1 525 ? -21.615 14.919 -0.112 1.00 36.78 525 TYR A N 1
ATOM 4069 C CA . TYR A 1 525 ? -22.907 14.812 -0.816 1.00 36.78 525 TYR A CA 1
ATOM 4070 C C . TYR A 1 525 ? -23.927 15.860 -0.347 1.00 36.78 525 TYR A C 1
ATOM 4072 O O . TYR A 1 525 ? -24.048 16.115 0.853 1.00 36.78 525 TYR A O 1
ATOM 4080 N N . LYS A 1 526 ? -24.718 16.409 -1.286 1.00 41.72 526 LYS A N 1
ATOM 4081 C CA . LYS A 1 526 ? -25.880 17.266 -0.982 1.00 41.72 526 LYS A CA 1
ATOM 4082 C C . LYS A 1 526 ? -26.973 16.462 -0.266 1.00 41.72 526 LYS A C 1
ATOM 4084 O O . LYS A 1 526 ? -27.292 15.341 -0.654 1.00 41.72 526 LYS A O 1
ATOM 4089 N N . THR A 1 527 ? -27.552 17.064 0.767 1.00 39.38 527 THR A N 1
ATOM 4090 C CA . THR A 1 527 ? -28.523 16.465 1.690 1.00 39.38 527 THR A CA 1
ATOM 4091 C C . THR A 1 527 ? -29.867 16.184 1.017 1.00 39.38 527 THR A C 1
ATOM 4093 O O . THR A 1 527 ? -30.745 17.043 1.002 1.00 39.38 527 THR A O 1
ATOM 4096 N N . ASN A 1 528 ? -30.063 14.966 0.516 1.00 32.72 528 ASN A N 1
ATOM 4097 C CA . ASN A 1 528 ? -31.403 14.407 0.342 1.00 32.72 528 ASN A CA 1
ATOM 4098 C C . ASN A 1 528 ? -31.646 13.401 1.476 1.00 32.72 528 ASN A C 1
ATOM 4100 O O . ASN A 1 528 ? -31.195 12.261 1.415 1.00 32.72 528 ASN A O 1
ATOM 4104 N N . ASN A 1 529 ? -32.355 13.853 2.515 1.00 38.12 529 ASN A N 1
ATOM 4105 C CA . ASN A 1 529 ? -32.894 13.055 3.629 1.00 38.12 529 ASN A CA 1
ATOM 4106 C C . ASN A 1 529 ? -31.898 12.380 4.598 1.00 38.12 529 ASN A C 1
ATOM 4108 O O . ASN A 1 529 ? -32.289 11.471 5.326 1.00 38.12 529 ASN A O 1
ATOM 4112 N N . VAL A 1 530 ? -30.652 12.855 4.686 1.00 34.69 530 VAL A N 1
ATOM 4113 C CA . VAL A 1 530 ? -29.716 12.490 5.767 1.00 34.69 530 VAL A CA 1
ATOM 4114 C C . VAL A 1 530 ? -29.226 13.772 6.440 1.00 34.69 530 VAL A C 1
ATOM 4116 O O . VAL A 1 530 ? -28.581 14.599 5.797 1.00 34.69 530 VAL A O 1
ATOM 4119 N N . TYR A 1 531 ? -29.557 13.952 7.721 1.00 43.53 531 TYR A N 1
ATOM 4120 C CA . TYR A 1 531 ? -29.155 15.106 8.530 1.00 43.53 531 TYR A CA 1
ATOM 4121 C C . TYR A 1 531 ? -27.976 14.729 9.437 1.00 43.53 531 TYR A C 1
ATOM 4123 O O . TYR A 1 531 ? -28.167 14.357 10.589 1.00 43.53 531 TYR A O 1
ATOM 4131 N N . SER A 1 532 ? -26.747 14.812 8.923 1.00 36.72 532 SER A N 1
ATOM 4132 C CA . SER A 1 532 ? -25.545 14.907 9.764 1.00 36.72 532 SER A CA 1
ATOM 4133 C C . SER A 1 532 ? -24.443 15.661 9.001 1.00 36.72 532 SER A C 1
ATOM 4135 O O . SER A 1 532 ? -24.141 15.315 7.857 1.00 36.72 532 SER A O 1
ATOM 4137 N N . VAL A 1 533 ? -23.895 16.732 9.594 1.00 42.94 533 VAL A N 1
ATOM 4138 C CA . VAL A 1 533 ? -22.969 17.691 8.952 1.00 42.94 533 VAL A CA 1
ATOM 4139 C C . VAL A 1 533 ? -21.731 17.901 9.839 1.00 42.94 533 VAL A C 1
ATOM 4141 O O . VAL A 1 533 ? -21.902 18.460 10.914 1.00 42.94 533 VAL A O 1
ATOM 4144 N N . MET A 1 534 ? -20.537 17.457 9.387 1.00 32.62 534 MET A N 1
ATOM 4145 C CA . MET A 1 534 ? -19.152 17.624 9.938 1.00 32.62 534 MET A CA 1
ATOM 4146 C C . MET A 1 534 ? -18.415 16.386 10.456 1.00 32.62 534 MET A C 1
ATOM 4148 O O . MET A 1 534 ? -18.511 16.046 11.616 1.00 32.62 534 MET A O 1
ATOM 4152 N N . TYR A 1 535 ? -17.586 15.779 9.615 1.00 38.28 535 TYR A N 1
ATOM 4153 C CA . TYR A 1 535 ? -16.899 14.529 9.871 1.00 38.28 535 TYR A CA 1
ATOM 4154 C C . TYR A 1 535 ? -15.458 14.738 10.483 1.00 38.28 535 TYR A C 1
ATOM 4156 O O . TYR A 1 535 ? -14.702 15.507 9.903 1.00 38.28 535 TYR A O 1
ATOM 4164 N N . GLY A 1 536 ? -15.055 14.158 11.643 1.00 34.53 536 GLY A N 1
ATOM 4165 C CA . GLY A 1 536 ? -13.739 14.391 12.317 1.00 34.53 536 GLY A CA 1
ATOM 4166 C C . GLY A 1 536 ? -12.825 13.170 12.609 1.00 34.53 536 GLY A C 1
ATOM 4167 O O . GLY A 1 536 ? -13.316 12.092 12.930 1.00 34.53 536 GLY A O 1
ATOM 4168 N N . PHE A 1 537 ? -11.493 13.334 12.531 1.00 39.34 537 PHE A N 1
ATOM 4169 C CA . PHE A 1 537 ? -10.476 12.302 12.833 1.00 39.34 537 PHE A CA 1
ATOM 4170 C C . PHE A 1 537 ? -9.446 12.738 13.868 1.00 39.34 537 PHE A C 1
ATOM 4172 O O . PHE A 1 537 ? -8.923 13.845 13.772 1.00 39.34 537 PHE A O 1
ATOM 4179 N N . GLN A 1 538 ? -9.034 11.822 14.749 1.00 37.09 538 GLN A N 1
ATOM 4180 C CA . GLN A 1 538 ? -7.834 11.999 15.565 1.00 37.09 538 GLN A CA 1
ATOM 4181 C C . GLN A 1 538 ? -6.593 11.662 14.727 1.00 37.09 538 GLN A C 1
ATOM 4183 O O . GLN A 1 538 ? -6.328 10.506 14.407 1.00 37.09 538 GLN A O 1
ATOM 4188 N N . CYS A 1 539 ? -5.847 12.689 14.333 1.00 40.22 539 CYS A N 1
ATOM 4189 C CA . CYS A 1 539 ? -4.599 12.559 13.596 1.00 40.22 539 CYS A CA 1
ATOM 4190 C C . CYS A 1 539 ? -3.423 12.693 14.565 1.00 40.22 539 CYS A C 1
ATOM 4192 O O . CYS A 1 539 ? -3.338 13.665 15.315 1.00 40.22 539 CYS A O 1
ATOM 4194 N N . THR A 1 540 ? -2.486 11.748 14.539 1.00 43.94 540 THR A N 1
ATOM 4195 C CA . THR A 1 540 ? -1.196 11.915 15.216 1.00 43.94 540 THR A CA 1
ATOM 4196 C C . THR A 1 540 ? -0.226 12.570 14.239 1.00 43.94 540 THR A C 1
ATOM 4198 O O . THR A 1 540 ? 0.203 11.951 13.267 1.00 43.94 540 THR A O 1
ATOM 4201 N N . VAL A 1 541 ? 0.115 13.834 14.488 1.00 47.41 541 VAL A N 1
ATOM 4202 C CA . VAL A 1 541 ? 1.077 14.596 13.691 1.00 47.41 541 VAL A CA 1
ATOM 4203 C C . VAL A 1 541 ? 2.412 14.612 14.426 1.00 47.41 541 VAL A C 1
ATOM 4205 O O . VAL A 1 541 ? 2.573 15.284 15.446 1.00 47.41 541 VAL A O 1
ATOM 4208 N N . THR A 1 542 ? 3.394 13.888 13.897 1.00 46.34 542 THR A N 1
ATOM 4209 C CA . THR A 1 542 ? 4.768 13.931 14.408 1.00 46.34 542 THR A CA 1
ATOM 4210 C C . THR A 1 542 ? 5.561 14.950 13.600 1.00 46.34 542 THR A C 1
ATOM 4212 O O . THR A 1 542 ? 5.884 14.731 12.432 1.00 46.34 542 THR A O 1
ATOM 4215 N N . GLY A 1 543 ? 5.828 16.104 14.212 1.00 42.25 543 GLY A N 1
ATOM 4216 C CA . GLY A 1 543 ? 6.589 17.184 13.598 1.00 42.25 543 GLY A CA 1
ATOM 4217 C C . GLY A 1 543 ? 8.082 17.026 13.850 1.00 42.25 543 GLY A C 1
ATOM 4218 O O . GLY A 1 543 ? 8.507 16.678 14.953 1.00 42.25 543 GLY A O 1
ATOM 4219 N N . TYR A 1 544 ? 8.886 17.335 12.837 1.00 44.81 544 TYR A N 1
ATOM 4220 C CA . TYR A 1 544 ? 10.336 17.255 12.926 1.00 44.81 544 TYR A CA 1
ATOM 4221 C C . TYR A 1 544 ? 10.988 18.556 12.437 1.00 44.81 544 TYR A C 1
ATOM 4223 O O . TYR A 1 544 ? 10.518 19.140 11.457 1.00 44.81 544 TYR A O 1
ATOM 4231 N N . PRO A 1 545 ? 12.037 19.054 13.115 1.00 45.84 545 PRO A N 1
ATOM 4232 C CA . PRO A 1 545 ? 12.626 20.353 12.807 1.00 45.84 545 PRO A CA 1
ATOM 4233 C C . PRO A 1 545 ? 13.278 20.364 11.415 1.00 45.84 545 PRO A C 1
ATOM 4235 O O . PRO A 1 545 ? 14.127 19.534 11.093 1.00 45.84 545 PRO A O 1
ATOM 4238 N N . ALA A 1 546 ? 12.903 21.350 10.592 1.00 42.34 546 ALA A N 1
ATOM 4239 C CA . ALA A 1 546 ? 13.310 21.469 9.186 1.00 42.34 546 ALA A CA 1
ATOM 4240 C C . ALA A 1 546 ? 14.820 21.690 8.967 1.00 42.34 546 ALA A C 1
ATOM 4242 O O . ALA A 1 546 ? 15.305 21.528 7.849 1.00 42.34 546 ALA A O 1
ATOM 4243 N N . SER A 1 547 ? 15.565 22.035 10.023 1.00 47.47 547 SER A N 1
ATOM 4244 C CA . SER A 1 547 ? 16.998 22.353 9.976 1.00 47.47 547 SER A CA 1
ATOM 4245 C C . SER A 1 547 ? 17.881 21.187 9.500 1.00 47.47 547 SER A C 1
ATOM 4247 O O . SER A 1 547 ? 19.025 21.421 9.116 1.00 47.47 547 SER A O 1
ATOM 4249 N N . ARG A 1 548 ? 17.388 19.938 9.501 1.00 50.78 548 ARG A N 1
ATOM 4250 C CA . ARG A 1 548 ? 18.210 18.750 9.215 1.00 50.78 548 ARG A CA 1
ATOM 4251 C C . ARG A 1 548 ? 17.482 17.691 8.387 1.00 50.78 548 ARG A C 1
ATOM 4253 O O . ARG A 1 548 ? 17.373 16.544 8.823 1.00 50.78 548 ARG A O 1
ATOM 4260 N N . LYS A 1 549 ? 17.003 18.071 7.195 1.00 47.75 549 LYS A N 1
ATOM 4261 C CA . LYS A 1 549 ? 16.270 17.169 6.283 1.00 47.75 549 LYS A CA 1
ATOM 4262 C C . LYS A 1 549 ? 16.998 15.846 5.999 1.00 47.75 549 LYS A C 1
ATOM 4264 O O . LYS A 1 549 ? 16.327 14.841 5.837 1.00 47.75 549 LYS A O 1
ATOM 4269 N N . ASP A 1 550 ? 18.331 15.822 6.081 1.00 53.56 550 ASP A N 1
ATOM 4270 C CA . ASP A 1 550 ? 19.140 14.680 5.647 1.00 53.56 550 ASP A CA 1
ATOM 4271 C C . ASP A 1 550 ? 20.271 14.300 6.618 1.00 53.56 550 ASP A C 1
ATOM 4273 O O . ASP A 1 550 ? 21.316 13.814 6.195 1.00 53.56 550 ASP A O 1
ATOM 4277 N N . SER A 1 551 ? 20.107 14.514 7.927 1.00 66.19 551 SER A N 1
ATOM 4278 C CA . SER A 1 551 ? 21.165 14.161 8.893 1.00 66.19 551 SER A CA 1
ATOM 4279 C C . SER A 1 551 ? 21.061 12.719 9.392 1.00 66.19 551 SER A C 1
ATOM 4281 O O . SER A 1 551 ? 19.974 12.187 9.576 1.00 66.19 551 SER A O 1
ATOM 4283 N N . ASN A 1 552 ? 22.185 12.094 9.724 1.00 73.94 552 ASN A N 1
ATOM 4284 C CA . ASN A 1 552 ? 22.194 10.790 10.399 1.00 73.94 552 ASN A CA 1
ATOM 4285 C C . ASN A 1 552 ? 21.514 10.843 11.791 1.00 73.94 552 ASN A C 1
ATOM 4287 O O . ASN A 1 552 ? 20.990 9.843 12.279 1.00 73.94 552 ASN A O 1
ATOM 4291 N N . LEU A 1 553 ? 21.432 12.032 12.399 1.00 70.81 553 LEU A N 1
ATOM 4292 C CA . LEU A 1 553 ? 20.685 12.288 13.639 1.00 70.81 553 LEU A CA 1
ATOM 4293 C C . LEU A 1 553 ? 19.168 12.170 13.446 1.00 70.81 553 LEU A C 1
ATOM 4295 O O . LEU A 1 553 ? 18.458 11.752 14.354 1.00 70.81 553 LEU A O 1
ATOM 4299 N N . ARG A 1 554 ? 18.670 12.514 12.254 1.00 69.75 554 ARG A N 1
ATOM 4300 C CA . ARG A 1 554 ? 17.260 12.372 11.876 1.00 69.75 554 ARG A CA 1
ATOM 4301 C C . ARG A 1 554 ? 16.825 10.912 11.935 1.00 69.75 554 ARG A C 1
ATOM 4303 O O . ARG A 1 554 ? 15.786 10.596 12.504 1.00 69.75 554 ARG A O 1
ATOM 4310 N N . LEU A 1 555 ? 17.657 10.048 11.361 1.00 76.56 555 LEU A N 1
ATOM 4311 C CA . LEU A 1 555 ? 17.423 8.616 11.320 1.00 76.56 555 LEU A CA 1
ATOM 4312 C C . LEU A 1 555 ? 17.423 8.012 12.731 1.00 76.56 555 LEU A C 1
ATOM 4314 O O . LEU A 1 555 ? 16.537 7.232 13.066 1.00 76.56 555 LEU A O 1
ATOM 4318 N N . GLU A 1 556 ? 18.376 8.414 13.576 1.00 76.00 556 GLU A N 1
ATOM 4319 C CA . GLU A 1 556 ? 18.428 7.994 14.982 1.00 76.00 556 GLU A CA 1
ATOM 4320 C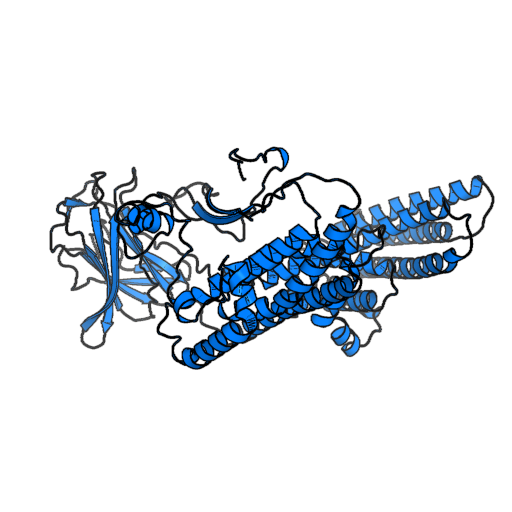 C . GLU A 1 556 ? 17.143 8.366 15.739 1.00 76.00 556 GLU A C 1
ATOM 4322 O O . GLU A 1 556 ? 16.583 7.537 16.454 1.00 76.00 556 GLU A O 1
ATOM 4327 N N . GLN A 1 557 ? 16.635 9.586 15.536 1.00 70.38 557 GLN A N 1
ATOM 4328 C CA . GLN A 1 557 ? 15.385 10.051 16.146 1.00 70.38 557 GLN A CA 1
ATOM 4329 C C . GLN A 1 557 ? 14.162 9.256 15.676 1.00 70.38 557 GLN A C 1
ATOM 4331 O O . GLN A 1 557 ? 13.294 8.950 16.488 1.00 70.38 557 GLN A O 1
ATOM 4336 N N . GLU A 1 558 ? 14.067 8.929 14.386 1.00 73.25 558 GLU A N 1
ATOM 4337 C CA . GLU A 1 558 ? 12.952 8.140 13.845 1.00 73.25 558 GLU A CA 1
ATOM 4338 C C . GLU A 1 558 ? 12.966 6.702 14.376 1.00 73.25 558 GLU A C 1
ATOM 4340 O O . GLU A 1 558 ? 11.926 6.197 14.796 1.00 73.25 558 GLU A O 1
ATOM 4345 N N . LEU A 1 559 ? 14.139 6.066 14.442 1.00 75.06 559 LEU A N 1
ATOM 4346 C CA . LEU A 1 559 ? 14.287 4.726 15.015 1.00 75.06 559 LEU A CA 1
ATOM 4347 C C . LEU A 1 559 ? 13.969 4.707 16.519 1.00 75.06 559 LEU A C 1
ATOM 4349 O O . LEU A 1 559 ? 13.274 3.805 16.999 1.00 75.06 559 LEU A O 1
ATOM 4353 N N . ALA A 1 560 ? 14.427 5.719 17.261 1.00 66.38 560 ALA A N 1
ATOM 4354 C CA . ALA A 1 560 ? 14.098 5.883 18.674 1.00 66.38 560 ALA A CA 1
ATOM 4355 C C . ALA A 1 560 ? 12.594 6.124 18.885 1.00 66.38 560 ALA A C 1
ATOM 4357 O O . ALA A 1 560 ? 11.998 5.524 19.778 1.00 66.38 560 ALA A O 1
ATOM 4358 N N . TRP A 1 561 ? 11.963 6.943 18.037 1.00 68.81 561 TRP A N 1
ATOM 4359 C CA . TRP A 1 561 ? 10.522 7.202 18.073 1.00 68.81 561 TRP A CA 1
ATOM 4360 C C . TRP A 1 561 ? 9.697 5.943 17.785 1.00 68.81 561 TRP A C 1
ATOM 4362 O O . TRP A 1 561 ? 8.745 5.668 18.518 1.00 68.81 561 TRP A O 1
ATOM 4372 N N . LEU A 1 562 ? 10.073 5.150 16.776 1.00 69.88 562 LEU A N 1
ATOM 4373 C CA . LEU A 1 562 ? 9.420 3.868 16.486 1.00 69.88 562 LEU A CA 1
ATOM 4374 C C . LEU A 1 562 ? 9.532 2.909 17.675 1.00 69.88 562 LEU A C 1
ATOM 4376 O O . LEU A 1 562 ? 8.534 2.317 18.078 1.00 69.88 562 LEU A O 1
ATOM 4380 N N . SER A 1 563 ? 10.715 2.823 18.287 1.00 65.19 563 SER A N 1
ATOM 4381 C CA . SER A 1 563 ? 10.954 1.960 19.452 1.00 65.19 563 SER A CA 1
ATOM 4382 C C . SER A 1 563 ? 10.155 2.407 20.679 1.00 65.19 563 SER A C 1
ATOM 4384 O O . SER A 1 563 ? 9.526 1.587 21.347 1.00 65.19 563 SER A O 1
ATOM 4386 N N . ALA A 1 564 ? 10.114 3.712 20.962 1.00 60.44 564 ALA A N 1
ATOM 4387 C CA . ALA A 1 564 ? 9.311 4.267 22.052 1.00 60.44 564 ALA A CA 1
ATOM 4388 C C . ALA A 1 564 ? 7.807 4.051 21.818 1.00 60.44 564 ALA A C 1
ATOM 4390 O O . ALA A 1 564 ? 7.068 3.710 22.744 1.00 60.44 564 ALA A O 1
ATOM 4391 N N . SER A 1 565 ? 7.353 4.198 20.573 1.00 61.25 565 SER A N 1
ATOM 4392 C CA . SER A 1 565 ? 5.953 3.992 20.203 1.00 61.25 565 SER A CA 1
ATOM 4393 C C . SER A 1 565 ? 5.538 2.530 20.313 1.00 61.25 565 SER A C 1
ATOM 4395 O O . SER A 1 565 ? 4.449 2.251 20.810 1.00 61.25 565 SER A O 1
ATOM 4397 N N . ALA A 1 566 ? 6.416 1.602 19.934 1.00 63.16 566 ALA A N 1
ATOM 4398 C CA . ALA A 1 566 ? 6.199 0.183 20.164 1.00 63.16 566 ALA A CA 1
ATOM 4399 C C . ALA A 1 566 ? 6.066 -0.121 21.662 1.00 63.16 566 ALA A C 1
ATOM 4401 O O . ALA A 1 566 ? 5.112 -0.775 22.069 1.00 63.16 566 ALA A O 1
ATOM 4402 N N . CYS A 1 567 ? 6.951 0.430 22.502 1.00 57.84 567 CYS A N 1
ATOM 4403 C CA . CYS A 1 567 ? 6.865 0.279 23.960 1.00 57.84 567 CYS A CA 1
ATOM 4404 C C . CYS A 1 567 ? 5.531 0.794 24.511 1.00 57.84 567 CYS A C 1
ATOM 4406 O O . CYS A 1 567 ? 4.893 0.116 25.311 1.00 57.84 567 CYS A O 1
ATOM 4408 N N . ARG A 1 568 ? 5.067 1.959 24.041 1.00 59.88 568 ARG A N 1
ATOM 4409 C CA . ARG A 1 568 ? 3.752 2.508 24.401 1.00 59.88 568 ARG A CA 1
ATOM 4410 C C . ARG A 1 568 ? 2.619 1.545 24.033 1.00 59.88 568 ARG A C 1
ATOM 4412 O O . ARG A 1 568 ? 1.771 1.274 24.876 1.00 59.88 568 ARG A O 1
ATOM 4419 N N . VAL A 1 569 ? 2.613 1.039 22.801 1.00 56.59 569 VAL A N 1
ATOM 4420 C CA . VAL A 1 569 ? 1.586 0.109 22.301 1.00 56.59 569 VAL A CA 1
ATOM 4421 C C . VAL A 1 569 ? 1.573 -1.192 23.113 1.00 56.59 569 VAL A C 1
ATOM 4423 O O . VAL A 1 569 ? 0.507 -1.698 23.448 1.00 56.59 569 VAL A O 1
ATOM 4426 N N . MET A 1 570 ? 2.745 -1.700 23.497 1.00 55.19 570 MET A N 1
ATOM 4427 C CA . MET A 1 570 ? 2.866 -2.929 24.287 1.00 55.19 570 MET A CA 1
ATOM 4428 C C . MET A 1 570 ? 2.362 -2.761 25.724 1.00 55.19 570 MET A C 1
ATOM 4430 O O . MET A 1 570 ? 1.745 -3.671 26.265 1.00 55.19 570 MET A O 1
ATOM 4434 N N . VAL A 1 571 ? 2.556 -1.588 26.332 1.00 48.69 571 VAL A N 1
ATOM 4435 C CA . VAL A 1 571 ? 2.043 -1.277 27.682 1.00 48.69 571 VAL A CA 1
ATOM 4436 C C . VAL A 1 571 ? 0.519 -1.061 27.684 1.00 48.69 571 VAL A C 1
ATOM 4438 O O . VAL A 1 571 ? -0.151 -1.321 28.685 1.00 48.69 571 VAL A O 1
ATOM 4441 N N . GLN A 1 572 ? -0.058 -0.633 26.557 1.00 46.47 572 GLN A N 1
ATOM 4442 C CA . GLN A 1 572 ? -1.504 -0.424 26.395 1.00 46.47 572 GLN A CA 1
ATOM 4443 C C . GLN A 1 572 ? -2.326 -1.722 26.266 1.00 46.47 572 GLN A C 1
ATOM 4445 O O . GLN A 1 572 ? -3.548 -1.662 26.359 1.00 46.47 572 GLN A O 1
ATOM 4450 N N . LEU A 1 573 ? -1.696 -2.893 26.121 1.00 43.56 573 LEU A N 1
ATOM 4451 C CA . LEU A 1 573 ? -2.348 -4.210 25.986 1.00 43.56 573 LEU A CA 1
ATOM 4452 C C . LEU A 1 573 ? -3.085 -4.720 27.252 1.00 43.56 573 LEU A C 1
ATOM 4454 O O . LEU A 1 573 ? -3.468 -5.886 27.315 1.00 43.56 573 LEU A O 1
ATOM 4458 N N . SER A 1 574 ? -3.293 -3.889 28.277 1.00 36.19 574 SER A N 1
ATOM 4459 C CA . SER A 1 574 ? -3.648 -4.322 29.639 1.00 36.19 574 SER A CA 1
ATOM 4460 C C . SER A 1 574 ? -5.137 -4.247 30.036 1.00 36.19 574 SER A C 1
ATOM 4462 O O . SER A 1 574 ? -5.422 -4.245 31.231 1.00 36.19 574 SER A O 1
ATOM 4464 N N . SER A 1 575 ? -6.108 -4.236 29.107 1.00 34.47 575 SER A N 1
ATOM 4465 C CA . SER A 1 575 ? -7.538 -4.119 29.490 1.00 34.47 575 SER A CA 1
ATOM 4466 C C . SER A 1 575 ? -8.512 -5.239 29.086 1.00 34.47 575 SER A C 1
ATOM 4468 O O . SER A 1 575 ? -9.622 -5.225 29.611 1.00 34.47 575 SER A O 1
ATOM 4470 N N . ASP A 1 576 ? -8.151 -6.231 28.259 1.00 32.03 576 ASP A N 1
ATOM 4471 C CA . ASP A 1 576 ? -9.104 -7.286 27.845 1.00 32.03 576 ASP A CA 1
ATOM 4472 C C . ASP A 1 576 ? -8.899 -8.631 28.565 1.00 32.03 576 ASP A C 1
ATOM 4474 O O . ASP A 1 576 ? -7.931 -9.367 28.339 1.00 32.03 576 ASP A O 1
ATOM 4478 N N . ALA A 1 577 ? -9.880 -8.982 29.405 1.00 34.53 577 ALA A N 1
ATOM 4479 C CA . ALA A 1 577 ? -9.901 -10.169 30.266 1.00 34.53 577 ALA A CA 1
ATOM 4480 C C . ALA A 1 577 ? -10.015 -11.523 29.523 1.00 34.53 577 ALA A C 1
ATOM 4482 O O . ALA A 1 577 ? -9.883 -12.577 30.142 1.00 34.53 577 ALA A O 1
ATOM 4483 N N . SER A 1 578 ? -10.223 -11.543 28.203 1.00 37.38 578 SER A N 1
ATOM 4484 C CA . SER A 1 578 ? -10.219 -12.780 27.400 1.00 37.38 578 SER A CA 1
ATOM 4485 C C . SER A 1 578 ? -8.820 -13.223 26.949 1.00 37.38 578 SER A C 1
ATOM 4487 O O . SER A 1 578 ? -8.673 -14.303 26.384 1.00 37.38 578 SER A O 1
ATOM 4489 N N . SER A 1 579 ? -7.785 -12.423 27.223 1.00 36.53 579 SER A N 1
ATOM 4490 C CA . SER A 1 579 ? -6.389 -12.675 26.818 1.00 36.53 579 SER A CA 1
ATOM 4491 C C . SER A 1 579 ? -5.578 -13.476 27.851 1.00 36.53 579 SER A C 1
ATOM 4493 O O . SER A 1 579 ? -4.397 -13.753 27.633 1.00 36.53 579 SER A O 1
ATOM 4495 N N . LEU A 1 580 ? -6.181 -13.835 28.994 1.00 36.09 580 LEU A N 1
ATOM 4496 C CA . LEU A 1 580 ? -5.466 -14.306 30.190 1.00 36.09 580 LEU A CA 1
ATOM 4497 C C . LEU A 1 580 ? -4.690 -15.623 30.025 1.00 36.09 580 LEU A C 1
ATOM 4499 O O . LEU A 1 580 ? -3.796 -15.892 30.822 1.00 36.09 580 LEU A O 1
ATOM 4503 N N . THR A 1 581 ? -4.955 -16.430 28.998 1.00 36.28 581 THR A N 1
ATOM 4504 C CA . THR A 1 581 ? -4.165 -17.646 28.735 1.00 36.28 581 THR A CA 1
ATOM 4505 C C . THR A 1 581 ? -2.806 -17.359 28.089 1.00 36.28 581 THR A C 1
ATOM 4507 O O . THR A 1 581 ? -1.926 -18.210 28.153 1.00 36.28 581 THR A O 1
ATOM 4510 N N . HIS A 1 582 ? -2.596 -16.165 27.520 1.00 36.84 582 HIS A N 1
ATOM 4511 C CA . HIS A 1 582 ? -1.303 -15.722 26.973 1.00 36.84 582 HIS A CA 1
ATOM 4512 C C . HIS A 1 582 ? -0.449 -14.927 27.982 1.00 36.84 582 HIS A C 1
ATOM 4514 O O . HIS A 1 582 ? 0.685 -14.555 27.669 1.00 36.84 582 HIS A O 1
ATOM 4520 N N . LEU A 1 583 ? -0.970 -14.680 29.192 1.00 33.62 583 LEU A N 1
ATOM 4521 C CA . LEU A 1 583 ? -0.359 -13.791 30.183 1.00 33.62 583 LEU A CA 1
ATOM 4522 C C . LEU A 1 583 ? 0.921 -14.365 30.813 1.00 33.62 583 LEU A C 1
ATOM 4524 O O . LEU A 1 583 ? 1.838 -13.600 31.083 1.00 33.62 583 LEU A O 1
ATOM 4528 N N . SER A 1 584 ? 1.035 -15.689 30.999 1.00 38.50 584 SER A N 1
ATOM 4529 C CA . SER A 1 584 ? 2.246 -16.263 31.617 1.00 38.50 584 SER A CA 1
ATOM 4530 C C . SER A 1 584 ? 3.462 -16.166 30.692 1.00 38.50 584 SER A C 1
ATOM 4532 O O . SER A 1 584 ? 4.552 -15.847 31.142 1.00 38.50 584 SER A O 1
ATOM 4534 N N . THR A 1 585 ? 3.265 -16.358 29.384 1.00 42.22 585 THR A N 1
ATOM 4535 C CA . THR A 1 585 ? 4.299 -16.116 28.366 1.00 42.22 585 THR A CA 1
ATOM 4536 C C . THR A 1 585 ? 4.621 -14.630 28.220 1.00 42.22 585 THR A C 1
ATOM 4538 O O . THR A 1 585 ? 5.786 -14.276 28.108 1.00 42.22 585 THR A O 1
ATOM 4541 N N . ALA A 1 586 ? 3.621 -13.744 28.298 1.00 46.53 586 ALA A N 1
ATOM 4542 C CA . ALA A 1 586 ? 3.835 -12.304 28.179 1.00 46.53 586 ALA A CA 1
ATOM 4543 C C . ALA A 1 586 ? 4.576 -11.697 29.387 1.00 46.53 586 ALA A C 1
ATOM 4545 O O . ALA A 1 586 ? 5.404 -10.810 29.194 1.00 46.53 586 ALA A O 1
ATOM 4546 N N . GLU A 1 587 ? 4.330 -12.154 30.620 1.00 46.41 587 GLU A N 1
ATOM 4547 C CA . GLU A 1 587 ? 5.080 -11.695 31.802 1.00 46.41 587 GLU A CA 1
ATOM 4548 C C . GLU A 1 587 ? 6.546 -12.145 31.774 1.00 46.41 587 GLU A C 1
ATOM 4550 O O . GLU A 1 587 ? 7.433 -11.342 32.083 1.00 46.41 587 GLU A O 1
ATOM 4555 N N . ASP A 1 588 ? 6.804 -13.390 31.364 1.00 47.94 588 ASP A N 1
ATOM 4556 C CA . ASP A 1 588 ? 8.161 -13.922 31.214 1.00 47.94 588 ASP A CA 1
ATOM 4557 C C . ASP A 1 588 ? 8.905 -13.240 30.054 1.00 47.94 588 ASP A C 1
ATOM 4559 O O . ASP A 1 588 ? 10.049 -12.821 30.233 1.00 47.94 588 ASP A O 1
ATOM 4563 N N . ASP A 1 589 ? 8.242 -13.004 28.914 1.00 47.66 589 ASP A N 1
ATOM 4564 C CA . ASP A 1 589 ? 8.801 -12.272 27.768 1.00 47.66 589 ASP A CA 1
ATOM 4565 C C . ASP A 1 589 ? 9.073 -10.794 28.102 1.00 47.66 589 ASP A C 1
ATOM 4567 O O . ASP A 1 589 ? 10.097 -10.235 27.699 1.00 47.66 589 ASP A O 1
ATOM 4571 N N . THR A 1 590 ? 8.198 -10.152 28.887 1.00 46.53 590 THR A N 1
ATOM 4572 C CA . THR A 1 590 ? 8.380 -8.761 29.340 1.00 46.53 590 THR A CA 1
ATOM 4573 C C . THR A 1 590 ? 9.518 -8.659 30.359 1.00 46.53 590 THR A C 1
ATOM 4575 O O . THR A 1 590 ? 10.296 -7.704 30.307 1.00 46.53 590 THR A O 1
ATOM 4578 N N . ARG A 1 591 ? 9.681 -9.651 31.250 1.00 51.69 591 ARG A N 1
ATOM 4579 C CA . ARG A 1 591 ? 10.844 -9.757 32.151 1.00 51.69 591 ARG A CA 1
ATOM 4580 C C . ARG A 1 591 ? 12.147 -9.959 31.381 1.00 51.69 591 ARG A C 1
ATOM 4582 O O . ARG A 1 591 ? 13.104 -9.230 31.631 1.00 51.69 591 ARG A O 1
ATOM 4589 N N . LEU A 1 592 ? 12.166 -10.873 30.411 1.00 50.88 592 LEU A N 1
ATOM 4590 C CA . LEU A 1 592 ? 13.313 -11.101 29.526 1.00 50.88 592 LEU A CA 1
ATOM 4591 C C . LEU A 1 592 ? 13.677 -9.834 28.741 1.00 50.88 592 LEU A C 1
ATOM 4593 O O . LEU A 1 592 ? 14.857 -9.520 28.577 1.00 50.88 592 LEU A O 1
ATOM 4597 N N . LEU A 1 593 ? 12.678 -9.065 28.298 1.00 47.53 593 LEU A N 1
ATOM 4598 C CA . LEU A 1 593 ? 12.875 -7.789 27.615 1.00 47.53 593 LEU A CA 1
ATOM 4599 C C . LEU A 1 593 ? 13.427 -6.700 28.543 1.00 47.53 593 LEU A C 1
ATOM 4601 O O . LEU A 1 593 ? 14.296 -5.931 28.138 1.00 47.53 593 LEU A O 1
ATOM 4605 N N . LEU A 1 594 ? 12.965 -6.639 29.787 1.00 52.75 594 LEU A N 1
ATOM 4606 C CA . LEU A 1 594 ? 13.477 -5.721 30.805 1.00 52.75 594 LEU A CA 1
ATOM 4607 C C . LEU A 1 594 ? 14.942 -6.002 31.151 1.00 52.75 594 LEU A C 1
ATOM 4609 O O . LEU A 1 594 ? 15.750 -5.072 31.212 1.00 52.75 594 LEU A O 1
ATOM 4613 N N . GLU A 1 595 ? 15.293 -7.278 31.309 1.00 54.31 595 GLU A N 1
ATOM 4614 C CA . GLU A 1 595 ? 16.665 -7.709 31.586 1.00 54.31 595 GLU A CA 1
ATOM 4615 C C . GLU A 1 595 ? 17.598 -7.478 30.392 1.00 54.31 595 GLU A C 1
ATOM 4617 O O . GLU A 1 595 ? 18.738 -7.045 30.569 1.00 54.31 595 GLU A O 1
ATOM 4622 N N . LYS A 1 596 ? 17.118 -7.710 29.166 1.00 47.19 596 LYS A N 1
ATOM 4623 C CA . LYS A 1 596 ? 17.936 -7.621 27.949 1.00 47.19 596 LYS A CA 1
ATOM 4624 C C . LYS A 1 596 ? 18.003 -6.210 27.346 1.00 47.19 596 LYS A C 1
ATOM 4626 O O . LYS A 1 596 ? 19.031 -5.845 26.778 1.00 47.19 596 LYS A O 1
ATOM 4631 N N . HIS A 1 597 ? 16.950 -5.403 27.496 1.00 47.06 597 HIS A N 1
ATOM 4632 C CA . HIS A 1 597 ? 16.762 -4.122 26.792 1.00 47.06 597 HIS A CA 1
ATOM 4633 C C . HIS A 1 597 ? 16.419 -2.935 27.715 1.00 47.06 597 HIS A C 1
ATOM 4635 O O . HIS A 1 597 ? 16.052 -1.855 27.241 1.00 47.06 597 HIS A O 1
ATOM 4641 N N . GLY A 1 598 ? 16.592 -3.065 29.035 1.00 50.38 598 GLY A N 1
ATOM 4642 C CA . GLY A 1 598 ? 16.321 -1.990 30.002 1.00 50.38 598 GLY A CA 1
ATOM 4643 C C . GLY A 1 598 ? 17.058 -0.669 29.724 1.00 50.38 598 GLY A C 1
ATOM 4644 O O . GLY A 1 598 ? 16.562 0.407 30.058 1.00 50.38 598 GLY A O 1
ATOM 4645 N N . SER A 1 599 ? 18.207 -0.712 29.040 1.00 46.22 599 SER A N 1
ATOM 4646 C CA . SER A 1 599 ? 18.962 0.478 28.614 1.00 46.22 599 SER A CA 1
ATOM 4647 C C . SER A 1 599 ? 18.284 1.267 27.479 1.00 46.22 599 SER A C 1
ATOM 4649 O O . SER A 1 599 ? 18.449 2.487 27.398 1.00 46.22 599 SER A O 1
ATOM 4651 N N . LEU A 1 600 ? 17.494 0.599 26.634 1.00 41.25 600 LEU A N 1
ATOM 4652 C CA . LEU A 1 600 ? 16.698 1.193 25.557 1.00 41.25 600 LEU A CA 1
ATOM 4653 C C . LEU A 1 600 ? 15.405 1.790 26.088 1.00 41.25 600 LEU A C 1
ATOM 4655 O O . LEU A 1 600 ? 15.085 2.926 25.749 1.00 41.25 600 LEU A O 1
ATOM 4659 N N . LEU A 1 601 ? 14.721 1.082 26.988 1.00 46.31 601 LEU A N 1
ATOM 4660 C CA . LEU A 1 601 ? 13.556 1.616 27.694 1.00 46.31 601 LEU A CA 1
ATOM 4661 C C . LEU A 1 601 ? 13.928 2.858 28.508 1.00 46.31 601 LEU A C 1
ATOM 4663 O O . LEU A 1 601 ? 13.210 3.853 28.488 1.00 46.31 601 LEU A O 1
ATOM 4667 N N . LYS A 1 602 ? 15.108 2.844 29.140 1.00 48.72 602 LYS A N 1
ATOM 4668 C CA . LYS A 1 602 ? 15.683 4.014 29.805 1.00 48.72 602 LYS A CA 1
ATOM 4669 C C . LYS A 1 602 ? 15.833 5.209 28.854 1.00 48.72 602 LYS A C 1
ATOM 4671 O O . LYS A 1 602 ? 15.482 6.322 29.225 1.00 48.72 602 LYS A O 1
ATOM 4676 N N . LYS A 1 603 ? 16.336 5.000 27.633 1.00 43.19 603 LYS A N 1
ATOM 4677 C CA . LYS A 1 603 ? 16.533 6.077 26.644 1.00 43.19 603 LYS A CA 1
ATOM 4678 C C . LYS A 1 603 ? 15.230 6.528 25.973 1.00 43.19 603 LYS A C 1
ATOM 4680 O O . LYS A 1 603 ? 15.057 7.721 25.768 1.00 43.19 603 LYS A O 1
ATOM 4685 N N . GLY A 1 604 ? 14.322 5.605 25.654 1.00 36.50 604 GLY A N 1
ATOM 4686 C CA . GLY A 1 604 ? 13.043 5.891 24.992 1.00 36.50 604 GLY A CA 1
ATOM 4687 C C . GLY A 1 604 ? 11.989 6.514 25.912 1.00 36.50 604 GLY A C 1
ATOM 4688 O O . GLY A 1 604 ? 11.140 7.264 25.441 1.00 36.50 604 GLY A O 1
ATOM 4689 N N . LEU A 1 605 ? 12.064 6.243 27.219 1.00 43.69 605 LEU A N 1
ATOM 4690 C CA . LEU A 1 605 ? 11.203 6.838 28.251 1.00 43.69 605 LEU A CA 1
ATOM 4691 C C . LEU A 1 605 ? 11.892 7.977 29.026 1.00 43.69 605 LEU A C 1
ATOM 4693 O O . LEU A 1 605 ? 11.320 8.483 29.992 1.00 43.69 605 LEU A O 1
ATOM 4697 N N . SER A 1 606 ? 13.116 8.360 28.640 1.00 40.94 606 SER A N 1
ATOM 4698 C CA . SER A 1 606 ? 13.939 9.378 29.316 1.00 40.94 606 SER A CA 1
ATOM 4699 C C . SER A 1 606 ? 14.097 9.153 30.832 1.00 40.94 606 SER A C 1
ATOM 4701 O O . SER A 1 606 ? 13.943 10.071 31.635 1.00 40.94 606 SER A O 1
ATOM 4703 N N . LEU A 1 607 ? 14.395 7.919 31.245 1.00 47.09 607 LEU A N 1
ATOM 4704 C CA . LEU A 1 607 ? 14.603 7.533 32.646 1.00 47.09 607 LEU A CA 1
ATOM 4705 C C . LEU A 1 607 ? 16.091 7.600 33.042 1.00 47.09 607 LEU A C 1
ATOM 4707 O O . LEU A 1 607 ? 16.997 7.507 32.211 1.00 47.09 607 LEU A O 1
ATOM 4711 N N . THR A 1 608 ? 16.373 7.732 34.339 1.00 46.84 608 THR A N 1
ATOM 4712 C CA . THR A 1 608 ? 17.743 7.713 34.890 1.00 46.84 608 THR A CA 1
ATOM 4713 C C . THR A 1 608 ? 18.244 6.295 35.186 1.00 46.84 608 THR A C 1
ATOM 4715 O O . THR A 1 608 ? 19.458 6.072 35.227 1.00 46.84 608 THR A O 1
ATOM 4718 N N . HIS A 1 609 ? 17.350 5.308 35.275 1.00 49.62 609 HIS A N 1
ATOM 4719 C CA . HIS A 1 609 ? 17.635 3.882 35.480 1.00 49.62 609 HIS A CA 1
ATOM 4720 C C . HIS A 1 609 ? 16.866 2.996 34.487 1.00 49.62 609 HIS A C 1
ATOM 4722 O O . HIS A 1 609 ? 15.959 3.462 33.799 1.00 49.62 609 HIS A O 1
ATOM 4728 N N . ALA A 1 610 ? 17.279 1.731 34.364 1.00 47.12 610 ALA A N 1
ATOM 4729 C CA . ALA A 1 610 ? 16.502 0.734 33.629 1.00 47.12 610 ALA A CA 1
ATOM 4730 C C . ALA A 1 610 ? 15.168 0.528 34.368 1.00 47.12 610 ALA A C 1
ATOM 4732 O O . ALA A 1 610 ? 15.214 0.285 35.576 1.00 47.12 610 ALA A O 1
ATOM 4733 N N . PRO A 1 611 ? 14.009 0.674 33.701 1.00 47.09 611 PRO A N 1
ATOM 4734 C CA . PRO A 1 611 ? 12.722 0.592 34.381 1.00 47.09 611 PRO A CA 1
ATOM 4735 C C . PRO A 1 611 ? 12.518 -0.790 34.994 1.00 47.09 611 PRO A C 1
ATOM 4737 O O . PRO A 1 611 ? 13.043 -1.777 34.492 1.00 47.09 611 PRO A O 1
ATOM 4740 N N . THR A 1 612 ? 11.746 -0.865 36.070 1.00 53.84 612 THR A N 1
ATOM 4741 C CA . THR A 1 612 ? 11.293 -2.130 36.666 1.00 53.84 612 THR A CA 1
ATOM 4742 C C . THR A 1 612 ? 9.927 -2.542 36.104 1.00 53.84 612 THR A C 1
ATOM 4744 O O . THR A 1 612 ? 9.163 -1.699 35.635 1.00 53.84 612 THR A O 1
ATOM 4747 N N . LEU A 1 613 ? 9.581 -3.836 36.174 1.00 46.19 613 LEU A N 1
ATOM 4748 C CA . LEU A 1 613 ? 8.279 -4.353 35.713 1.00 46.19 613 LEU A CA 1
ATOM 4749 C C . LEU A 1 613 ? 7.102 -3.592 36.356 1.00 46.19 613 LEU A C 1
ATOM 4751 O O . LEU A 1 613 ? 6.162 -3.199 35.673 1.00 46.19 613 LEU A O 1
ATOM 4755 N N . ASN A 1 614 ? 7.213 -3.281 37.651 1.00 47.03 614 ASN A N 1
ATOM 4756 C CA . ASN A 1 614 ? 6.215 -2.491 38.373 1.00 47.03 614 ASN A CA 1
ATOM 4757 C C . ASN A 1 614 ? 6.139 -1.030 37.891 1.00 47.03 614 ASN A C 1
ATOM 4759 O O . ASN A 1 614 ? 5.051 -0.466 37.870 1.00 47.03 614 ASN A O 1
ATOM 4763 N N . GLU A 1 615 ? 7.246 -0.414 37.465 1.00 47.06 615 GLU A N 1
ATOM 4764 C CA . GLU A 1 615 ? 7.246 0.958 36.931 1.00 47.06 615 GLU A CA 1
ATOM 4765 C C . GLU A 1 615 ? 6.602 1.059 35.541 1.00 47.06 615 GLU A C 1
ATOM 4767 O O . GLU A 1 615 ? 5.977 2.076 35.244 1.00 47.06 615 GLU A O 1
ATOM 4772 N N . LEU A 1 616 ? 6.713 0.022 34.706 1.00 45.19 616 LEU A N 1
ATOM 4773 C CA . LEU A 1 616 ? 6.037 -0.060 33.402 1.00 45.19 616 LEU A CA 1
ATOM 4774 C C . LEU A 1 616 ? 4.536 -0.311 33.532 1.00 45.19 616 LEU A C 1
ATOM 4776 O O . LEU A 1 616 ? 3.757 0.264 32.780 1.00 45.19 616 LEU A O 1
ATOM 4780 N N . ILE A 1 617 ? 4.141 -1.128 34.508 1.00 41.97 617 ILE A N 1
ATOM 4781 C CA . ILE A 1 617 ? 2.733 -1.417 34.802 1.00 41.97 617 ILE A CA 1
ATOM 4782 C C . ILE A 1 617 ? 2.051 -0.202 35.461 1.00 41.97 617 ILE A C 1
ATOM 4784 O O . ILE A 1 617 ? 0.861 0.023 35.255 1.00 41.97 617 ILE A O 1
ATOM 4788 N N . GLN A 1 618 ? 2.788 0.613 36.229 1.00 40.84 618 GLN A N 1
ATOM 4789 C CA . GLN A 1 618 ? 2.229 1.764 36.953 1.00 40.84 618 GLN A CA 1
ATOM 4790 C C . GLN A 1 618 ? 2.313 3.111 36.210 1.00 40.84 618 GLN A C 1
ATOM 4792 O O . GLN A 1 618 ? 1.540 4.016 36.534 1.00 40.84 618 GLN A O 1
ATOM 4797 N N . LYS A 1 619 ? 3.202 3.298 35.218 1.00 39.50 619 LYS A N 1
ATOM 4798 C CA . LYS A 1 619 ? 3.288 4.559 34.452 1.00 39.50 619 LYS A CA 1
ATOM 4799 C C . LYS A 1 619 ? 2.401 4.566 33.203 1.00 39.50 619 LYS A C 1
ATOM 4801 O O . LYS A 1 619 ? 2.859 4.329 32.089 1.00 39.50 619 LYS A O 1
ATOM 4806 N N . GLY A 1 620 ? 1.165 5.028 33.371 1.00 39.91 620 GLY A N 1
ATOM 4807 C CA . GLY A 1 620 ? 0.506 5.819 32.331 1.00 39.91 620 GLY A CA 1
ATOM 4808 C C . GLY A 1 620 ? 1.097 7.238 32.298 1.00 39.91 620 GLY A C 1
ATOM 4809 O O . GLY A 1 620 ? 0.924 7.968 33.266 1.00 39.91 620 GLY A O 1
ATOM 4810 N N . LEU A 1 621 ? 1.761 7.613 31.190 1.00 29.61 621 LEU A N 1
ATOM 4811 C CA . LEU A 1 621 ? 2.345 8.938 30.856 1.00 29.61 621 LEU A CA 1
ATOM 4812 C C . LEU A 1 621 ? 3.422 9.510 31.832 1.00 29.61 621 LEU A C 1
ATOM 4814 O O . LEU A 1 621 ? 3.273 9.442 33.049 1.00 29.61 621 LEU A O 1
ATOM 4818 N N . PRO A 1 622 ? 4.518 10.137 31.344 1.00 28.02 622 PRO A N 1
ATOM 4819 C CA . PRO A 1 622 ? 5.483 10.814 32.214 1.00 28.02 622 PRO A CA 1
ATOM 4820 C C . PRO A 1 622 ? 4.932 12.143 32.763 1.00 28.02 622 PRO A C 1
ATOM 4822 O O . PRO A 1 622 ? 4.327 12.926 32.033 1.00 28.02 622 PRO A O 1
ATOM 4825 N N . SER A 1 623 ? 5.176 12.419 34.048 1.00 26.77 623 SER A N 1
ATOM 4826 C CA . SER A 1 623 ? 4.947 13.721 34.684 1.00 26.77 623 SER A CA 1
ATOM 4827 C C . SER A 1 623 ? 6.119 14.678 34.431 1.00 26.77 623 SER A C 1
ATOM 4829 O O . SER A 1 623 ? 7.285 14.293 34.521 1.00 26.77 623 SER A O 1
ATOM 4831 N N . SER A 1 624 ? 5.799 15.938 34.123 1.00 25.48 624 SER A N 1
ATOM 4832 C CA . SER A 1 624 ? 6.755 17.041 33.984 1.00 25.48 624 SER A CA 1
ATOM 4833 C C . SER A 1 624 ? 7.527 17.300 35.284 1.00 25.48 624 SER A C 1
ATOM 4835 O O . SER A 1 624 ? 6.997 17.106 36.377 1.00 25.48 624 SER A O 1
ATOM 4837 N N . ALA A 1 625 ? 8.774 17.751 35.132 1.00 27.67 625 ALA A N 1
ATOM 4838 C CA . ALA A 1 625 ? 9.741 18.046 36.186 1.00 27.67 625 ALA A CA 1
ATOM 4839 C C . ALA A 1 625 ? 9.162 18.795 37.405 1.00 27.67 625 ALA A C 1
ATOM 4841 O O . ALA A 1 625 ? 8.357 19.715 37.273 1.00 27.67 625 ALA A O 1
ATOM 4842 N N . GLN A 1 626 ? 9.614 18.390 38.595 1.00 31.25 626 GLN A N 1
ATOM 4843 C CA . GLN A 1 626 ? 9.279 18.997 39.882 1.00 31.25 626 GLN A CA 1
ATOM 4844 C C . GLN A 1 626 ? 9.960 20.365 40.044 1.00 31.25 626 GLN A C 1
ATOM 4846 O O . GLN A 1 626 ? 11.168 20.480 39.847 1.00 31.25 626 GLN A O 1
ATOM 4851 N N . SER A 1 627 ? 9.211 21.360 40.520 1.00 26.53 627 SER A N 1
ATOM 4852 C CA . SER A 1 627 ? 9.750 22.463 41.318 1.00 26.53 627 SER A CA 1
ATOM 4853 C C . SER A 1 627 ? 9.117 22.429 42.709 1.00 26.53 627 SER A C 1
ATOM 4855 O O . SER A 1 627 ? 7.921 22.183 42.860 1.00 26.53 627 SER A O 1
ATOM 4857 N N . SER A 1 628 ? 9.962 22.638 43.711 1.00 31.16 628 SER A N 1
ATOM 4858 C CA . SER A 1 628 ? 9.693 22.672 45.146 1.00 31.16 628 SER A CA 1
ATOM 4859 C C . SER A 1 628 ? 8.723 23.785 45.545 1.00 31.16 628 SER A C 1
ATOM 4861 O O . SER A 1 628 ? 9.029 24.951 45.327 1.00 31.16 628 SER A O 1
ATOM 4863 N N . ASP A 1 629 ? 7.577 23.428 46.127 1.00 27.81 629 ASP A N 1
ATOM 4864 C CA . ASP A 1 629 ? 7.159 23.842 47.477 1.00 27.81 629 ASP A CA 1
ATOM 4865 C C . ASP A 1 629 ? 5.674 23.521 47.731 1.00 27.81 629 ASP A C 1
ATOM 4867 O O . ASP A 1 629 ? 4.801 23.788 46.917 1.00 27.81 629 ASP A O 1
ATOM 4871 N N . VAL A 1 630 ? 5.427 22.915 48.898 1.00 28.86 630 VAL A N 1
ATOM 4872 C CA . VAL A 1 630 ? 4.155 22.813 49.640 1.00 28.86 630 VAL A CA 1
ATOM 4873 C C . VAL A 1 630 ? 2.913 22.286 48.883 1.00 28.86 630 VAL A C 1
ATOM 4875 O O . VAL A 1 630 ? 2.153 23.026 48.282 1.00 28.86 630 VAL A O 1
ATOM 4878 N N . ARG A 1 631 ? 2.678 20.974 49.061 1.00 30.12 631 ARG A N 1
ATOM 4879 C CA . ARG A 1 631 ? 1.391 20.243 49.206 1.00 30.12 631 ARG A CA 1
ATOM 4880 C C . ARG A 1 631 ? 0.125 20.756 48.472 1.00 30.12 631 ARG A C 1
ATOM 4882 O O . ARG A 1 631 ? -0.356 21.839 48.775 1.00 30.12 631 ARG A O 1
ATOM 4889 N N . PRO A 1 632 ? -0.663 19.820 47.916 1.00 37.47 632 PRO A N 1
ATOM 4890 C CA . PRO A 1 632 ? -0.258 18.737 47.023 1.00 37.47 632 PRO A CA 1
ATOM 4891 C C . PRO A 1 632 ? -1.235 18.620 45.833 1.00 37.47 632 PRO A C 1
ATOM 4893 O O . PRO A 1 632 ? -2.436 18.579 46.035 1.00 37.47 632 PRO A O 1
ATOM 4896 N N . LEU A 1 633 ? -0.725 18.466 44.608 1.00 34.81 633 LEU A N 1
ATOM 4897 C CA . LEU A 1 633 ? -1.172 17.460 43.620 1.00 34.81 633 LEU A CA 1
ATOM 4898 C C . LEU A 1 633 ? -2.687 17.191 43.370 1.00 34.81 633 LEU A C 1
ATOM 4900 O O . LEU A 1 633 ? -3.011 16.140 42.821 1.00 34.81 633 LEU A O 1
ATOM 4904 N N . LEU A 1 634 ? -3.604 18.110 43.688 1.00 34.06 634 LEU A N 1
ATOM 4905 C CA . LEU A 1 634 ? -5.049 17.964 43.450 1.00 34.06 634 LEU A CA 1
ATOM 4906 C C . LEU A 1 634 ? -5.585 18.811 42.281 1.00 34.06 634 LEU A C 1
ATOM 4908 O O . LEU A 1 634 ? -6.604 18.448 41.700 1.00 34.06 634 LEU A O 1
ATOM 4912 N N . ASP A 1 635 ? -4.886 19.864 41.852 1.00 34.53 635 ASP A N 1
ATOM 4913 C CA . ASP A 1 635 ? -5.515 20.891 40.999 1.00 34.53 635 ASP A CA 1
ATOM 4914 C C . ASP A 1 635 ? -5.417 20.669 39.477 1.00 34.53 635 ASP A C 1
ATOM 4916 O O . ASP A 1 635 ? -5.952 21.459 38.703 1.00 34.53 635 ASP A O 1
ATOM 4920 N N . LEU A 1 636 ? -4.787 19.590 38.996 1.00 43.12 636 LEU A N 1
ATOM 4921 C CA . LEU A 1 636 ? -4.662 19.325 37.545 1.00 43.12 636 LEU A CA 1
ATOM 4922 C C . LEU A 1 636 ? -5.145 17.937 37.107 1.00 43.12 636 LEU A C 1
ATOM 4924 O O . LEU A 1 636 ? -4.958 17.547 35.952 1.00 43.12 636 LEU A O 1
ATOM 4928 N N . VAL A 1 637 ? -5.812 17.206 38.001 1.00 41.81 637 VAL A N 1
ATOM 4929 C CA . VAL A 1 637 ? -6.421 15.900 37.701 1.00 41.81 637 VAL A CA 1
ATOM 4930 C C . VAL A 1 637 ? -7.465 16.046 36.592 1.00 41.81 637 VAL A C 1
ATOM 4932 O O . VAL A 1 637 ? -7.417 15.314 35.606 1.00 41.81 637 VAL A O 1
ATOM 4935 N N . PHE A 1 638 ? -8.292 17.094 36.668 1.00 39.38 638 PHE A N 1
ATOM 4936 C CA . PHE A 1 638 ? -9.283 17.416 35.645 1.00 39.38 638 PHE A CA 1
ATOM 4937 C C . PHE A 1 638 ? -8.640 17.666 34.272 1.00 39.38 638 PHE A C 1
ATOM 4939 O O . PHE A 1 638 ? -9.040 17.069 33.281 1.00 39.38 638 PHE A O 1
ATOM 4946 N N . LEU A 1 639 ? -7.598 18.498 34.181 1.00 37.72 639 LEU A N 1
ATOM 4947 C CA . LEU A 1 639 ? -6.988 18.846 32.891 1.00 37.72 639 LEU A CA 1
ATOM 4948 C C . LEU A 1 639 ? -6.298 17.638 32.229 1.00 37.72 639 LEU A C 1
ATOM 4950 O O . LEU A 1 639 ? -6.395 17.451 31.016 1.00 37.72 639 LEU A O 1
ATOM 4954 N N . ARG A 1 640 ? -5.642 16.786 33.028 1.00 40.75 640 ARG A N 1
ATOM 4955 C CA . ARG A 1 640 ? -5.008 15.544 32.556 1.00 40.75 640 ARG A CA 1
ATOM 4956 C C . ARG A 1 640 ? -6.043 14.530 32.071 1.00 40.75 640 ARG A C 1
ATOM 4958 O O . ARG A 1 640 ? -5.842 13.869 31.053 1.00 40.75 640 ARG A O 1
ATOM 4965 N N . GLU A 1 641 ? -7.149 14.403 32.787 1.00 44.25 641 GLU A N 1
ATOM 4966 C CA . GLU A 1 641 ? -8.232 13.489 32.438 1.00 44.25 641 GLU A CA 1
ATOM 4967 C C . GLU A 1 641 ? -9.078 13.979 31.254 1.00 44.25 641 GLU A C 1
ATOM 4969 O O . GLU A 1 641 ? -9.537 13.169 30.451 1.00 44.25 641 GLU A O 1
ATOM 4974 N N . PHE A 1 642 ? -9.218 15.299 31.106 1.00 38.28 642 PHE A N 1
ATOM 4975 C CA . PHE A 1 642 ? -9.844 15.959 29.964 1.00 38.28 642 PHE A CA 1
ATOM 4976 C C . PHE A 1 642 ? -9.024 15.735 28.689 1.00 38.28 642 PHE A C 1
ATOM 4978 O O . PHE A 1 642 ? -9.539 15.216 27.705 1.00 38.28 642 PHE A O 1
ATOM 4985 N N . LEU A 1 643 ? -7.718 16.020 28.716 1.00 38.28 643 LEU A N 1
ATOM 4986 C CA . LEU A 1 643 ? -6.835 15.835 27.554 1.00 38.28 643 LEU A CA 1
ATOM 4987 C C . LEU A 1 643 ? -6.653 14.365 27.143 1.00 38.28 643 LEU A C 1
ATOM 4989 O O . LEU A 1 643 ? -6.425 14.087 25.971 1.00 38.28 643 LEU A O 1
ATOM 4993 N N . SER A 1 644 ? -6.751 13.426 28.088 1.00 36.12 644 SER A N 1
ATOM 4994 C CA . SER A 1 644 ? -6.668 11.983 27.810 1.00 36.12 644 SER A CA 1
ATOM 4995 C C . SER A 1 644 ? -8.002 11.352 27.417 1.00 36.12 644 SER A C 1
ATOM 4997 O O . SER A 1 644 ? -8.023 10.162 27.111 1.00 36.12 644 SER A O 1
ATOM 4999 N N . ALA A 1 645 ? -9.104 12.114 27.442 1.00 38.31 645 ALA A N 1
ATOM 5000 C CA . ALA A 1 645 ? -10.452 11.589 27.255 1.00 38.31 645 ALA A CA 1
ATOM 5001 C C . ALA A 1 645 ? -10.672 10.312 28.092 1.00 38.31 645 ALA A C 1
ATOM 5003 O O . ALA A 1 645 ? -11.124 9.288 27.578 1.00 38.31 645 ALA A O 1
ATOM 5004 N N . CYS A 1 646 ? -10.348 10.367 29.389 1.00 41.34 646 CYS A N 1
ATOM 5005 C CA . CYS A 1 646 ? -10.439 9.236 30.319 1.00 41.34 646 CYS A CA 1
ATOM 5006 C C . CYS A 1 646 ? -11.903 8.815 30.565 1.00 41.34 646 CYS A C 1
ATOM 5008 O O . CYS A 1 646 ? -12.756 9.656 30.869 1.00 41.34 646 CYS A O 1
ATOM 5010 N N . SER A 1 647 ? -12.250 7.538 30.362 1.00 37.25 647 SER A N 1
ATOM 5011 C CA . SER A 1 647 ? -13.641 7.034 30.381 1.00 37.25 647 SER A CA 1
ATOM 5012 C C . SER A 1 647 ? -14.300 7.073 31.760 1.00 37.25 647 SER A C 1
ATOM 5014 O O . SER A 1 647 ? -15.524 7.111 31.857 1.00 37.25 647 SER A O 1
ATOM 5016 N N . THR A 1 648 ? -13.488 7.125 32.811 1.00 38.22 648 THR A N 1
ATOM 5017 C CA . THR A 1 648 ? -13.907 6.966 34.205 1.00 38.22 648 THR A CA 1
ATOM 5018 C C . THR A 1 648 ? -13.934 8.270 34.995 1.00 38.22 648 THR A C 1
ATOM 5020 O O . THR A 1 648 ? -14.228 8.242 36.187 1.00 38.22 648 THR A O 1
ATOM 5023 N N . SER A 1 649 ? -13.666 9.417 34.358 1.00 41.22 649 SER A N 1
ATOM 5024 C CA . SER A 1 649 ? -13.675 10.710 35.040 1.00 41.22 649 SER A CA 1
ATOM 5025 C C . SER A 1 649 ? -14.491 11.789 34.329 1.00 41.22 649 SER A C 1
ATOM 5027 O O . SER A 1 649 ? -14.661 11.790 33.107 1.00 41.22 649 SER A O 1
ATOM 5029 N N . THR A 1 650 ? -14.970 12.751 35.118 1.00 38.88 650 THR A N 1
ATOM 5030 C CA . THR A 1 650 ? -15.858 13.842 34.693 1.00 38.88 650 THR A CA 1
ATOM 5031 C C . THR A 1 650 ? -15.216 14.754 33.646 1.00 38.88 650 THR A C 1
ATOM 5033 O O . THR A 1 650 ? -15.892 15.263 32.755 1.00 38.88 650 THR A O 1
ATOM 5036 N N . ALA A 1 651 ? -13.897 14.935 33.714 1.00 36.03 651 ALA A N 1
ATOM 5037 C CA . ALA A 1 651 ? -13.151 15.771 32.786 1.00 36.03 651 ALA A CA 1
ATOM 5038 C C . ALA A 1 651 ? -12.948 15.083 31.429 1.00 36.03 651 ALA A C 1
ATOM 5040 O O . ALA A 1 651 ? -13.158 15.693 30.382 1.00 36.03 651 ALA A O 1
ATOM 5041 N N . GLY A 1 652 ? -12.621 13.787 31.433 1.00 40.16 652 GLY A N 1
ATOM 5042 C CA . GLY A 1 652 ? -12.549 12.990 30.209 1.00 40.16 652 GLY A CA 1
ATOM 5043 C C . GLY A 1 652 ? -13.913 12.817 29.547 1.00 40.16 652 GLY A C 1
ATOM 5044 O O . GLY A 1 652 ? -14.008 12.790 28.321 1.00 40.16 652 GLY A O 1
ATOM 5045 N N . PHE A 1 653 ? -14.979 12.784 30.351 1.00 39.72 653 PHE A N 1
ATOM 5046 C CA . PHE A 1 653 ? -16.352 12.839 29.862 1.00 39.72 653 PHE A CA 1
ATOM 5047 C C . PHE A 1 653 ? -16.636 14.167 29.150 1.00 39.72 653 PHE A C 1
ATOM 5049 O O . PHE A 1 653 ? -17.054 14.133 27.999 1.00 39.72 653 PHE A O 1
ATOM 5056 N N . LEU A 1 654 ? -16.301 15.317 29.749 1.00 37.50 654 LEU A N 1
ATOM 5057 C CA . LEU A 1 654 ? -16.470 16.638 29.125 1.00 37.50 654 LEU A CA 1
ATOM 5058 C C . LEU A 1 654 ? -15.694 16.775 27.798 1.00 37.50 654 LEU A C 1
ATOM 5060 O O . LEU A 1 654 ? -16.228 17.320 26.835 1.00 37.50 654 LEU A O 1
ATOM 5064 N N . ALA A 1 655 ? -14.472 16.240 27.708 1.00 39.16 655 ALA A N 1
ATOM 5065 C CA . ALA A 1 655 ? -13.655 16.286 26.491 1.00 39.16 655 ALA A CA 1
ATOM 5066 C C . ALA A 1 655 ? -14.249 15.488 25.320 1.00 39.16 655 ALA A C 1
ATOM 5068 O O . ALA A 1 655 ? -14.217 15.946 24.178 1.00 39.16 655 ALA A O 1
ATOM 5069 N N . ARG A 1 656 ? -14.847 14.324 25.604 1.00 42.50 656 ARG A N 1
ATOM 5070 C CA . ARG A 1 656 ? -15.591 13.524 24.612 1.00 42.50 656 ARG A CA 1
ATOM 5071 C C . ARG A 1 656 ? -16.938 14.140 24.238 1.00 42.50 656 ARG A C 1
ATOM 5073 O O . ARG A 1 656 ? -17.516 13.769 23.224 1.00 42.50 656 ARG A O 1
ATOM 5080 N N . TRP A 1 657 ? -17.435 15.056 25.063 1.00 36.16 657 TRP A N 1
ATOM 5081 C CA . TRP A 1 657 ? -18.776 15.620 24.960 1.00 36.16 657 TRP A CA 1
ATOM 5082 C C . TRP A 1 657 ? -18.819 17.031 24.347 1.00 36.16 657 TRP A C 1
ATOM 5084 O O . TRP A 1 657 ? -19.892 17.582 24.101 1.00 36.16 657 TRP A O 1
ATOM 5094 N N . LEU A 1 658 ? -17.653 17.625 24.086 1.00 33.12 658 LEU A N 1
ATOM 5095 C CA . LEU A 1 658 ? -17.515 18.943 23.462 1.00 33.12 658 LEU A CA 1
ATOM 5096 C C . LEU A 1 658 ? -17.673 18.978 21.924 1.00 33.12 658 LEU A C 1
ATOM 5098 O O . LEU A 1 658 ? -18.167 19.999 21.440 1.00 33.12 658 LEU A O 1
ATOM 5102 N N . PRO A 1 659 ? -17.325 17.944 21.127 1.00 31.78 659 PRO A N 1
ATOM 5103 C CA . PRO A 1 659 ? -17.511 18.002 19.674 1.00 31.78 659 PRO A CA 1
ATOM 5104 C C . PRO A 1 659 ? -18.970 17.754 19.255 1.00 31.78 659 PRO A C 1
ATOM 5106 O O . PRO A 1 659 ? -19.611 16.811 19.712 1.00 31.78 659 PRO A O 1
ATOM 5109 N N . SER A 1 660 ? -19.489 18.577 18.340 1.00 27.50 660 SER A N 1
ATOM 5110 C CA . SER A 1 660 ? -20.847 18.480 17.781 1.00 27.50 660 SER A CA 1
ATOM 5111 C C . SER A 1 660 ? -20.791 18.327 16.254 1.00 27.50 660 SER A C 1
ATOM 5113 O O . SER A 1 660 ? -20.965 19.288 15.512 1.00 27.50 660 SER A O 1
ATOM 5115 N N . GLY A 1 661 ? -20.518 17.105 15.777 1.00 33.22 661 GLY A N 1
ATOM 5116 C CA . GLY A 1 661 ? -20.471 16.786 14.347 1.00 33.22 661 GLY A CA 1
ATOM 5117 C C . GLY A 1 661 ? -20.160 15.298 14.024 1.00 33.22 661 GLY A C 1
ATOM 5118 O O . GLY A 1 661 ? -19.636 14.600 14.884 1.00 33.22 661 GLY A O 1
ATOM 5119 N N . PRO A 1 662 ? -20.523 14.792 12.826 1.00 31.94 662 PRO A N 1
ATOM 5120 C CA . PRO A 1 662 ? -20.113 13.496 12.201 1.00 31.94 662 PRO A CA 1
ATOM 5121 C C . PRO A 1 662 ? -18.588 13.029 12.188 1.00 31.94 662 PRO A C 1
ATOM 5123 O O . PRO A 1 662 ? -17.736 13.660 12.800 1.00 31.94 662 PRO A O 1
ATOM 5126 N N . VAL A 1 663 ? -18.161 11.985 11.392 1.00 35.53 663 VAL A N 1
ATOM 5127 C CA . VAL A 1 663 ? -16.770 11.321 11.133 1.00 35.53 663 VAL A CA 1
ATOM 5128 C C . VAL A 1 663 ? -16.234 10.761 9.698 1.00 35.53 663 VAL A C 1
ATOM 5130 O O . VAL A 1 663 ? -16.817 9.874 9.075 1.00 35.53 663 VAL A O 1
ATOM 5133 N N . VAL A 1 664 ? -15.063 11.143 9.136 1.00 33.22 664 VAL A N 1
ATOM 5134 C CA . VAL A 1 664 ? -14.708 10.937 7.674 1.00 33.22 664 VAL A CA 1
ATOM 5135 C C . VAL A 1 664 ? -14.265 9.483 7.318 1.00 33.22 664 VAL A C 1
ATOM 5137 O O . VAL A 1 664 ? -14.049 8.678 8.214 1.00 33.22 664 VAL A O 1
ATOM 5140 N N . ASP A 1 665 ? -14.094 9.113 6.029 1.00 36.41 665 ASP A N 1
ATOM 5141 C CA . ASP A 1 665 ? -13.461 7.846 5.560 1.00 36.41 665 ASP A CA 1
ATOM 5142 C C . ASP A 1 665 ? -11.949 8.022 5.225 1.00 36.41 665 ASP A C 1
ATOM 5144 O O . ASP A 1 665 ? -11.621 8.640 4.205 1.00 36.41 665 ASP A O 1
ATOM 5148 N N . PRO A 1 666 ? -11.007 7.480 6.032 1.00 35.88 666 PRO A N 1
ATOM 5149 C CA . PRO A 1 666 ? -9.565 7.693 5.854 1.00 35.88 666 PRO A CA 1
ATOM 5150 C C . PRO A 1 666 ? -9.003 7.101 4.557 1.00 35.88 666 PRO A C 1
ATOM 5152 O O . PRO A 1 666 ? -7.979 7.567 4.063 1.00 35.88 666 PRO A O 1
ATOM 5155 N N . ALA A 1 667 ? -9.652 6.077 3.992 1.00 32.56 667 ALA A N 1
ATOM 5156 C CA . ALA A 1 667 ? -9.142 5.354 2.827 1.00 32.56 667 ALA A CA 1
ATOM 5157 C C . ALA A 1 667 ? -9.333 6.128 1.510 1.00 32.56 667 ALA A C 1
ATOM 5159 O O . ALA A 1 667 ? -8.702 5.809 0.499 1.00 32.56 667 ALA A O 1
ATOM 5160 N N . ARG A 1 668 ? -10.202 7.148 1.513 1.00 30.98 668 ARG A N 1
ATOM 5161 C CA . ARG A 1 668 ? -10.551 7.973 0.341 1.00 30.98 668 ARG A CA 1
ATOM 5162 C C . ARG A 1 668 ? -10.137 9.436 0.479 1.00 30.98 668 ARG A C 1
ATOM 5164 O O . ARG A 1 668 ? -10.383 10.223 -0.434 1.00 30.98 668 ARG A O 1
ATOM 5171 N N . CYS A 1 669 ? -9.503 9.792 1.592 1.00 37.16 669 CYS A N 1
ATOM 5172 C CA . CYS A 1 669 ? -9.071 11.148 1.891 1.00 37.16 669 CYS A CA 1
ATOM 5173 C C . CYS A 1 669 ? -7.543 11.244 1.867 1.00 37.16 669 CYS A C 1
ATOM 5175 O O . CYS A 1 669 ? -6.835 10.374 2.368 1.00 37.16 669 CYS A O 1
ATOM 5177 N N . GLN A 1 670 ? -7.030 12.319 1.276 1.00 38.69 670 GLN A N 1
ATOM 5178 C CA . GLN A 1 670 ? -5.607 12.632 1.238 1.00 38.69 670 GLN A CA 1
ATOM 5179 C C . GLN A 1 670 ? -5.403 13.967 1.948 1.00 38.69 670 GLN A C 1
ATOM 5181 O O . GLN A 1 670 ? -6.028 14.951 1.578 1.00 38.69 670 GLN A O 1
ATOM 5186 N N . LEU A 1 671 ? -4.536 13.989 2.962 1.00 44.62 671 LEU A N 1
ATOM 5187 C CA . LEU A 1 671 ? -4.117 15.224 3.620 1.00 44.62 671 LEU A CA 1
ATOM 5188 C C . LEU A 1 671 ? -3.010 15.871 2.792 1.00 44.62 671 LEU A C 1
ATOM 5190 O O . LEU A 1 671 ? -1.957 15.269 2.563 1.00 44.62 671 LEU A O 1
ATOM 5194 N N . THR A 1 672 ? -3.241 17.104 2.363 1.00 42.38 672 THR A N 1
ATOM 5195 C CA . THR A 1 672 ? -2.298 17.873 1.553 1.00 42.38 672 THR A CA 1
ATOM 5196 C C . THR A 1 672 ? -1.877 19.118 2.321 1.00 42.38 672 THR A C 1
ATOM 5198 O O . THR A 1 672 ? -2.701 19.941 2.715 1.00 42.38 672 THR A O 1
ATOM 5201 N N . ILE A 1 673 ? -0.571 19.264 2.549 1.00 48.81 673 ILE A N 1
ATOM 5202 C CA . ILE A 1 673 ? 0.009 20.450 3.183 1.00 48.81 673 ILE A CA 1
ATOM 5203 C C . ILE A 1 673 ? 0.763 21.222 2.109 1.00 48.81 673 ILE A C 1
ATOM 5205 O O . ILE A 1 673 ? 1.736 20.726 1.539 1.00 48.81 673 ILE A O 1
ATOM 5209 N N . VAL A 1 674 ? 0.331 22.453 1.838 1.00 47.84 674 VAL A N 1
ATOM 5210 C CA . VAL A 1 674 ? 1.062 23.351 0.941 1.00 47.84 674 VAL A CA 1
ATOM 5211 C C . VAL A 1 674 ? 2.346 23.787 1.657 1.00 47.84 674 VAL A C 1
ATOM 5213 O O . VAL A 1 674 ? 2.304 24.571 2.607 1.00 47.84 674 VAL A O 1
ATOM 5216 N N . GLN A 1 675 ? 3.492 23.253 1.218 1.00 46.91 675 GLN A N 1
ATOM 5217 C CA . GLN A 1 675 ? 4.806 23.424 1.865 1.00 46.91 675 GLN A CA 1
ATOM 5218 C C . GLN A 1 675 ? 5.208 24.889 2.103 1.00 46.91 675 GLN A C 1
ATOM 5220 O O . GLN A 1 675 ? 5.985 25.169 3.011 1.00 46.91 675 GLN A O 1
ATOM 5225 N N . THR A 1 676 ? 4.667 25.833 1.328 1.00 47.22 676 THR A N 1
ATOM 5226 C CA . THR A 1 676 ? 5.017 27.260 1.393 1.00 47.22 676 THR A CA 1
ATOM 5227 C C . THR A 1 676 ? 4.566 27.965 2.677 1.00 47.22 676 THR A C 1
ATOM 5229 O O . THR A 1 676 ? 5.029 29.070 2.937 1.00 47.22 676 THR A O 1
ATOM 5232 N N . ASN A 1 677 ? 3.696 27.352 3.492 1.00 42.00 677 ASN A N 1
ATOM 5233 C CA . ASN A 1 677 ? 3.081 28.004 4.659 1.00 42.00 677 ASN A CA 1
ATOM 5234 C C . ASN A 1 677 ? 3.578 27.491 6.024 1.00 42.00 677 ASN A C 1
ATOM 5236 O O . ASN A 1 677 ? 3.053 27.908 7.056 1.00 42.00 677 ASN A O 1
ATOM 5240 N N . MET A 1 678 ? 4.562 26.588 6.067 1.00 45.97 678 MET A N 1
ATOM 5241 C CA . MET A 1 678 ? 5.038 26.014 7.330 1.00 45.97 678 MET A CA 1
ATOM 5242 C C . MET A 1 678 ? 6.048 26.938 8.027 1.00 45.97 678 MET A C 1
ATOM 5244 O O . MET A 1 678 ? 7.178 27.090 7.572 1.00 45.97 678 MET A O 1
ATOM 5248 N N . ALA A 1 679 ? 5.655 27.516 9.165 1.00 48.28 679 ALA A N 1
ATOM 5249 C CA . ALA A 1 679 ? 6.533 28.281 10.050 1.00 48.28 679 ALA A CA 1
ATOM 5250 C C . ALA A 1 679 ? 6.316 27.864 11.512 1.00 48.28 679 ALA A C 1
ATOM 5252 O O . ALA A 1 679 ? 5.185 27.612 11.932 1.00 48.28 679 ALA A O 1
ATOM 5253 N N . VAL A 1 680 ? 7.399 27.803 12.294 1.00 40.06 680 VAL A N 1
ATOM 5254 C CA . VAL A 1 680 ? 7.344 27.457 13.723 1.00 40.06 680 VAL A CA 1
ATOM 5255 C C . VAL A 1 680 ? 6.416 28.438 14.449 1.00 40.06 680 VAL A C 1
ATOM 5257 O O . VAL A 1 680 ? 6.565 29.651 14.319 1.00 40.06 680 VAL A O 1
ATOM 5260 N N . GLY A 1 681 ? 5.434 27.910 15.185 1.00 38.69 681 GLY A N 1
ATOM 5261 C CA . GLY A 1 681 ? 4.484 28.709 15.966 1.00 38.69 681 GLY A CA 1
ATOM 5262 C C . GLY A 1 681 ? 3.319 29.328 15.181 1.00 38.69 681 GLY A C 1
ATOM 5263 O O . GLY A 1 681 ? 2.526 30.047 15.784 1.00 38.69 681 GLY A O 1
ATOM 5264 N N . LYS A 1 682 ? 3.169 29.061 13.872 1.00 40.50 682 LYS A N 1
ATOM 5265 C CA . LYS A 1 682 ? 2.008 29.516 13.085 1.00 40.50 682 LYS A CA 1
ATOM 5266 C C . LYS A 1 682 ? 1.047 28.363 12.763 1.00 40.50 682 LYS A C 1
ATOM 5268 O O . LYS A 1 682 ? 1.510 27.292 12.371 1.00 40.50 682 LYS A O 1
ATOM 5273 N N . PRO A 1 683 ? -0.279 28.566 12.881 1.00 38.69 683 PRO A N 1
ATOM 5274 C CA . PRO A 1 683 ? -1.258 27.576 12.445 1.00 38.69 683 PRO A CA 1
ATOM 5275 C C . PRO A 1 683 ? -1.195 27.405 10.921 1.00 38.69 683 PRO A C 1
ATOM 5277 O O . PRO A 1 683 ? -1.144 28.388 10.179 1.00 38.69 683 PRO A O 1
ATOM 5280 N N . VAL A 1 684 ? -1.204 26.155 10.453 1.00 45.50 684 VAL A N 1
ATOM 5281 C CA . VAL A 1 684 ? -1.163 25.801 9.027 1.00 45.50 684 VAL A CA 1
ATOM 5282 C C . VAL A 1 684 ? -2.507 25.211 8.630 1.00 45.50 684 VAL A C 1
ATOM 5284 O O . VAL A 1 684 ? -3.026 24.322 9.300 1.00 45.50 684 VAL A O 1
ATOM 5287 N N . LYS A 1 685 ? -3.072 25.703 7.526 1.00 43.97 685 LYS A N 1
ATOM 5288 C CA . LYS A 1 685 ? -4.292 25.140 6.950 1.00 43.97 685 LYS A CA 1
ATOM 5289 C C . LYS A 1 685 ? -3.932 23.883 6.156 1.00 43.97 685 LYS A C 1
ATOM 5291 O O . LYS A 1 685 ? -3.169 23.970 5.196 1.00 43.97 685 LYS A O 1
ATOM 5296 N N . VAL A 1 686 ? -4.470 22.743 6.577 1.00 46.47 686 VAL A N 1
ATOM 5297 C CA . VAL A 1 686 ? -4.328 21.445 5.903 1.00 46.47 686 VAL A CA 1
ATOM 5298 C C . VAL A 1 686 ? -5.611 21.179 5.117 1.00 46.47 686 VAL A C 1
ATOM 5300 O O . VAL A 1 686 ? -6.695 21.438 5.641 1.00 46.47 686 VAL A O 1
ATOM 5303 N N . SER A 1 687 ? -5.487 20.755 3.857 1.00 45.66 687 SER A N 1
ATOM 5304 C CA . SER A 1 687 ? -6.613 20.515 2.938 1.00 45.66 687 SER A CA 1
ATOM 5305 C C . SER A 1 687 ? -6.771 19.053 2.585 1.00 45.66 687 SER A C 1
ATOM 5307 O O . SER A 1 687 ? -5.716 18.443 2.260 1.00 45.66 687 SER A O 1
#

InterPro domains:
  IPR012983 PHR [PF08005] (257-407)
  IPR038648 PHR domain superfamily [G3DSA:2.60.120.820] (254-417)

Foldseek 3Di:
DVPQDLVVLVVLVVLLVVLLVLLLDDDDDDPVSLVSNLVSLVSNLVSLVVNLVSLCVQAPPPVPDDHDDPSNLVSVLSLVVVLVVSLVSVVVVVVVPPPDDPCPSSCVSSLSSLLSSLVSLLSNVCLQPVKLVSLLLLLLVLLVDDPLRSSVLSSLSNQLPDDDDCVNQPVVPIGGDRVSSVVVSVVPRPDDPVSSCVCSHLLNLLLSLLVLLPDPDPNPSCSNVSSLSSLLRLLQCLLDPVCVVVVPLPKDKFAFQFPDKDPAQPQKAAAVQKAKKKKAKADFKKWFFKFKWFDAPDQDWFKKKKWKWWQDPPRDTDTDFIDMDTDGDPPPDRMDMGTTPDTHIHDHPTMMMIMMHTNDTDTGMKGFQGDQWGADPVRMIMGMADDPRRRRPHGRGMGIGRITIIGGDDPDDPPPVVSSVSSLVSSLSSLLSLLVSQVVQLVVLDGDQSNLVSLVSSLVSLLSSCLVPLVCLVSSLVSLVVVLVSLVVSVVVVVVVCVVDDDDDDPDPFDFDWDWDKDKDFDPDDDDPDDFTIAIDTDTDGDGDPPPSRDSVSVNNSSLQSNLSSLVSNLVPPPDPVCVVCVVVSVVVVVVCLVVPLVSVCVSVVHPGRDDPVRSNPDPDDDDDDDDDDDDDDPCPLVVLLVVLPPPDPSSVVNVVPDDGHHDDPVPDDWDFPPVPDDPPDDGDID

pLDDT: mean 71.23, std 21.81, range [25.48, 97.19]

Organism: Oesophagostomum dentatum (NCBI:txid61180)

Secondary structure (DSSP, 8-state):
-TT--HHHHHHHHHHHHHHHHHHS------HHHHHHHHHHHHHHHHHHHHHHHHHHHHS--STTSPPPPHHHHHHHHHHHHHHHHHHHHHHHHHHHGGG-S--TTHHHHHHHHHHHHHHHHHHTHHHHS-BHHHHHHHHHHHHHSPTT-HHHHHHHHHHHT-S-SHHHHTS----BSSHHHHHHHHHT--S-HHHHHHHTSHHHHHHHHHHHHT--S--TT-HHHHHHHHHHHHHHHHHS-THHHHH----EEPPPSEEEE-SS--EEE-TT--EEEEEEEESS-EEEEEEEEEPBSS---EEEEEEEEEEETTTEEEEEEEEEEEE---SS--EEEEEEEEEEEEPBT-EEEEEEE-SS-EEE--EEEE-SEEE-TTS-EEEEEE-TT--S---SSEES---EEEEE-----TTHHHHHHHHHHHHHHHHHHHHHHHHHHHTTT---HHHHHHHHHHHHHHHHHHHH-GGGHHHHHHHHHTHHHHHHHHHHHHHHHHTTS-----------EEEEEEEEE--SS--SS-----EEEEEEEEE--GGGTT-HHHHHHHHHHHHHHHHHHHHTT---GGGGGGHHHHHHHHHHHHHHHHHHHHHHTT-SSPPPHHHHHH-SSPPP-----SS---TTHHHHHHHTT-TTSHHHHHHHHS--S----TTS------GGG--TTS-----

Sequence (687 aa):
MDTVSPCAFLALLRVLDWSLSRVFEFHSEGDHRLWNTERAAATSLIVMRILSRYVLLVYHNNGDSEEPSAAFADAVVLLHSALLSMFDRANDCILEEVKISLQAILNFALSIVLNEAINLFVEISSCFMPSRHLLVCHLALAISSPVGHPLIAAVIGSIAKRRTLVDVFLHKTEFVSFPQLSRQLAEHFTMEQQRIDTLTALPNILRFLYEKSFSESSDCWNVANIAQDIVVKLSKELAIPDVHKSLASTIVQTPIRFRRRSAVCAWDMSDGATDAICVRIEGGRIALRGVGVYLHAEQVRRTWQCEIHVLRDGDQFSLLSKTSCELSSGGAVDTGVILLPDSVTLAVGVTYAIKVWTPENGKTYCGEGGVNYIRLNNGARVTFSSCPLSENGTSLQRGQIPFFLYSVVEPEKVDKTEAQDEIHKSFVMLLRLLSNKIGAFLVNGLIPQCARSLISRIAGHVMVFMELFPNKAMEITCVLEQLIPMVSSVNATMKASTLSESFDHTSEICEAKTVQVTVECPHPYKTNNVYSVMYGFQCTVTGYPASRKDSNLRLEQELAWLSASACRVMVQLSSDASSLTHLSTAEDDTRLLLEKHGSLLKKGLSLTHAPTLNELIQKGLPSSAQSSDVRPLLDLVFLREFLSACSTSTAGFLARWLPSGPVVDPARCQLTIVQTNMAVGKPVKVS

Radius of gyration: 32.87 Å; chains: 1; bounding box: 88×53×92 Å

=== Feature glossary ===
Key to the feature types in this record:

pLDDT. pLDDT is the predicted lDDT-Cα score: AlphaFold's confidence that the local environment of each residue (all inter-atomic distances within 15 Å) is correctly placed. It is a per-residue number between 0 and 100, with higher meaning more reliable.

Radius of gyration, Cα contacts, bounding box. The geometric summary reports three shape descriptors. Rg (radius of gyration) measures how spread out the Cα atoms are about their centre of mass; compact globular proteins have small Rg, elongated or unfolded ones large. Cα contacts (<8 Å, |i−j|>4) count long-range residue pairs in spatial proximity — high for tightly packed folds, near zero for rods or random coil. The bounding-box extents give the protein's footprint along x, y, z in Å.

Backbone torsions (φ/ψ). Backbone dihedral angles. Every residue except chain termini has a φ (preceding-C → N → Cα → C) and a ψ (N → Cα → C → next-N). They are reported in degrees following the IUPAC sign convention. Secondary structure is essentially a statement about which (φ, ψ) basin each residue occupies.

Contact-map, Ramachandran, and PAE plots. Plot images: a contact map (which residues are close in 3D, as an N×N binary image), a Ramachandran scatter (backbone torsion angles, revealing secondary-structure composition at a glance), and — for AlphaFold structures — a PAE heatmap (pairwise prediction confidence).

Predicted aligned error. Predicted Aligned Error (PAE) is an AlphaFold confidence matrix: entry (i, j) is the expected error in the position of residue j, in ångströms, when the prediction is superimposed on the true structure at residue i. Low PAE within a block of residues means that block is internally rigid and well-predicted; high PAE between two blocks means their relative placement is uncertain even if each block individually is confident.

Secondary structure (3-state, P-SEA). Three-state secondary structure (P-SEA) collapses the eight DSSP classes into helix (a), strand (b), and coil (c). P-SEA assigns these from Cα geometry alone — distances and angles — without requiring backbone oxygens, so it works on any Cα trace.

Solvent-accessible surface area. Solvent-accessible surface area (SASA) is the area in Å² traced out by the centre of a 1.4 Å probe sphere (a water molecule) rolled over the protein's van der Waals surface (Shrake–Rupley / Lee–Richards construction). Buried residues have near-zero SASA; fully exposed residues can exceed 200 Å². The total SASA scales roughly with the number of surface residues.

Foldseek 3Di. The Foldseek 3Di string encodes local tertiary geometry as a 20-letter alphabet — one character per residue — derived from the relative positions of nearby Cα atoms. Unlike the amino-acid sequence, 3Di is a direct function of the 3D structure, so two proteins with the same fold have similar 3Di strings even at low sequence identity.

B-factor. For experimental (PDB) structures, the B-factor (temperature factor) quantifies the positional spread of each atom in the crystal — a combination of thermal vibration and static disorder — in units of Å². High B-factors mark flexible loops or poorly resolved regions; low B-factors mark the rigid, well-ordered core.

mmCIF coordinates. The mmCIF block holds the 3D Cartesian coordinates of each backbone atom (N, Cα, C, O) in ångströms. mmCIF is the PDB's canonical archive format — a tagged-loop text representation of the atomic model.

InterPro / GO / CATH / organism. Functional annotations link the protein to curated databases. InterPro entries identify conserved domains and families by matching the sequence against member-database signatures (Pfam, PROSITE, CDD, …). Gene Ontology (GO) terms describe molecular function, biological process, and cellular component in a controlled vocabulary. CATH places the structure in a hierarchical fold classification (Class/Architecture/Topology/Homologous-superfamily). The organism is the source species.

Rendered structure images. Structure images are PyMOL renders from six orthogonal camera directions. Cartoon representation draws helices as coils and strands as arrows; sticks shows the backbone as bonds; surface shows the solvent-excluded envelope. Rainbow coloring maps sequence position to hue (blue→red, N→C); chain coloring assigns a distinct color per polypeptide.

Sequence. This is the polypeptide sequence — one letter per residue, N-terminus first. Length ranges from a few dozen residues for small domains to over a thousand for large multi-domain proteins.

Secondary structure (8-state, DSSP). The SS8 string is DSSP's per-residue secondary-structure call. α-helix (H) means an i→i+4 H-bond ladder; β-strand (E) means the residue participates in a β-sheet; 3₁₀ (G) and π (I) are tighter and wider helices; T/S are turns/bends; '-' is loop.

Nearest PDB structures. Structural nearest neighbors (via Foldseek easy-search vs the PDB). Reported per hit: target PDB id, E-value, and alignment TM-score. A TM-score above ~0.5 is the conventional threshold for 'same fold'.